Protein 1LM4 (pdb70)

Nearest PDB structures (foldseek):
  2okl-assembly2_B  TM=9.649E-01  e=1.156E-25  Bacillus cereus ATCC 14579
  1lqy-assembly1_A  TM=9.676E-01  e=3.583E-24  Geobacillus stearothermophilus
  3sw8-assembly1_P  TM=9.551E-01  e=8.329E-24  Streptococcus pneumoniae
  2ai7-assembly1_A  TM=9.554E-01  e=9.395E-24  Streptococcus pneumoniae
  2aie-assembly1_P  TM=9.704E-01  e=4.236E-23  Streptococcus pneumoniae

CATH classification: 3.90.45.10

Sequence (372 aa):
GSDKIHHMLTMKDIIRDGHPTLRQKAAELELPLTKEEKETLIAMREFLVNSQDEEIAKRYGLRSGVGLAAPQINISKRMIAVLIPDDGSGKSYDYMLVNPKIVSHSVQEAYLPTGEGLSVDDNVAGLVHRHNRITIKAKDIEGNDIQLRLKGYPAIVFQHEIDHLNGVMFYDHIDKNHPLQPHTDAVEVHMLTMKDIIRDGHPTLRQKAAELELPLTKEEKETLIAMREFLVNSQDEEIAKRYGLRSGVGLAAPQINISKRMIAVLIPDDGSGKSYDYMLVNPKIVSHSVQEAYLPTGEGLSVDDNVAGLVHRHNRITIKAKDIEGNDIQLRLKGYPAIVFQHEIDHLNGVMFYDHIDKNHPLQPHTDAVEV

Secondary structure (DSSP, 8-state):
-PBP------GGGSPPTT-GGGGSPPBPPPSSPPHHHHHHHHHHHHHHHHHHSHHHHHHHTPPPBSEEEGGGGT--BSEEEEEE---SSS--EEEEEEEEEEEEE-SSEEE-TT------SS---S---EESEEEEEEE-TTS-EEEEEEEHHHHHHHHHHHHHHTT--GGGG--SSSTTPPPTT-EE-/----GGGSPPTT-GGGGSPPBP--SSPPHHHHHHHHHHHHHHHHHTSHHHHHHHTPPP-SEEEGGGGT--BSEEEEEE---SSS--EEEEEEEEEEEEE-S-EEE-TT-------S---S---EESEEEEEEE-TTS-EEEEEEESHHHHHHHHHHHHHTT--GGGGS-SS-TTSPPTT-EE-

Organism: Staphylococcus aureus (NCBI:txid1280)

InterPro domains:
  IPR023635 Peptide deformylase [MF_00163] (3-183)
  IPR023635 Peptide deformylase [PF01327] (4-171)
  IPR023635 Peptide deformylase [PIRSF004749] (5-173)
  IPR023635 Peptide deformylase [PR01576] (47-76)
  IPR023635 Peptide deformylase [PR01576] (109-120)
  IPR023635 Peptide deformylase [PR01576] (122-140)
  IPR023635 Peptide deformylase [PR01576] (141-170)
  IPR023635 Peptide deformylase [PTHR10458] (3-171)
  IPR023635 Peptide deformylase [TIGR00079] (5-176)
  IPR023635 Peptide deformylase [cd00487] (7-164)
  IPR036821 Peptide deformylase superfamily [G3DSA:3.90.45.10] (1-183)
  IPR036821 Peptide deformylase superfamily [SSF56420] (2-179)

Radius of gyration: 22.88 Å; Cα contacts (8 Å, |Δi|>4): 841; chains: 2; bounding box: 46×58×63 Å

Solvent-accessible surface area: 17957 Å² total

Structure (mmCIF, N/CA/C/O backbone):
data_1LM4
#
_entry.id   1LM4
#
_cell.length_a   38.224
_cell.length_b   76.703
_cell.length_c   112.116
_cell.angle_alpha   90.00
_cell.angle_beta   90.00
_cell.angle_gamma   90.00
#
_symmetry.space_group_name_H-M   'P 21 21 21'
#
loop_
_entity.id
_entity.type
_entity.pdbx_descrip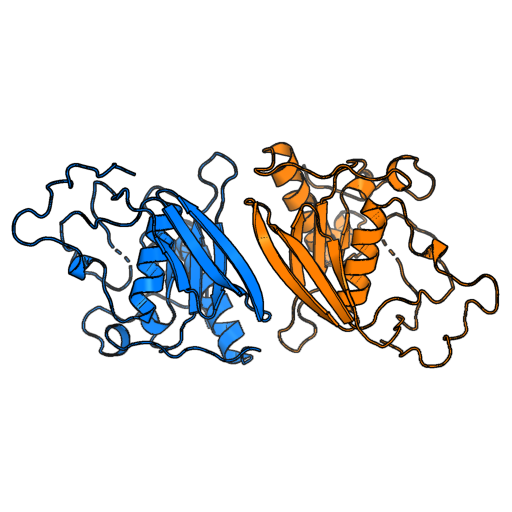tion
1 polymer 'peptide deformylase PDF1'
2 non-polymer 'FE (III) ION'
3 non-polymer GLYCEROL
4 water water
#
loop_
_atom_site.group_PDB
_atom_site.id
_atom_site.type_symbol
_atom_site.label_atom_id
_atom_site.label_alt_id
_atom_site.label_comp_id
_atom_site.label_asym_id
_atom_site.label_entity_id
_atom_site.label_seq_id
_atom_site.pdbx_PDB_ins_code
_atom_site.Cartn_x
_atom_site.Cartn_y
_atom_site.Cartn_z
_atom_site.occupancy
_atom_site.B_iso_or_equiv
_atom_site.auth_seq_id
_atom_site.auth_comp_id
_atom_site.auth_asym_id
_atom_site.auth_atom_id
_atom_site.pdbx_PDB_model_num
ATOM 1 N N . GLY A 1 1 ? 8.285 68.072 1.206 1.00 17.29 -10 GLY A N 1
ATOM 2 C CA . GLY A 1 1 ? 7.949 67.158 0.027 1.00 18.46 -10 GLY A CA 1
ATOM 3 C C . GLY A 1 1 ? 6.446 66.980 -0.019 1.00 20.20 -10 GLY A C 1
ATOM 4 O O . GLY A 1 1 ? 5.955 65.865 0.068 1.00 20.38 -10 GLY A O 1
ATOM 5 N N . SER A 1 2 ? 5.702 68.067 -0.181 1.00 18.99 -9 SER A N 1
ATOM 6 C CA . SER A 1 2 ? 4.229 67.986 -0.229 1.00 19.40 -9 SER A CA 1
ATOM 7 C C . SER A 1 2 ? 3.796 67.017 -1.347 1.00 20.07 -9 SER A C 1
ATOM 8 O O . SER A 1 2 ? 4.278 67.126 -2.465 1.00 20.77 -9 SER A O 1
ATOM 11 N N . ASP A 1 3 ? 2.886 66.095 -1.056 1.00 22.96 -8 ASP A N 1
ATOM 12 C CA . ASP A 1 3 ? 2.448 65.208 -2.145 1.00 24.00 -8 ASP A CA 1
ATOM 13 C C . ASP A 1 3 ? 1.461 65.895 -3.085 1.00 25.73 -8 ASP A C 1
ATOM 14 O O . ASP A 1 3 ? 0.861 66.943 -2.765 1.00 25.06 -8 ASP A O 1
ATOM 19 N N . LYS A 1 4 ? 1.342 65.372 -4.294 1.00 24.34 -7 LYS A N 1
ATOM 20 C CA . LYS A 1 4 ? 0.362 65.927 -5.235 1.00 22.63 -7 LYS A CA 1
ATOM 21 C C . LYS A 1 4 ? -0.990 65.290 -4.926 1.00 23.14 -7 LYS A C 1
ATOM 22 O O . LYS A 1 4 ? -1.111 64.051 -4.865 1.00 30.95 -7 LYS A O 1
ATOM 28 N N . ILE A 1 5 ? -2.012 66.118 -4.717 1.00 25.74 -6 ILE A N 1
ATOM 29 C CA . ILE A 1 5 ? -3.317 65.559 -4.374 1.00 29.67 -6 ILE A CA 1
ATOM 30 C C . ILE A 1 5 ? -4.437 65.996 -5.290 1.00 33.86 -6 ILE A C 1
ATOM 31 O O . ILE A 1 5 ? -5.600 65.656 -5.039 1.00 38.11 -6 ILE A O 1
ATOM 36 N N . HIS A 1 6 ? -4.117 66.761 -6.331 1.00 28.01 -5 HIS A N 1
ATOM 37 C CA . HIS A 1 6 ? -5.167 67.235 -7.236 1.00 34.68 -5 HIS A CA 1
ATOM 38 C C . HIS A 1 6 ? -4.983 66.630 -8.611 1.00 44.30 -5 HIS A C 1
ATOM 39 O O . HIS A 1 6 ? -5.162 67.361 -9.616 1.00 56.79 -5 HIS A O 1
ATOM 46 N N . HIS A 1 11 ? 22.647 64.957 -12.535 1.00 33.79 0 HIS A N 1
ATOM 47 C CA . HIS A 1 11 ? 21.944 63.728 -12.046 1.00 27.13 0 HIS A CA 1
ATOM 48 C C . HIS A 1 11 ? 20.452 63.935 -11.814 1.00 29.29 0 HIS A C 1
ATOM 49 O O . HIS A 1 11 ? 20.044 64.839 -11.063 1.00 29.53 0 HIS A O 1
ATOM 56 N N . MET A 1 12 ? 19.646 63.107 -12.465 1.00 23.04 1 MET A N 1
ATOM 57 C CA . MET A 1 12 ? 18.195 63.134 -12.265 1.00 23.35 1 MET A CA 1
ATOM 58 C C . MET A 1 12 ? 17.906 62.496 -10.884 1.00 22.07 1 MET A C 1
ATOM 59 O O . MET A 1 12 ? 18.279 61.334 -10.612 1.00 19.75 1 MET A O 1
ATOM 64 N N . LEU A 1 13 ? 17.259 63.260 -10.007 1.00 17.29 2 LEU A N 1
ATOM 65 C CA . LEU A 1 13 ? 16.955 62.731 -8.667 1.00 15.99 2 LEU A CA 1
ATOM 66 C C . LEU A 1 13 ? 15.891 61.653 -8.770 1.00 17.70 2 LEU A C 1
ATOM 67 O O . LEU A 1 13 ? 14.939 61.746 -9.532 1.00 17.52 2 LEU A O 1
ATOM 72 N N . THR A 1 14 ? 16.069 60.615 -7.963 1.00 19.61 3 THR A N 1
ATOM 73 C CA . THR A 1 14 ? 15.101 59.539 -7.887 1.00 19.86 3 THR A CA 1
ATOM 74 C C . THR A 1 14 ? 14.667 59.371 -6.431 1.00 16.41 3 THR A C 1
ATOM 75 O O . THR A 1 14 ? 15.182 60.051 -5.501 1.00 17.69 3 THR A O 1
ATOM 79 N N . MET A 1 15 ? 13.689 58.496 -6.183 1.00 17.57 4 MET A N 1
ATOM 80 C CA . MET A 1 15 ? 13.199 58.423 -4.805 1.00 15.90 4 MET A CA 1
ATOM 81 C C . MET A 1 15 ? 14.262 58.099 -3.744 1.00 15.39 4 MET A C 1
ATOM 82 O O . MET A 1 15 ? 14.172 58.541 -2.578 1.00 17.79 4 MET A O 1
ATOM 87 N N . LYS A 1 16 ? 15.272 57.296 -4.078 1.00 16.30 5 LYS A N 1
ATOM 88 C CA . LYS A 1 16 ? 16.263 57.014 -3.054 1.00 16.73 5 LYS A CA 1
ATOM 89 C C . LYS A 1 16 ? 17.142 58.196 -2.700 1.00 16.51 5 LYS A C 1
ATOM 90 O O . LYS A 1 16 ? 17.850 58.172 -1.691 1.00 18.17 5 LYS A O 1
ATOM 96 N N . ASP A 1 17 ? 17.130 59.213 -3.577 1.00 15.03 6 ASP A N 1
ATOM 97 C CA . ASP A 1 17 ? 17.891 60.438 -3.279 1.00 16.55 6 ASP A CA 1
ATOM 98 C C . ASP A 1 17 ? 17.133 61.262 -2.238 1.00 16.25 6 ASP A C 1
ATOM 99 O O . ASP A 1 17 ? 17.700 62.191 -1.639 1.00 20.71 6 ASP A O 1
ATOM 104 N N . ILE A 1 18 ? 15.857 60.955 -2.050 1.00 16.83 7 ILE A N 1
ATOM 105 C CA . ILE A 1 18 ? 15.082 61.694 -1.058 1.00 18.01 7 ILE A CA 1
ATOM 106 C C . ILE A 1 18 ? 15.175 60.946 0.256 1.00 16.97 7 ILE A C 1
ATOM 107 O O . ILE A 1 18 ? 14.683 59.822 0.362 1.00 19.58 7 ILE A O 1
ATOM 112 N N . ILE A 1 19 ? 15.850 61.529 1.240 1.00 17.02 8 ILE A N 1
ATOM 113 C CA . ILE A 1 19 ? 16.038 60.884 2.538 1.00 17.06 8 ILE A CA 1
ATOM 114 C C . ILE A 1 19 ? 14.724 60.727 3.249 1.00 17.75 8 ILE A C 1
ATOM 115 O O . ILE A 1 19 ? 13.773 61.498 3.061 1.00 19.39 8 ILE A O 1
ATOM 120 N N . ARG A 1 20 ? 14.693 59.687 4.071 1.00 23.68 9 ARG A N 1
ATOM 121 C CA . ARG A 1 20 ? 13.489 59.315 4.797 1.00 22.19 9 ARG A CA 1
ATOM 122 C C . ARG A 1 20 ? 13.453 59.752 6.240 1.00 20.91 9 ARG A C 1
ATOM 123 O O . ARG A 1 20 ? 14.482 59.931 6.882 1.00 21.12 9 ARG A O 1
ATOM 131 N N . ASP A 1 21 ? 12.237 59.935 6.736 1.00 21.05 10 ASP A N 1
ATOM 132 C CA . ASP A 1 21 ? 12.052 60.371 8.084 1.00 21.18 10 ASP A CA 1
ATOM 133 C C . ASP A 1 21 ? 12.897 59.472 8.931 1.00 23.95 10 ASP A C 1
ATOM 134 O O . ASP A 1 21 ? 12.929 58.263 8.715 1.00 23.49 10 ASP A O 1
ATOM 139 N N . GLY A 1 22 ? 13.591 60.107 9.855 1.00 21.65 11 GLY A N 1
ATOM 140 C CA . GLY A 1 22 ? 14.521 59.434 10.737 1.00 30.14 11 GLY A CA 1
ATOM 141 C C . GLY A 1 22 ? 15.928 59.919 10.421 1.00 28.85 11 GLY A C 1
ATOM 142 O O . GLY A 1 22 ? 16.824 59.867 11.261 1.00 28.98 11 GLY A O 1
ATOM 143 N N . HIS A 1 23 ? 16.147 60.391 9.200 1.00 23.64 12 HIS A N 1
ATOM 144 C CA . HIS A 1 23 ? 17.470 60.877 8.839 1.00 23.28 12 HIS A CA 1
ATOM 145 C C . HIS A 1 23 ? 17.727 62.173 9.591 1.00 27.17 12 HIS A C 1
ATOM 146 O O . HIS A 1 23 ? 16.914 63.076 9.593 1.00 23.43 12 HIS A O 1
ATOM 153 N N . PRO A 1 24 ? 18.891 62.298 10.232 1.00 24.51 13 PRO A N 1
ATOM 154 C CA . PRO A 1 24 ? 19.216 63.497 10.989 1.00 24.08 13 PRO A CA 1
ATOM 155 C C . PRO A 1 24 ? 19.100 64.810 10.214 1.00 20.13 13 PRO A C 1
ATOM 156 O O . PRO A 1 24 ? 18.710 65.812 10.791 1.00 25.80 13 PRO A O 1
ATOM 160 N N . THR A 1 25 ? 19.412 64.802 8.917 1.00 20.61 14 THR A N 1
ATOM 161 C CA . THR A 1 25 ? 19.367 66.063 8.191 1.00 19.65 14 THR A CA 1
ATOM 162 C C . THR A 1 25 ? 17.992 66.692 8.161 1.00 22.39 14 THR A C 1
ATOM 163 O O . THR A 1 25 ? 17.877 67.920 8.141 1.00 21.94 14 THR A O 1
ATOM 167 N N . LEU A 1 26 ? 16.955 65.862 8.231 1.00 21.34 15 LEU A N 1
ATOM 168 C CA . LEU A 1 26 ? 15.600 66.391 8.207 1.00 21.61 15 LEU A CA 1
ATOM 169 C C . LEU A 1 26 ? 15.257 67.138 9.465 1.00 21.44 15 LEU A C 1
ATOM 170 O O . LEU A 1 26 ? 14.281 67.870 9.478 1.00 23.24 15 LEU A O 1
ATOM 175 N N . ARG A 1 27 ? 16.032 66.950 10.537 1.00 23.83 16 ARG A N 1
ATOM 176 C CA . ARG A 1 27 ? 15.748 67.623 11.810 1.00 21.68 16 ARG A CA 1
ATOM 177 C C . ARG A 1 27 ? 16.656 68.812 12.126 1.00 23.82 16 ARG A C 1
ATOM 178 O O . ARG A 1 27 ? 16.497 69.505 13.147 1.00 23.13 16 ARG A O 1
ATOM 186 N N . GLN A 1 28 ? 17.591 69.084 11.219 1.00 21.01 17 GLN A N 1
ATOM 187 C CA . GLN A 1 28 ? 18.503 70.183 11.416 1.00 25.45 17 GLN A CA 1
ATOM 188 C C . GLN A 1 28 ? 17.902 71.462 10.885 1.00 22.35 17 GLN A C 1
ATOM 189 O O . GLN A 1 28 ? 17.002 71.432 10.046 1.00 28.75 17 GLN A O 1
ATOM 195 N N . LYS A 1 29 ? 18.370 72.583 11.378 1.00 20.68 18 LYS A N 1
ATOM 196 C CA . LYS A 1 29 ? 17.974 73.885 10.850 1.00 20.04 18 LYS A CA 1
ATOM 197 C C . LYS A 1 29 ? 18.964 74.180 9.711 1.00 21.55 18 LYS A C 1
ATOM 198 O O . LYS A 1 29 ? 20.188 74.234 9.919 1.00 22.55 18 LYS A O 1
ATOM 204 N N . ALA A 1 30 ? 18.433 74.352 8.509 1.00 19.04 19 ALA A N 1
ATOM 205 C CA . ALA A 1 30 ? 19.226 74.574 7.318 1.00 18.40 19 ALA A CA 1
ATOM 206 C C . ALA A 1 30 ? 19.844 75.969 7.327 1.00 17.42 19 ALA A C 1
ATOM 207 O O . ALA A 1 30 ? 19.270 76.929 7.869 1.00 20.18 19 ALA A O 1
ATOM 209 N N . ALA A 1 31 ? 20.971 76.045 6.635 1.00 19.74 20 ALA A N 1
ATOM 210 C CA . ALA A 1 31 ? 21.767 77.263 6.488 1.00 24.24 20 ALA A CA 1
ATOM 211 C C . ALA A 1 31 ? 21.214 78.286 5.545 1.00 15.76 20 ALA A C 1
ATOM 212 O O . ALA A 1 31 ? 20.908 77.962 4.380 1.00 20.46 20 ALA A O 1
ATOM 214 N N . GLU A 1 32 ? 21.214 79.545 5.987 1.00 18.82 21 GLU A N 1
ATOM 215 C CA . GLU A 1 32 ? 20.882 80.665 5.103 1.00 17.85 21 GLU A CA 1
ATOM 216 C C . GLU A 1 32 ? 22.011 80.704 4.059 1.00 19.53 21 GLU A C 1
ATOM 217 O O . GLU A 1 32 ? 23.188 80.521 4.384 1.00 22.15 21 GLU A O 1
ATOM 223 N N . LEU A 1 33 ? 21.655 80.957 2.823 1.00 18.27 22 LEU A N 1
ATOM 224 C CA . LEU A 1 33 ? 22.666 81.068 1.791 1.00 17.84 22 LEU A CA 1
ATOM 225 C C . LEU A 1 33 ? 22.978 82.512 1.463 1.00 18.42 22 LEU A C 1
ATOM 226 O O . LEU A 1 33 ? 22.137 83.396 1.577 1.00 19.82 22 LEU A O 1
ATOM 231 N N . GLU A 1 34 ? 24.219 82.762 1.060 1.00 20.00 23 GLU A N 1
ATOM 232 C CA . GLU A 1 34 ? 24.603 84.060 0.583 1.00 20.44 23 GLU A CA 1
ATOM 233 C C . GLU A 1 34 ? 24.359 83.978 -0.925 1.00 22.09 23 GLU A C 1
ATOM 234 O O . GLU A 1 34 ? 24.403 82.904 -1.557 1.00 22.21 23 GLU A O 1
ATOM 240 N N . LEU A 1 35 ? 23.974 85.093 -1.488 1.00 20.18 24 LEU A N 1
ATOM 241 C CA . LEU A 1 35 ? 23.781 85.194 -2.894 1.00 18.31 24 LEU A CA 1
ATOM 242 C C . LEU A 1 35 ? 24.994 85.958 -3.413 1.00 23.65 24 LEU A C 1
ATOM 243 O O . LEU A 1 35 ? 25.504 86.865 -2.756 1.00 26.25 24 LEU A O 1
ATOM 248 N N . PRO A 1 36 ? 25.437 85.648 -4.628 1.00 22.44 25 PRO A N 1
ATOM 249 C CA . PRO A 1 36 ? 24.879 84.643 -5.533 1.00 18.28 25 PRO A CA 1
ATOM 250 C C . PRO A 1 36 ? 25.151 83.226 -5.130 1.00 17.40 25 PRO A C 1
ATOM 251 O O . PRO A 1 36 ? 26.127 82.925 -4.439 1.00 18.73 25 PRO A O 1
ATOM 255 N N . LEU A 1 37 ? 24.258 82.348 -5.582 1.00 15.87 26 LEU A N 1
ATOM 256 C CA . LEU A 1 37 ? 24.402 80.928 -5.328 1.00 14.81 26 LEU A CA 1
ATOM 257 C C . LEU A 1 37 ? 25.610 80.366 -6.054 1.00 17.18 26 LEU A C 1
ATOM 258 O O . LEU A 1 37 ? 26.047 80.904 -7.089 1.00 17.15 26 LEU A O 1
ATOM 263 N N . THR A 1 38 ? 26.154 79.276 -5.509 1.00 15.25 27 THR A N 1
ATOM 264 C CA . THR A 1 38 ? 27.213 78.600 -6.221 1.00 15.84 27 THR A CA 1
ATOM 265 C C . THR A 1 38 ? 26.555 77.846 -7.391 1.00 15.86 27 THR A C 1
ATOM 266 O O . THR A 1 38 ? 25.329 77.654 -7.454 1.00 15.24 27 THR A O 1
ATOM 270 N N . LYS A 1 39 ? 27.386 77.423 -8.334 1.00 16.84 28 LYS A N 1
ATOM 271 C CA . LYS A 1 39 ? 26.866 76.681 -9.477 1.00 15.32 28 LYS A CA 1
ATOM 272 C C . LYS A 1 39 ? 26.200 75.413 -8.960 1.00 15.51 28 LYS A C 1
ATOM 273 O O . LYS A 1 39 ? 25.141 75.018 -9.440 1.00 16.83 28 LYS A O 1
ATOM 279 N N . GLU A 1 40 ? 26.830 74.765 -7.990 1.00 16.79 29 GLU A N 1
ATOM 280 C CA . GLU A 1 40 ? 26.234 73.541 -7.446 1.00 16.79 29 GLU A CA 1
ATOM 281 C C . GLU A 1 40 ? 24.852 73.810 -6.838 1.00 18.15 29 GLU A C 1
ATOM 282 O O . GLU A 1 40 ? 23.932 72.992 -6.982 1.00 17.69 29 GLU A O 1
ATOM 288 N N . GLU A 1 41 ? 24.699 74.930 -6.137 1.00 15.58 30 GLU A N 1
ATOM 289 C CA . GLU A 1 41 ? 23.439 75.268 -5.541 1.00 14.20 30 GLU A CA 1
ATOM 290 C C . GLU A 1 41 ? 22.405 75.524 -6.626 1.00 16.79 30 GLU A C 1
ATOM 291 O O . GLU A 1 41 ? 21.229 75.144 -6.492 1.00 16.89 30 GLU A O 1
ATOM 297 N N . LYS A 1 42 ? 22.795 76.204 -7.707 1.00 15.76 31 LYS A N 1
ATOM 298 C CA . LYS A 1 42 ? 21.822 76.405 -8.753 1.00 15.95 31 LYS A CA 1
ATOM 299 C C . LYS A 1 42 ? 21.405 75.057 -9.344 1.00 15.81 31 LYS A C 1
ATOM 300 O O . LYS A 1 42 ? 20.215 74.842 -9.614 1.00 16.14 31 LYS A O 1
ATOM 306 N N . GLU A 1 43 ? 22.379 74.172 -9.570 1.00 16.37 32 GLU A N 1
ATOM 307 C CA . GLU A 1 43 ? 22.039 72.894 -10.165 1.00 16.16 32 GLU A CA 1
ATOM 308 C C . GLU A 1 43 ? 21.153 72.120 -9.215 1.00 16.08 32 GLU A C 1
ATOM 309 O O . GLU A 1 43 ? 20.263 71.398 -9.664 1.00 17.53 32 GLU A O 1
ATOM 315 N N . THR A 1 44 ? 21.364 72.315 -7.927 1.00 17.53 33 THR A N 1
ATOM 316 C CA . THR A 1 44 ? 20.556 71.620 -6.928 1.00 21.67 33 THR A CA 1
ATOM 317 C C . THR A 1 44 ? 19.105 72.048 -7.008 1.00 17.16 33 THR A C 1
ATOM 318 O O . THR A 1 44 ? 18.187 71.211 -7.094 1.00 18.28 33 THR A O 1
ATOM 322 N N . LEU A 1 45 ? 18.873 73.358 -7.029 1.00 17.01 34 LEU A N 1
ATOM 323 C CA . LEU A 1 45 ? 17.537 73.904 -7.105 1.00 17.01 34 LEU A CA 1
ATOM 324 C C . LEU A 1 45 ? 16.881 73.476 -8.393 1.00 13.98 34 LEU A C 1
ATOM 325 O O . LEU A 1 45 ? 15.717 73.087 -8.366 1.00 14.69 34 LEU A O 1
ATOM 330 N N . ILE A 1 46 ? 17.603 73.556 -9.506 1.00 14.89 35 ILE A N 1
ATOM 331 C CA . ILE A 1 46 ? 17.033 73.139 -10.784 1.00 15.37 35 ILE A CA 1
ATOM 332 C C . ILE A 1 46 ? 16.665 71.638 -10.765 1.00 14.71 35 ILE A C 1
ATOM 333 O O . ILE A 1 46 ? 15.588 71.268 -11.239 1.00 14.10 35 ILE A O 1
ATOM 338 N N . ALA A 1 47 ? 17.500 70.793 -10.161 1.00 14.24 36 ALA A N 1
ATOM 339 C CA . ALA A 1 47 ? 17.215 69.369 -10.100 1.00 14.39 36 ALA A CA 1
ATOM 340 C C . ALA A 1 47 ? 16.042 69.103 -9.157 1.00 15.95 36 ALA A C 1
ATOM 341 O O . ALA A 1 47 ? 15.271 68.179 -9.407 1.00 15.39 36 ALA A O 1
ATOM 343 N N . MET A 1 48 ? 15.900 69.868 -8.068 1.00 13.77 37 MET A N 1
ATOM 344 C CA . MET A 1 48 ? 14.760 69.691 -7.170 1.00 15.24 37 MET A CA 1
ATOM 345 C C . MET A 1 48 ? 13.487 69.996 -7.961 1.00 16.50 37 MET A C 1
ATOM 346 O O . MET A 1 48 ? 12.503 69.256 -7.909 1.00 16.57 37 MET A O 1
ATOM 351 N N . ARG A 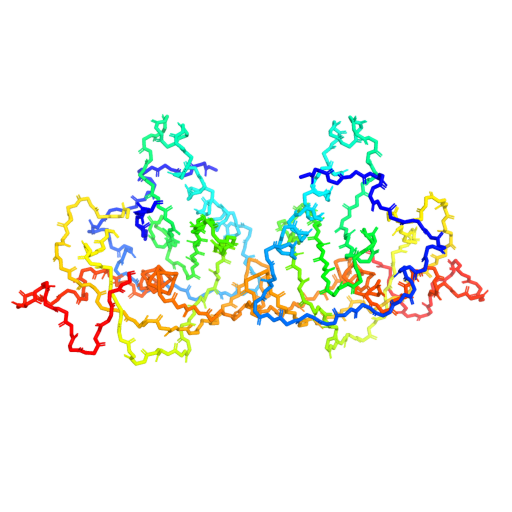1 49 ? 13.465 71.115 -8.669 1.00 14.53 38 ARG A N 1
ATOM 352 C CA . ARG A 1 49 ? 12.295 71.406 -9.494 1.00 13.56 38 ARG A CA 1
ATOM 353 C C . ARG A 1 49 ? 12.081 70.322 -10.582 1.00 15.57 38 ARG A C 1
ATOM 354 O O . ARG A 1 49 ? 10.929 69.948 -10.837 1.00 15.09 38 ARG A O 1
ATOM 362 N N . GLU A 1 50 ? 13.165 69.813 -11.174 1.00 14.82 39 GLU A N 1
ATOM 363 C CA . GLU A 1 50 ? 12.988 68.839 -12.252 1.00 15.16 39 GLU A CA 1
ATOM 364 C C . GLU A 1 50 ? 12.421 67.559 -11.681 1.00 15.10 39 GLU A C 1
ATOM 365 O O . GLU A 1 50 ? 11.602 66.915 -12.333 1.00 16.24 39 GLU A O 1
ATOM 371 N N . PHE A 1 51 ? 12.759 67.248 -10.435 1.00 15.21 40 PHE A N 1
ATOM 372 C CA . PHE A 1 51 ? 12.187 66.071 -9.822 1.00 14.75 40 PHE A CA 1
ATOM 373 C C . PHE A 1 51 ? 10.671 66.273 -9.720 1.00 15.44 40 PHE A C 1
ATOM 374 O O . PHE A 1 51 ? 9.893 65.364 -10.012 1.00 15.81 40 PHE A O 1
ATOM 382 N N . LEU A 1 52 ? 10.210 67.456 -9.307 1.00 15.38 41 LEU A N 1
ATOM 383 C CA . LEU A 1 52 ? 8.759 67.676 -9.213 1.00 13.20 41 LEU A CA 1
ATOM 384 C C . LEU A 1 52 ? 8.116 67.550 -10.603 1.00 15.28 41 LEU A C 1
ATOM 385 O O . LEU A 1 52 ? 7.080 66.943 -10.730 1.00 16.54 41 LEU A O 1
ATOM 390 N N . VAL A 1 53 ? 8.755 68.091 -11.626 1.00 15.89 42 VAL A N 1
ATOM 391 C CA . VAL A 1 53 ? 8.262 67.975 -13.021 1.00 15.85 42 VAL A CA 1
ATOM 392 C C . VAL A 1 53 ? 8.149 66.504 -13.406 1.00 17.09 42 VAL A C 1
ATOM 393 O O . VAL A 1 53 ? 7.108 66.042 -13.888 1.00 17.81 42 VAL A O 1
ATOM 397 N N . ASN A 1 54 ? 9.200 65.770 -13.106 1.00 16.11 43 ASN A N 1
ATOM 398 C CA . ASN A 1 54 ? 9.229 64.341 -13.455 1.00 15.00 43 ASN A CA 1
ATOM 399 C C . ASN A 1 54 ? 8.207 63.587 -12.682 1.00 17.68 43 ASN A C 1
ATOM 400 O O . ASN A 1 54 ? 7.532 62.718 -13.224 1.00 17.64 43 ASN A O 1
ATOM 405 N N . SER A 1 55 ? 8.055 63.917 -11.405 1.00 16.18 44 SER A N 1
ATOM 406 C CA . SER A 1 55 ? 7.111 63.192 -10.566 1.00 16.92 44 SER A CA 1
ATOM 407 C C . SER A 1 55 ? 5.662 63.442 -10.930 1.00 17.53 44 SER A C 1
ATOM 408 O O . SER A 1 55 ? 4.789 62.623 -10.590 1.00 19.16 44 SER A O 1
ATOM 411 N N . GLN A 1 56 ? 5.409 64.552 -11.627 1.00 15.99 45 GLN A N 1
ATOM 412 C CA . GLN A 1 56 ? 4.065 64.941 -12.030 1.00 17.68 45 GLN A CA 1
ATOM 413 C C . GLN A 1 56 ? 3.690 64.416 -13.387 1.00 21.73 45 GLN A C 1
ATOM 414 O O . GLN A 1 56 ? 2.504 64.440 -13.731 1.00 22.81 45 GLN A O 1
ATOM 420 N N . ASP A 1 57 ? 4.679 63.960 -14.146 1.00 17.74 46 ASP A N 1
ATOM 421 C CA . ASP A 1 57 ? 4.426 63.398 -15.474 1.00 19.30 46 ASP A CA 1
ATOM 422 C C . ASP A 1 57 ? 4.091 61.933 -15.288 1.00 18.68 46 ASP A C 1
ATOM 423 O O . ASP A 1 57 ? 4.893 61.142 -14.782 1.00 19.83 46 ASP A O 1
ATOM 428 N N . GLU A 1 58 ? 2.879 61.583 -15.706 1.00 17.92 47 GLU A N 1
ATOM 429 C CA . GLU A 1 58 ? 2.419 60.239 -15.468 1.00 19.04 47 GLU A CA 1
ATOM 430 C C . GLU A 1 58 ? 3.377 59.186 -15.989 1.00 19.62 47 GLU A C 1
ATOM 431 O O . GLU A 1 58 ? 3.704 58.259 -15.270 1.00 21.67 47 GLU A O 1
ATOM 437 N N . GLU A 1 59 ? 3.869 59.340 -17.223 1.00 19.77 48 GLU A N 1
ATOM 438 C CA . GLU A 1 59 ? 4.756 58.308 -17.715 1.00 21.65 48 GLU A CA 1
ATOM 439 C C . GLU A 1 59 ? 6.114 58.270 -17.070 1.00 18.67 48 GLU A C 1
ATOM 440 O O . GLU A 1 59 ? 6.646 57.203 -16.763 1.00 21.78 48 GLU A O 1
ATOM 446 N N . ILE A 1 60 ? 6.722 59.438 -16.836 1.00 18.68 49 ILE A N 1
ATOM 447 C CA . ILE A 1 60 ? 8.044 59.410 -16.241 1.00 17.97 49 ILE A CA 1
ATOM 448 C C . ILE A 1 60 ? 7.956 58.883 -14.800 1.00 19.31 49 ILE A C 1
ATOM 449 O O . ILE A 1 60 ? 8.791 58.090 -14.344 1.00 19.34 49 ILE A O 1
ATOM 454 N N . ALA A 1 61 ? 6.940 59.337 -14.091 1.00 18.71 50 ALA A N 1
ATOM 455 C CA . ALA A 1 61 ? 6.770 58.920 -12.708 1.00 18.75 50 ALA A CA 1
ATOM 456 C C . ALA A 1 61 ? 6.587 57.390 -12.627 1.00 18.71 50 ALA A C 1
ATOM 457 O O . ALA A 1 61 ? 7.171 56.746 -11.774 1.00 21.21 50 ALA A O 1
ATOM 459 N N . LYS A 1 62 ? 5.835 56.833 -13.566 1.00 19.96 51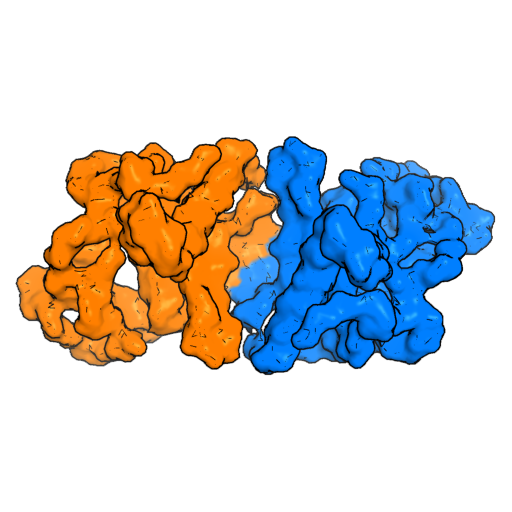 LYS A N 1
ATOM 460 C CA . LYS A 1 62 ? 5.619 55.387 -13.555 1.00 19.54 51 LYS A CA 1
ATOM 461 C C . LYS A 1 62 ? 6.910 54.675 -13.959 1.00 20.34 51 LYS A C 1
ATOM 462 O O . LYS A 1 62 ? 7.290 53.660 -13.355 1.00 23.47 51 LYS A O 1
ATOM 468 N N . ARG A 1 63 ? 7.619 55.210 -14.952 1.00 21.67 52 ARG A N 1
ATOM 469 C CA . ARG A 1 63 ? 8.836 54.581 -15.440 1.00 23.33 52 ARG A CA 1
ATOM 470 C C . ARG A 1 63 ? 9.942 54.521 -14.421 1.00 23.19 52 ARG A C 1
ATOM 471 O O . ARG A 1 63 ? 10.721 53.561 -14.368 1.00 24.22 52 ARG A O 1
ATOM 479 N N . TYR A 1 64 ? 10.030 55.560 -13.586 1.00 23.13 53 TYR A N 1
ATOM 480 C CA . TYR A 1 64 ? 11.091 55.615 -12.603 1.00 23.85 53 TYR A CA 1
ATOM 481 C C . TYR A 1 64 ? 10.631 55.456 -11.162 1.00 18.82 53 TYR A C 1
ATOM 482 O O . TYR A 1 64 ? 11.406 55.702 -10.229 1.00 21.99 53 TYR A O 1
ATOM 491 N N . GLY A 1 65 ? 9.382 55.048 -10.995 1.00 19.70 54 GLY A N 1
ATOM 492 C CA . GLY A 1 65 ? 8.898 54.817 -9.638 1.00 20.48 54 GLY A CA 1
ATOM 493 C C . GLY A 1 65 ? 8.821 56.045 -8.745 1.00 22.33 54 GLY A C 1
ATOM 494 O O . GLY A 1 65 ? 9.015 55.932 -7.536 1.00 21.04 54 GLY A O 1
ATOM 495 N N . LEU A 1 66 ? 8.519 57.188 -9.337 1.00 18.89 55 LEU A N 1
ATOM 496 C CA . LEU A 1 66 ? 8.441 58.392 -8.540 1.00 18.96 55 LEU A CA 1
ATOM 497 C C . LEU A 1 66 ? 7.091 58.613 -7.922 1.00 17.41 55 LEU A C 1
ATOM 498 O O . LEU A 1 66 ? 6.045 58.318 -8.501 1.00 20.26 55 LEU A O 1
ATOM 503 N N . ARG A 1 67 ? 7.118 59.146 -6.711 1.00 18.56 56 ARG A N 1
ATOM 504 C CA . ARG A 1 67 ? 5.901 59.511 -6.026 1.00 18.58 56 ARG A CA 1
ATOM 505 C C . ARG A 1 67 ? 5.667 60.989 -6.419 1.00 20.05 56 ARG A C 1
ATOM 506 O O . ARG A 1 67 ? 6.606 61.790 -6.347 1.00 19.94 56 ARG A O 1
ATOM 514 N N . SER A 1 68 ? 4.450 61.360 -6.799 1.00 18.70 57 SER A N 1
ATOM 515 C CA . SER A 1 68 ? 4.150 62.702 -7.240 1.00 17.42 57 SER A CA 1
ATOM 516 C C . SER A 1 68 ? 4.167 63.706 -6.090 1.00 18.83 57 SER A C 1
ATOM 517 O O . SER A 1 68 ? 3.544 63.514 -5.030 1.00 21.31 57 SER A O 1
ATOM 520 N N . GLY A 1 69 ? 4.910 64.785 -6.323 1.00 19.24 58 GLY A N 1
ATOM 521 C CA . GLY A 1 69 ? 5.046 65.825 -5.331 1.00 18.74 58 GLY A CA 1
ATOM 522 C C . GLY A 1 69 ? 4.903 67.195 -5.954 1.00 15.17 58 GLY A C 1
ATOM 523 O O . GLY A 1 69 ? 5.066 67.358 -7.161 1.00 17.08 58 GLY A O 1
ATOM 524 N N . VAL A 1 70 ? 4.573 68.182 -5.116 1.00 16.73 59 VAL A N 1
ATOM 525 C CA . VAL A 1 70 ? 4.468 69.567 -5.602 1.00 16.49 59 VAL A CA 1
ATOM 526 C C . VAL A 1 70 ? 5.433 70.465 -4.862 1.00 16.17 59 VAL A C 1
ATOM 527 O O . VAL A 1 70 ? 5.465 71.670 -5.133 1.00 15.70 59 VAL A O 1
ATOM 531 N N . GLY A 1 71 ? 6.193 69.919 -3.918 1.00 15.87 60 GLY A N 1
ATOM 532 C CA . GLY A 1 71 ? 7.187 70.740 -3.248 1.00 12.97 60 GLY A CA 1
ATOM 533 C C . GLY A 1 71 ? 8.345 69.902 -2.805 1.00 14.36 60 GLY A C 1
ATOM 534 O O . GLY A 1 71 ? 8.166 68.698 -2.583 1.00 14.85 60 GLY A O 1
ATOM 535 N N . LEU A 1 72 ? 9.539 70.477 -2.680 1.00 14.19 61 LEU A N 1
ATOM 536 C CA . LEU A 1 72 ? 10.689 69.728 -2.199 1.00 14.11 61 LEU A CA 1
ATOM 537 C C . LEU A 1 72 ? 11.637 70.740 -1.566 1.00 15.89 61 LEU A C 1
ATOM 538 O O . LEU A 1 72 ? 11.809 71.869 -2.088 1.00 15.32 61 LEU A O 1
ATOM 543 N N . ALA A 1 73 ? 12.231 70.375 -0.432 1.00 14.64 62 ALA A N 1
ATOM 544 C CA . ALA A 1 73 ? 13.178 71.251 0.258 1.00 15.18 62 ALA A CA 1
ATOM 545 C C . ALA A 1 73 ? 14.523 70.589 0.211 1.00 12.84 62 ALA A C 1
ATOM 546 O O . ALA A 1 73 ? 14.615 69.364 0.310 1.00 14.53 62 ALA A O 1
ATOM 548 N N . ALA A 1 74 ? 15.569 71.385 0.079 1.00 14.56 63 ALA A N 1
ATOM 549 C CA . ALA A 1 74 ? 16.909 70.832 -0.018 1.00 13.66 63 ALA A CA 1
ATOM 550 C C . ALA A 1 74 ? 17.311 69.839 1.093 1.00 14.08 63 ALA A C 1
ATOM 551 O O . ALA A 1 74 ? 17.992 68.844 0.810 1.00 14.98 63 ALA A O 1
ATOM 553 N N . PRO A 1 75 ? 16.882 70.057 2.340 1.00 14.37 64 PRO A N 1
ATOM 554 C CA . PRO A 1 75 ? 17.261 69.089 3.368 1.00 15.10 64 PRO A CA 1
ATOM 555 C C . PRO A 1 75 ? 16.790 67.687 2.957 1.00 14.79 64 PRO A C 1
ATOM 556 O O . PRO A 1 75 ? 17.396 66.688 3.386 1.00 17.04 64 PRO A O 1
ATOM 560 N N . GLN A 1 76 ? 15.686 67.592 2.194 1.00 15.02 65 GLN A N 1
ATOM 561 C CA . GLN A 1 76 ? 15.170 66.263 1.789 1.00 16.60 65 GLN A CA 1
ATOM 562 C C . GLN A 1 76 ? 16.058 65.510 0.847 1.00 16.44 65 GLN A C 1
ATOM 563 O O . GLN A 1 76 ? 15.854 64.291 0.672 1.00 16.35 65 GLN A O 1
ATOM 569 N N . ILE A 1 77 ? 17.030 66.183 0.230 1.00 14.98 66 ILE A N 1
ATOM 570 C CA . ILE A 1 77 ? 18.013 65.475 -0.574 1.00 13.87 66 ILE A CA 1
ATOM 571 C C . ILE A 1 77 ? 19.365 65.567 0.127 1.00 16.50 66 ILE A C 1
ATOM 572 O O . ILE A 1 77 ? 20.429 65.492 -0.481 1.00 17.64 66 ILE A O 1
ATOM 577 N N . ASN A 1 78 ? 19.298 65.721 1.451 1.00 15.09 67 ASN A N 1
ATOM 578 C CA . ASN A 1 78 ? 20.486 65.755 2.307 1.00 15.99 67 ASN A CA 1
ATOM 579 C C . ASN A 1 78 ? 21.411 66.942 2.081 1.00 16.90 67 ASN A C 1
ATOM 580 O O . ASN A 1 78 ? 22.629 66.853 2.271 1.00 18.30 67 ASN A O 1
ATOM 585 N N . ILE A 1 79 ? 20.810 68.086 1.748 1.00 16.03 68 ILE A N 1
ATOM 586 C CA . ILE A 1 79 ? 21.555 69.322 1.581 1.00 14.53 68 ILE A CA 1
ATOM 587 C C . ILE A 1 79 ? 20.932 70.276 2.580 1.00 16.40 68 ILE A C 1
ATOM 588 O O . ILE A 1 79 ? 19.795 70.707 2.405 1.00 16.40 68 ILE A O 1
ATOM 593 N N . SER A 1 80 ? 21.691 70.602 3.624 1.00 14.99 69 SER A N 1
ATOM 594 C CA . SER A 1 80 ? 21.148 71.450 4.700 1.00 15.24 69 SER A CA 1
ATOM 595 C C . SER A 1 80 ? 21.288 72.917 4.377 1.00 15.64 69 SER A C 1
ATOM 596 O O . SER A 1 80 ? 22.022 73.660 5.044 1.00 17.45 69 SER A O 1
ATOM 599 N N . LYS A 1 81 ? 20.524 73.341 3.366 1.00 14.19 70 LYS A N 1
ATOM 600 C CA . LYS A 1 81 ? 20.574 74.719 2.896 1.00 12.92 70 LYS A CA 1
ATOM 601 C C . LYS A 1 81 ? 19.147 75.171 2.685 1.00 15.45 70 LYS A C 1
ATOM 602 O O . LYS A 1 81 ? 18.252 74.387 2.320 1.00 15.17 70 LYS A O 1
ATOM 608 N N . ARG A 1 82 ? 18.937 76.482 2.850 1.00 15.96 71 ARG A N 1
ATOM 609 C CA . ARG A 1 82 ? 17.588 77.049 2.760 1.00 14.38 71 ARG A CA 1
ATOM 610 C C . ARG A 1 82 ? 17.168 77.299 1.314 1.00 16.28 71 ARG A C 1
ATOM 611 O O . ARG A 1 82 ? 17.159 78.431 0.841 1.00 19.01 71 ARG A O 1
ATOM 619 N N . MET A 1 83 ? 16.795 76.225 0.615 1.00 14.10 72 MET A N 1
ATOM 620 C CA . MET A 1 83 ? 16.338 76.326 -0.776 1.00 16.05 72 MET A CA 1
ATOM 621 C C . MET A 1 83 ? 15.149 75.380 -0.879 1.00 15.68 72 MET A C 1
ATOM 622 O O . MET A 1 83 ? 15.167 74.245 -0.327 1.00 14.48 72 MET A O 1
ATOM 627 N N . ILE A 1 84 ? 14.137 75.820 -1.605 1.00 13.96 73 ILE A N 1
ATOM 628 C CA . ILE A 1 84 ? 12.976 74.988 -1.850 1.00 14.92 73 ILE A CA 1
ATOM 629 C C . ILE A 1 84 ? 12.538 75.175 -3.298 1.00 14.55 73 ILE A C 1
ATOM 630 O O . ILE A 1 84 ? 12.827 76.178 -3.950 1.00 15.25 73 ILE A O 1
ATOM 635 N N . ALA A 1 85 ? 11.842 74.149 -3.797 1.00 14.13 74 ALA A N 1
ATOM 636 C CA . ALA A 1 85 ? 11.178 74.266 -5.084 1.00 13.88 74 ALA A CA 1
ATOM 637 C C . ALA A 1 85 ? 9.738 73.901 -4.859 1.00 15.77 74 ALA A C 1
ATOM 638 O O . ALA A 1 85 ? 9.423 72.892 -4.182 1.00 15.75 74 ALA A O 1
ATOM 640 N N . VAL A 1 86 ? 8.852 74.717 -5.440 1.00 13.85 75 VAL A N 1
ATOM 641 C CA . VAL A 1 86 ? 7.430 74.456 -5.415 1.00 14.60 75 VAL A CA 1
ATOM 642 C C . VAL A 1 86 ? 6.966 74.466 -6.851 1.00 15.50 75 VAL A C 1
ATOM 643 O O . VAL A 1 86 ? 7.308 75.367 -7.619 1.00 15.35 75 VAL A O 1
ATOM 647 N N . LEU A 1 87 ? 6.219 73.428 -7.201 1.00 14.81 76 LEU A N 1
ATOM 648 C CA . LEU A 1 87 ? 5.693 73.316 -8.549 1.00 16.84 76 LEU A CA 1
ATOM 649 C C . LEU A 1 87 ? 4.285 72.774 -8.439 1.00 14.65 76 LEU A C 1
ATOM 650 O O . LEU A 1 87 ? 4.063 71.560 -8.328 1.00 16.94 76 LEU A O 1
ATOM 655 N N . ILE A 1 88 ? 3.324 73.683 -8.357 1.00 16.47 77 ILE A N 1
ATOM 656 C CA . ILE A 1 88 ? 1.935 73.292 -8.274 1.00 15.75 77 ILE A CA 1
ATOM 657 C C . ILE A 1 88 ? 1.396 73.601 -9.673 1.00 19.16 77 ILE A C 1
ATOM 658 O O . ILE A 1 88 ? 1.282 74.764 -10.048 1.00 17.99 77 ILE A O 1
ATOM 663 N N . PRO A 1 89 ? 1.038 72.589 -10.452 1.00 18.78 78 PRO A N 1
ATOM 664 C CA . PRO A 1 89 ? 0.555 72.875 -11.796 1.00 19.53 78 PRO A CA 1
ATOM 665 C C . PRO A 1 89 ? -0.782 73.603 -11.817 1.00 17.85 78 PRO A C 1
ATOM 666 O O . PRO A 1 89 ? -1.511 73.625 -10.850 1.00 18.13 78 PRO A O 1
ATOM 670 N N . ASP A 1 90 ? -1.060 74.161 -12.974 1.00 17.74 79 ASP A N 1
ATOM 671 C CA . ASP A 1 90 ? -2.269 74.910 -13.249 1.00 17.81 79 ASP A CA 1
ATOM 672 C C . ASP A 1 90 ? -3.440 74.105 -12.672 1.00 18.11 79 ASP A C 1
ATOM 673 O O . ASP A 1 90 ? -3.611 72.910 -12.970 1.00 20.49 79 ASP A O 1
ATOM 678 N N . ASP A 1 91 ? -4.254 74.744 -11.841 1.00 17.48 80 ASP A N 1
ATOM 679 C CA . ASP A 1 91 ? -5.402 74.075 -11.239 1.00 19.65 80 ASP A CA 1
ATOM 680 C C . ASP A 1 91 ? -6.648 74.125 -12.109 1.00 18.80 80 ASP A C 1
ATOM 681 O O . ASP A 1 91 ? -7.745 73.703 -11.678 1.00 21.66 80 ASP A O 1
ATOM 686 N N . GLY A 1 92 ? -6.475 74.566 -13.354 1.00 18.14 81 GLY A N 1
ATOM 687 C CA . GLY A 1 92 ? -7.606 74.669 -14.249 1.00 20.94 81 GLY A CA 1
ATOM 688 C C . GLY A 1 92 ? -8.003 76.107 -14.468 1.00 22.27 81 GLY A C 1
ATOM 689 O O . GLY A 1 92 ? -8.713 76.412 -15.433 1.00 23.77 81 GLY A O 1
ATOM 690 N N . SER A 1 93 ? -7.562 76.988 -13.584 1.00 18.91 82 SER A N 1
ATOM 691 C CA . SER A 1 93 ? -7.881 78.423 -13.717 1.00 18.87 82 SER A CA 1
ATOM 692 C C . SER A 1 93 ? -6.770 79.216 -14.366 1.00 19.08 82 SER A C 1
ATOM 693 O O . SER A 1 93 ? -6.972 80.379 -14.715 1.00 21.06 82 SER A O 1
ATOM 696 N N . GLY A 1 94 ? -5.628 78.576 -14.587 1.00 19.19 83 GLY A N 1
ATOM 697 C CA . GLY A 1 94 ? -4.479 79.325 -15.077 1.00 19.48 83 GLY A CA 1
ATOM 698 C C . GL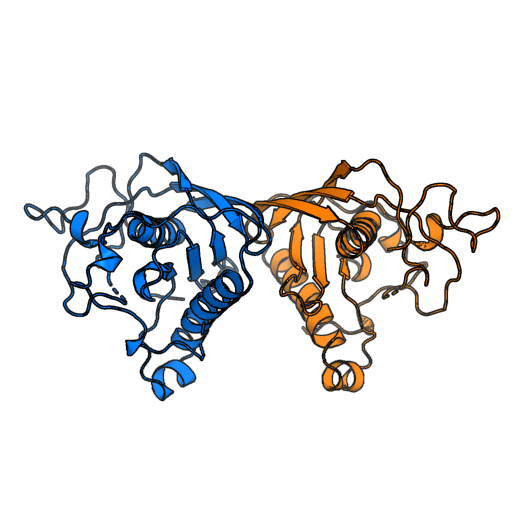Y A 1 94 ? -3.570 79.703 -13.902 1.00 17.43 83 GLY A C 1
ATOM 699 O O . GLY A 1 94 ? -2.462 80.178 -14.138 1.00 20.52 83 GLY A O 1
ATOM 700 N N . LYS A 1 95 ? -4.016 79.547 -12.656 1.00 16.95 84 LYS A N 1
ATOM 701 C CA . LYS A 1 95 ? -3.121 79.829 -11.519 1.00 16.87 84 LYS A CA 1
ATOM 702 C C . LYS A 1 95 ? -2.173 78.641 -11.385 1.00 19.10 84 LYS A C 1
ATOM 703 O O . LYS A 1 95 ? -2.613 77.481 -11.253 1.00 19.83 84 LYS A O 1
ATOM 709 N N . SER A 1 96 ? -0.872 78.939 -11.427 1.00 17.78 85 SER A N 1
ATOM 710 C CA . SER A 1 96 ? 0.182 77.920 -11.392 1.00 17.42 85 SER A CA 1
ATOM 711 C C . SER A 1 96 ? 1.258 78.462 -10.515 1.00 20.68 85 SER A C 1
ATOM 712 O O . SER A 1 96 ? 1.467 79.655 -10.480 1.00 18.48 85 SER A O 1
ATOM 715 N N . TYR A 1 97 ? 1.995 77.598 -9.852 1.00 16.90 86 TYR A N 1
ATOM 716 C CA . TYR A 1 97 ? 3.063 78.059 -8.963 1.00 15.90 86 TYR A CA 1
ATOM 717 C C . TYR A 1 97 ? 4.331 77.331 -9.324 1.00 16.91 86 TYR A C 1
ATOM 718 O O . TYR A 1 97 ? 4.419 76.119 -9.127 1.00 22.50 86 TYR A O 1
ATOM 727 N N . ASP A 1 98 ? 5.300 78.028 -9.869 1.00 15.16 87 ASP A N 1
ATOM 728 C CA . ASP A 1 98 ? 6.569 77.403 -10.245 1.00 14.60 87 ASP A CA 1
ATOM 729 C C . ASP A 1 98 ? 7.631 78.337 -9.700 1.00 15.75 87 ASP A C 1
ATOM 730 O O . ASP A 1 98 ? 7.987 79.367 -10.313 1.00 17.33 87 ASP A O 1
ATOM 735 N N . TYR A 1 99 ? 8.108 78.011 -8.500 1.00 15.36 88 TYR A N 1
ATOM 736 C CA . TYR A 1 99 ? 9.087 78.866 -7.844 1.00 16.32 88 TYR A CA 1
ATOM 737 C C . TYR A 1 99 ? 10.228 78.090 -7.238 1.00 16.10 88 TYR A C 1
ATOM 738 O O . TYR A 1 99 ? 9.992 77.132 -6.481 1.00 18.51 88 TYR A O 1
ATOM 747 N N . MET A 1 100 ? 11.439 78.532 -7.500 1.00 14.13 89 MET A N 1
ATOM 748 C CA . MET A 1 100 ? 12.643 77.963 -6.902 1.00 17.13 89 MET A CA 1
ATOM 749 C C . MET A 1 100 ? 13.097 79.119 -6.011 1.00 16.58 89 MET A C 1
ATOM 750 O O . MET A 1 100 ? 13.478 80.208 -6.500 1.00 17.10 89 MET A O 1
ATOM 755 N N . LEU A 1 101 ? 13.039 78.920 -4.700 1.00 14.98 90 LEU A N 1
ATOM 756 C CA . LEU A 1 101 ? 13.363 79.997 -3.763 1.00 15.38 90 LEU A CA 1
ATOM 757 C C . LEU A 1 101 ? 14.525 79.727 -2.864 1.00 15.10 90 LEU A C 1
ATOM 758 O O . LEU A 1 101 ? 14.706 78.608 -2.346 1.00 16.13 90 LEU A O 1
ATOM 763 N N . VAL A 1 102 ? 15.264 80.781 -2.609 1.00 13.83 91 VAL A N 1
ATOM 764 C CA . VAL A 1 102 ? 16.413 80.775 -1.730 1.00 13.33 91 VAL A CA 1
ATOM 765 C C . VAL A 1 102 ? 16.047 81.618 -0.508 1.00 14.49 91 VAL A C 1
ATOM 766 O O . VAL A 1 102 ? 15.460 82.721 -0.620 1.00 14.00 91 VAL A O 1
ATOM 770 N N . ASN A 1 103 ? 16.401 81.109 0.662 1.00 14.52 92 ASN A N 1
ATOM 771 C CA . ASN A 1 103 ? 16.115 81.797 1.929 1.00 14.84 92 ASN A CA 1
ATOM 772 C C . ASN A 1 103 ? 14.670 82.260 2.084 1.00 14.95 92 ASN A C 1
ATOM 773 O O . ASN A 1 103 ? 14.412 83.381 2.488 1.00 16.86 92 ASN A O 1
ATOM 778 N N . PRO A 1 104 ? 13.721 81.430 1.739 1.00 13.36 93 PRO A N 1
ATOM 779 C CA . PRO A 1 104 ? 12.328 81.872 1.888 1.00 16.04 93 PRO A CA 1
ATOM 780 C C . PRO A 1 104 ? 11.961 82.067 3.347 1.00 16.82 93 PRO A C 1
ATOM 781 O O . PRO A 1 104 ? 12.326 81.266 4.202 1.00 18.51 93 PRO A O 1
ATOM 785 N N . LYS A 1 105 ? 11.243 83.128 3.621 1.00 16.26 94 LYS A N 1
ATOM 786 C CA . LYS A 1 105 ? 10.859 83.387 4.972 1.00 16.92 94 LYS A CA 1
ATOM 787 C C . LYS A 1 105 ? 9.465 83.976 4.976 1.00 15.31 94 LYS A C 1
ATOM 788 O O . LYS A 1 105 ? 9.134 84.859 4.171 1.00 16.46 94 LYS A O 1
ATOM 794 N N . ILE A 1 106 ? 8.626 83.489 5.881 1.00 14.93 95 ILE A N 1
ATOM 795 C CA . ILE A 1 106 ? 7.293 84.029 6.009 1.00 14.29 95 ILE A CA 1
ATOM 796 C C . ILE A 1 106 ? 7.381 85.297 6.815 1.00 16.98 95 ILE A C 1
ATOM 797 O O . ILE A 1 106 ? 7.853 85.282 7.950 1.00 17.26 95 ILE A O 1
ATOM 802 N N . VAL A 1 107 ? 6.949 86.407 6.225 1.00 15.31 96 VAL A N 1
ATOM 803 C CA . VAL A 1 107 ? 6.983 87.703 6.923 1.00 16.92 96 VAL A CA 1
ATOM 804 C C . VAL A 1 107 ? 5.607 88.132 7.420 1.00 18.51 96 VAL A C 1
ATOM 805 O O . VAL A 1 107 ? 5.512 89.008 8.281 1.00 19.25 96 VAL A O 1
ATOM 809 N N . SER A 1 108 ? 4.542 87.567 6.859 1.00 14.03 97 SER A N 1
ATOM 810 C CA . SER A 1 108 ? 3.193 87.859 7.311 1.00 14.36 97 SER A CA 1
ATOM 811 C C . SER A 1 108 ? 2.468 86.540 7.427 1.00 17.23 97 SER A C 1
ATOM 812 O O . SER A 1 108 ? 2.427 85.762 6.469 1.00 17.14 97 SER A O 1
ATOM 815 N N . HIS A 1 109 ? 1.891 86.294 8.589 1.00 14.69 98 HIS A N 1
ATOM 816 C CA . HIS A 1 109 ? 1.157 85.066 8.862 1.00 14.10 98 HIS A CA 1
ATOM 817 C C . HIS A 1 109 ? -0.290 85.397 9.092 1.00 15.90 98 HIS A C 1
ATOM 818 O O . HIS A 1 109 ? -0.552 86.097 10.091 1.00 15.69 98 HIS A O 1
ATOM 825 N N . SER A 1 110 ? -1.200 84.912 8.251 1.00 15.08 99 SER A N 1
ATOM 826 C CA . SER A 1 110 ? -2.663 85.133 8.373 1.00 15.71 99 SER A CA 1
ATOM 827 C C . SER A 1 110 ? -3.121 84.487 9.650 1.00 15.98 99 SER A C 1
ATOM 828 O O . SER A 1 110 ? -2.775 83.332 9.937 1.00 17.51 99 SER A O 1
ATOM 831 N N . VAL A 1 111 ? -3.973 85.172 10.393 1.00 17.14 100 VAL A N 1
ATOM 832 C CA . VAL A 1 111 ? -4.458 84.572 11.617 1.00 16.86 100 VAL A CA 1
ATOM 833 C C . VAL A 1 111 ? -5.413 83.417 11.323 1.00 15.46 100 VAL A C 1
ATOM 834 O O . VAL A 1 111 ? -5.305 82.361 11.931 1.00 18.26 100 VAL A O 1
ATOM 838 N N . GLN A 1 112 ? -6.299 83.580 10.365 1.00 15.97 101 GLN A N 1
ATOM 839 C CA . GLN A 1 112 ? -7.248 82.514 10.043 1.00 17.03 101 GLN A CA 1
ATOM 840 C C . GLN A 1 112 ? -6.470 81.306 9.578 1.00 18.35 101 GLN A C 1
ATOM 841 O O . GLN A 1 112 ? -5.578 81.395 8.717 1.00 16.67 101 GLN A O 1
ATOM 847 N N . GLU A 1 113 ? -6.828 80.173 10.160 1.00 18.69 102 GLU A N 1
ATOM 848 C CA . GLU A 1 113 ? -6.164 78.921 9.808 1.00 22.06 102 GLU A CA 1
ATOM 849 C C . GLU A 1 113 ? -6.879 78.177 8.701 1.00 23.46 102 GLU A C 1
ATOM 850 O O . GLU A 1 113 ? -8.073 78.374 8.441 1.00 21.51 102 GLU A O 1
ATOM 856 N N . ALA A 1 114 ? -6.102 77.346 8.025 1.00 18.24 103 ALA A N 1
ATOM 857 C CA . ALA A 1 114 ? -6.636 76.514 6.949 1.00 19.48 103 ALA A CA 1
ATOM 858 C C . ALA A 1 114 ? -5.934 75.167 7.047 1.00 17.83 103 ALA A C 1
ATOM 859 O O . ALA A 1 114 ? -4.856 75.036 7.614 1.00 18.96 103 ALA A O 1
ATOM 861 N N . TYR A 1 115 ? -6.609 74.141 6.537 1.00 17.65 104 TYR A N 1
ATOM 862 C CA . TYR A 1 115 ? -6.039 72.798 6.564 1.00 17.29 104 TYR A CA 1
ATOM 863 C C . TYR A 1 115 ? -6.550 71.970 5.402 1.00 19.44 104 TYR A C 1
ATOM 864 O O . TYR A 1 115 ? -7.614 72.208 4.868 1.00 20.11 104 TYR A O 1
ATOM 873 N N . LEU A 1 116 ? -5.744 70.993 5.000 1.00 18.64 105 LEU A N 1
ATOM 874 C CA . LEU A 1 116 ? -6.176 70.036 3.990 1.00 18.36 105 LEU A CA 1
ATOM 875 C C . LEU A 1 116 ? -7.009 69.031 4.801 1.00 17.95 105 LEU A C 1
ATOM 876 O O . LEU A 1 116 ? -6.567 68.496 5.824 1.00 18.54 105 LEU A O 1
ATOM 881 N N . PRO A 1 117 ? -8.233 68.766 4.365 1.00 16.75 106 PRO A N 1
ATOM 882 C CA . PRO A 1 117 ? -9.080 67.840 5.113 1.00 17.82 106 PRO A CA 1
ATOM 883 C C . PRO A 1 117 ? -8.593 66.424 5.264 1.00 16.22 106 PRO A C 1
ATOM 884 O O . PRO A 1 117 ? -9.036 65.739 6.191 1.00 19.97 106 PRO A O 1
ATOM 888 N N . THR A 1 118 ? -7.732 66.002 4.350 1.00 16.70 107 THR A N 1
ATOM 889 C CA . THR A 1 118 ? -7.211 64.619 4.469 1.00 18.74 107 THR A CA 1
ATOM 890 C C . THR A 1 118 ? -5.885 64.586 5.220 1.00 21.37 107 THR A C 1
ATOM 891 O O . THR A 1 118 ? -5.282 63.516 5.370 1.00 21.66 107 THR A O 1
ATOM 895 N N . GLY A 1 119 ? -5.462 65.732 5.737 1.00 16.40 108 GLY A N 1
ATOM 896 C CA . GLY A 1 119 ? -4.170 65.798 6.407 1.00 17.12 108 GLY A CA 1
ATOM 897 C C . GLY A 1 119 ? -3.098 66.088 5.370 1.00 17.00 108 GLY A C 1
ATOM 898 O O . GLY A 1 119 ? -3.367 66.606 4.279 1.00 17.66 108 GLY A O 1
ATOM 899 N N . GLU A 1 120 ? -1.862 65.758 5.728 1.00 17.94 109 GLU A N 1
ATOM 900 C CA . GLU A 1 120 ? -0.747 65.958 4.818 1.00 18.11 109 GLU A CA 1
ATOM 901 C C . GLU A 1 120 ? 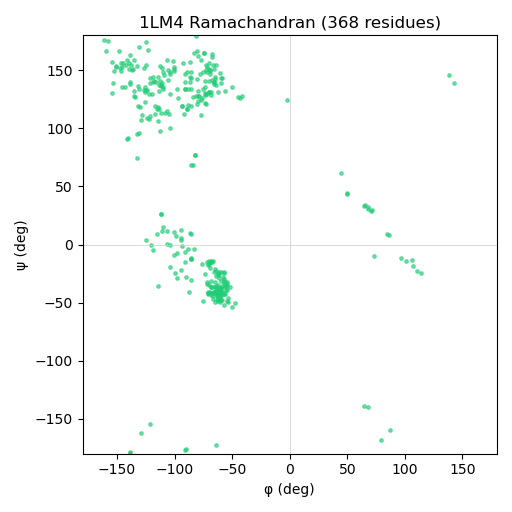0.126 64.739 4.754 1.00 16.96 109 GLU A C 1
ATOM 902 O O . GLU A 1 120 ? 0.150 63.949 5.662 1.00 20.46 109 GLU A O 1
ATOM 908 N N . GLY A 1 121 ? 0.785 64.605 3.617 1.00 19.62 110 GLY A N 1
ATOM 909 C CA . GLY A 1 121 ? 1.775 63.560 3.398 1.00 19.48 110 GLY A CA 1
ATOM 910 C C . GLY A 1 121 ? 3.096 64.264 3.064 1.00 17.13 110 GLY A C 1
ATOM 911 O O . GLY A 1 121 ? 3.167 65.516 3.002 1.00 20.02 110 GLY A O 1
ATOM 920 N N . LEU A 1 123 ? 6.965 63.355 0.814 1.00 17.08 112 LEU A N 1
ATOM 921 C CA . LEU A 1 123 ? 7.790 62.380 0.098 1.00 18.70 112 LEU A CA 1
ATOM 922 C C . LEU A 1 123 ? 8.824 61.680 0.995 1.00 19.70 112 LEU A C 1
ATOM 923 O O . LEU A 1 123 ? 9.275 60.578 0.655 1.00 20.31 112 LEU A O 1
ATOM 928 N N . SER A 1 124 ? 9.189 62.295 2.128 1.00 16.81 113 SER A N 1
ATOM 929 C CA . SER A 1 124 ? 10.165 61.699 3.052 1.00 19.33 113 SER A CA 1
ATOM 930 C C . SER A 1 124 ? 9.496 60.796 4.064 1.00 20.33 113 SER A C 1
ATOM 931 O O . SER A 1 124 ? 10.197 60.093 4.824 1.00 23.06 113 SER A O 1
ATOM 934 N N . VAL A 1 125 ? 8.162 60.742 4.024 1.00 17.86 114 VAL A N 1
ATOM 935 C CA . VAL A 1 125 ? 7.413 59.954 5.010 1.00 21.06 114 VAL A CA 1
ATOM 936 C C . VAL A 1 125 ? 6.640 58.831 4.374 1.00 18.54 114 VAL A C 1
ATOM 937 O O . VAL A 1 125 ? 5.730 59.020 3.587 1.00 19.80 114 VAL A O 1
ATOM 941 N N . ASP A 1 126 ? 7.060 57.603 4.673 1.00 20.17 115 ASP A N 1
ATOM 942 C CA . ASP A 1 126 ? 6.410 56.440 4.110 1.00 19.98 115 ASP A CA 1
ATOM 943 C C . ASP A 1 126 ? 5.266 55.920 4.958 1.00 21.33 115 ASP A C 1
ATOM 944 O O . ASP A 1 126 ? 4.298 55.332 4.444 1.00 27.72 115 ASP A O 1
ATOM 949 N N . ASP A 1 127 ? 5.368 56.152 6.248 1.00 18.84 116 ASP A N 1
ATOM 950 C CA . ASP A 1 127 ? 4.325 55.725 7.179 1.00 22.23 116 ASP A CA 1
ATOM 951 C C . ASP A 1 127 ? 3.537 56.969 7.555 1.00 18.49 116 ASP A C 1
ATOM 952 O O . ASP A 1 127 ? 3.894 57.777 8.402 1.00 22.93 116 ASP A O 1
ATOM 957 N N . ASN A 1 128 ? 2.419 57.064 6.890 1.00 17.55 117 ASN A N 1
ATOM 958 C CA . ASN A 1 128 ? 1.578 58.230 7.035 1.00 17.15 117 ASN A CA 1
ATOM 959 C C . ASN A 1 128 ? 0.999 58.399 8.413 1.00 21.54 117 ASN A C 1
ATOM 960 O O . ASN A 1 128 ? 0.664 57.398 9.090 1.00 24.09 117 ASN A O 1
ATOM 965 N N . VAL A 1 129 ? 0.886 59.668 8.816 1.00 17.30 118 VAL A N 1
ATOM 966 C CA . VAL A 1 129 ? 0.364 60.043 10.128 1.00 17.57 118 VAL A CA 1
ATOM 967 C C . VAL A 1 129 ? -0.911 60.854 9.934 1.00 18.31 118 VAL A C 1
ATOM 968 O O . VAL A 1 129 ? -0.901 61.927 9.311 1.00 19.27 118 VAL A O 1
ATOM 972 N N . ALA A 1 130 ? -2.005 60.355 10.462 1.00 16.62 119 ALA A N 1
ATOM 973 C CA . ALA A 1 130 ? -3.282 61.003 10.346 1.00 17.83 119 ALA A CA 1
ATOM 974 C C . ALA A 1 130 ? -3.387 62.194 11.259 1.00 15.23 119 ALA A C 1
ATOM 975 O O . ALA A 1 130 ? -2.839 62.213 12.355 1.00 16.34 119 ALA A O 1
ATOM 977 N N . GLY A 1 131 ? -4.153 63.172 10.794 1.00 16.32 120 GLY A N 1
ATOM 978 C CA . GLY A 1 131 ? -4.372 64.375 11.581 1.00 17.01 120 GLY A CA 1
ATOM 979 C C . GLY A 1 131 ? -4.329 65.644 10.761 1.00 15.74 120 GLY A C 1
ATOM 980 O O . GLY A 1 131 ? -3.574 65.766 9.797 1.00 17.22 120 GLY A O 1
ATOM 981 N N . LEU A 1 132 ? -5.145 66.610 11.149 1.00 17.28 121 LEU A N 1
ATOM 982 C CA . LEU A 1 132 ? -5.148 67.877 10.462 1.00 16.57 121 LEU A CA 1
ATOM 983 C C . LEU A 1 132 ? -3.910 68.692 10.802 1.00 17.72 121 LEU A C 1
ATOM 984 O O . LEU A 1 132 ? -3.445 68.703 11.926 1.00 19.12 121 LEU A O 1
ATOM 989 N N . VAL A 1 133 ? -3.385 69.350 9.794 1.00 17.04 122 VAL A N 1
ATOM 990 C CA . VAL A 1 133 ? -2.209 70.186 9.950 1.00 15.05 122 VAL A CA 1
ATOM 991 C C . VAL A 1 133 ? -2.712 71.594 9.711 1.00 16.22 122 VAL A C 1
ATOM 992 O O . VAL A 1 133 ? -2.881 72.037 8.566 1.00 17.55 122 VAL A O 1
ATOM 996 N N . HIS A 1 134 ? -2.992 72.285 10.795 1.00 16.63 123 HIS A N 1
ATOM 997 C CA . HIS A 1 134 ? -3.471 73.667 10.686 1.00 16.32 123 HIS A CA 1
ATOM 998 C C . HIS A 1 134 ? -2.333 74.606 10.301 1.00 15.72 123 HIS A C 1
ATOM 999 O O . HIS A 1 134 ? -1.269 74.606 10.924 1.00 20.39 123 HIS A O 1
ATOM 1006 N N . ARG A 1 135 ? -2.608 75.383 9.269 1.00 16.09 124 ARG A N 1
ATOM 1007 C CA . ARG A 1 135 ? -1.651 76.327 8.762 1.00 16.45 124 ARG A CA 1
ATOM 1008 C C . ARG A 1 135 ? -2.281 77.693 8.579 1.00 16.12 124 ARG A C 1
ATOM 1009 O O . ARG A 1 135 ? -3.497 77.888 8.732 1.00 17.24 124 ARG A O 1
ATOM 1017 N N . HIS A 1 136 ? -1.448 78.674 8.308 1.00 17.60 125 HIS A N 1
ATOM 1018 C CA . HIS A 1 136 ? -1.981 80.000 8.055 1.00 15.22 125 HIS A CA 1
ATOM 1019 C C . HIS A 1 136 ? -2.639 79.973 6.697 1.00 14.83 125 HIS A C 1
ATOM 1020 O O . HIS A 1 136 ? -2.035 79.523 5.728 1.00 17.18 125 HIS A O 1
ATOM 1027 N N . ASN A 1 137 ? -3.883 80.445 6.597 1.00 14.04 126 ASN A N 1
ATOM 1028 C CA . ASN A 1 137 ? -4.514 80.425 5.295 1.00 14.34 126 ASN A CA 1
ATOM 1029 C C . ASN A 1 137 ? -3.847 81.369 4.321 1.00 16.26 126 ASN A C 1
ATOM 1030 O O . ASN A 1 137 ? -3.783 81.116 3.116 1.00 17.92 126 ASN A O 1
ATOM 1035 N N . ARG A 1 138 ? -3.397 82.523 4.818 1.00 15.53 127 ARG A N 1
ATOM 1036 C CA . ARG A 1 138 ? -2.742 83.517 3.983 1.00 16.27 127 ARG A CA 1
ATOM 1037 C C . ARG A 1 138 ? -1.368 83.767 4.541 1.00 16.80 127 ARG A C 1
ATOM 1038 O O . ARG A 1 138 ? -1.184 83.856 5.761 1.00 17.79 127 ARG A O 1
ATOM 1046 N N . ILE A 1 139 ? -0.394 83.890 3.662 1.00 13.99 128 ILE A N 1
ATOM 1047 C CA . ILE A 1 139 ? 0.947 84.233 4.071 1.00 15.50 128 ILE A CA 1
ATOM 1048 C C . ILE A 1 139 ? 1.605 85.114 3.042 1.00 14.51 128 ILE A C 1
ATOM 1049 O O . ILE A 1 139 ? 1.225 85.113 1.861 1.00 15.55 128 ILE A O 1
ATOM 1054 N N . THR A 1 140 ? 2.592 85.875 3.507 1.00 15.00 129 THR A N 1
ATOM 1055 C CA . THR A 1 140 ? 3.456 86.619 2.599 1.00 14.40 129 THR A CA 1
ATOM 1056 C C . THR A 1 140 ? 4.858 86.094 2.846 1.00 13.80 129 THR A C 1
ATOM 1057 O O . THR A 1 140 ? 5.309 85.986 3.998 1.00 15.56 129 THR A O 1
ATOM 1061 N N . ILE A 1 141 ? 5.543 85.734 1.764 1.00 14.24 130 ILE A N 1
ATOM 1062 C CA . ILE A 1 141 ? 6.901 85.228 1.846 1.00 14.13 130 ILE A CA 1
ATOM 1063 C C . ILE A 1 141 ? 7.845 86.185 1.143 1.00 15.38 130 ILE A C 1
ATOM 1064 O O . ILE A 1 141 ? 7.516 86.707 0.063 1.00 14.86 130 ILE A O 1
ATOM 1069 N N . LYS A 1 142 ? 9.013 86.396 1.736 1.00 14.18 131 LYS A N 1
ATOM 1070 C CA . LYS A 1 142 ? 10.096 87.090 1.059 1.00 15.64 131 LYS A CA 1
ATOM 1071 C C . LYS A 1 142 ? 11.192 86.057 0.808 1.00 15.77 131 LYS A C 1
ATOM 1072 O O . LYS A 1 142 ? 11.483 85.214 1.668 1.00 17.32 131 LYS A O 1
ATOM 1078 N N . ALA A 1 143 ? 11.771 86.081 -0.378 1.00 14.18 132 ALA A N 1
ATOM 1079 C CA . ALA A 1 143 ? 12.825 85.165 -0.714 1.00 13.66 132 ALA A CA 1
ATOM 1080 C C . ALA A 1 143 ? 13.636 85.735 -1.854 1.00 15.15 132 ALA A C 1
ATOM 1081 O O . ALA A 1 143 ? 13.342 86.833 -2.352 1.00 15.13 132 ALA A O 1
ATOM 1083 N N . LYS A 1 144 ? 14.705 85.047 -2.210 1.00 14.41 133 LYS A N 1
ATOM 1084 C CA . LYS A 1 144 ? 15.448 85.379 -3.425 1.00 13.62 133 LYS A CA 1
ATOM 1085 C C . LYS A 1 144 ? 15.227 84.253 -4.420 1.00 13.19 133 LYS A C 1
ATOM 1086 O O . LYS A 1 144 ? 14.931 83.110 -4.046 1.00 15.76 133 LYS A O 1
ATOM 1092 N N . ASP A 1 145 ? 15.310 84.596 -5.696 1.00 14.12 134 ASP A N 1
ATOM 1093 C CA . ASP A 1 145 ? 15.201 83.568 -6.704 1.00 14.88 134 ASP A CA 1
ATOM 1094 C C . ASP A 1 145 ? 16.625 83.036 -7.011 1.00 15.20 134 ASP A C 1
ATOM 1095 O O . ASP A 1 145 ? 17.647 83.414 -6.405 1.00 15.78 134 ASP A O 1
ATOM 1100 N N . ILE A 1 146 ? 16.673 82.135 -7.986 1.00 15.00 135 ILE A N 1
ATOM 1101 C CA . ILE A 1 146 ? 17.940 81.468 -8.312 1.00 18.93 135 ILE A CA 1
ATOM 1102 C C . ILE A 1 146 ? 19.073 82.430 -8.752 1.00 17.13 135 ILE A C 1
ATOM 1103 O O . ILE A 1 146 ? 20.257 82.138 -8.592 1.00 17.23 135 ILE A O 1
ATOM 1108 N N . GLU A 1 147 ? 18.682 83.592 -9.252 1.00 13.49 136 GLU A N 1
ATOM 1109 C CA . GLU A 1 147 ? 19.675 84.586 -9.653 1.00 15.45 136 GLU A CA 1
ATOM 1110 C C . GLU A 1 147 ? 19.892 85.649 -8.590 1.00 15.32 136 GLU A C 1
ATOM 1111 O O . GLU A 1 147 ? 20.604 86.641 -8.820 1.00 17.64 136 GLU A O 1
ATOM 1117 N N . GLY A 1 148 ? 19.292 85.466 -7.419 1.00 15.45 137 GLY A N 1
ATOM 1118 C CA . GLY A 1 148 ? 19.475 86.399 -6.311 1.00 15.45 137 GLY A CA 1
ATOM 1119 C C . GLY A 1 148 ? 18.565 87.600 -6.355 1.00 16.43 137 GLY A C 1
ATOM 1120 O O . GLY A 1 148 ? 18.759 88.500 -5.550 1.00 17.74 137 GLY A O 1
ATOM 1121 N N . ASN A 1 149 ? 17.590 87.607 -7.266 1.00 14.43 138 ASN A N 1
ATOM 1122 C CA . ASN A 1 149 ? 16.636 88.716 -7.314 1.00 14.06 138 ASN A CA 1
ATOM 1123 C C . ASN A 1 149 ? 15.596 88.526 -6.253 1.00 18.13 138 ASN A C 1
ATOM 1124 O O . ASN A 1 149 ? 15.455 87.427 -5.669 1.00 16.74 138 ASN A O 1
ATOM 1129 N N . ASP A 1 150 ? 14.900 89.580 -5.930 1.00 16.24 139 ASP A N 1
ATOM 1130 C CA . ASP A 1 150 ? 13.943 89.519 -4.835 1.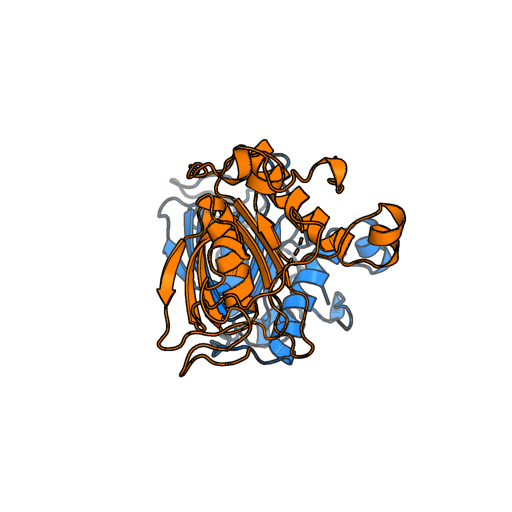00 16.46 139 ASP A CA 1
ATOM 1131 C C . ASP A 1 150 ? 12.566 89.086 -5.256 1.00 17.58 139 ASP A C 1
ATOM 1132 O O . ASP A 1 150 ? 12.025 89.638 -6.221 1.00 19.24 139 ASP A O 1
ATOM 1137 N N . ILE A 1 151 ? 11.975 88.162 -4.492 1.00 14.69 140 ILE A N 1
ATOM 1138 C CA . ILE A 1 151 ? 10.644 87.710 -4.749 1.00 17.23 140 ILE A CA 1
ATOM 1139 C C . ILE A 1 151 ? 9.824 87.900 -3.484 1.00 14.54 140 ILE A C 1
ATOM 1140 O O . ILE A 1 151 ? 10.300 87.596 -2.369 1.00 16.76 140 ILE A O 1
ATOM 1145 N N . GLN A 1 152 ? 8.637 88.469 -3.619 1.00 14.22 141 GLN A N 1
ATOM 1146 C CA . GLN A 1 152 ? 7.725 88.534 -2.471 1.00 14.97 141 GLN A CA 1
ATOM 1147 C C . GLN A 1 152 ? 6.421 87.912 -2.945 1.00 14.07 141 GLN A C 1
ATOM 1148 O O . GLN A 1 152 ? 5.805 88.349 -3.942 1.00 15.43 141 GLN A O 1
ATOM 1154 N N . LEU A 1 153 ? 5.994 86.876 -2.244 1.00 13.93 142 LEU A N 1
ATOM 1155 C CA . LEU A 1 153 ? 4.770 86.173 -2.635 1.00 13.06 142 LEU A CA 1
ATOM 1156 C C . LEU A 1 153 ? 3.662 86.365 -1.670 1.00 12.69 142 LEU A C 1
ATOM 1157 O O . LEU A 1 153 ? 3.886 86.344 -0.456 1.00 16.00 142 LEU A O 1
ATOM 1162 N N . ARG A 1 154 ? 2.460 86.553 -2.165 1.00 14.33 143 ARG A N 1
ATOM 1163 C CA . ARG A 1 154 ? 1.264 86.623 -1.338 1.00 16.12 143 ARG A CA 1
ATOM 1164 C C . ARG A 1 154 ? 0.494 85.396 -1.749 1.00 15.75 143 ARG A C 1
ATOM 1165 O O . ARG A 1 154 ? 0.071 85.258 -2.890 1.00 19.62 143 ARG A O 1
ATOM 1173 N N . LEU A 1 155 ? 0.293 84.490 -0.806 1.00 15.55 144 LEU A N 1
ATOM 1174 C CA . LEU A 1 155 ? -0.340 83.216 -1.083 1.00 13.35 144 LEU A CA 1
ATOM 1175 C C . LEU A 1 155 ? -1.531 82.991 -0.184 1.00 15.58 144 LEU A C 1
ATOM 1176 O O . LEU A 1 155 ? -1.575 83.460 0.959 1.00 15.12 144 LEU A O 1
ATOM 1181 N N . LYS A 1 156 ? -2.466 82.169 -0.664 1.00 17.29 145 LYS A N 1
ATOM 1182 C CA . LYS A 1 156 ? -3.605 81.852 0.117 1.00 16.40 145 LYS A CA 1
ATOM 1183 C C . LYS A 1 156 ? -4.018 80.410 -0.167 1.00 15.90 145 LYS A C 1
ATOM 1184 O O . LYS A 1 156 ? -3.739 79.877 -1.248 1.00 19.08 145 LYS A O 1
ATOM 1190 N N . GLY A 1 157 ? -4.647 79.796 0.811 1.00 17.99 146 GLY A N 1
ATOM 1191 C CA . GLY A 1 157 ? -5.166 78.443 0.574 1.00 16.37 146 GLY A CA 1
ATOM 1192 C C . GLY A 1 157 ? -4.132 77.365 0.305 1.00 16.07 146 GLY A C 1
ATOM 1193 O O . GLY A 1 157 ? -3.064 77.344 0.905 1.00 16.95 146 GLY A O 1
ATOM 1194 N N . TYR A 1 158 ? -4.435 76.496 -0.644 1.00 16.87 147 TYR A N 1
ATOM 1195 C CA . TYR A 1 158 ? -3.540 75.380 -0.904 1.00 15.01 147 TYR A CA 1
ATOM 1196 C C . TYR A 1 158 ? -2.091 75.791 -1.196 1.00 14.99 147 TYR A C 1
ATOM 1197 O O . TYR A 1 158 ? -1.160 75.221 -0.611 1.00 16.78 147 TYR A O 1
ATOM 1206 N N . PRO A 1 159 ? -1.858 76.755 -2.077 1.00 15.91 148 PRO A N 1
ATOM 1207 C CA . PRO A 1 159 ? -0.456 77.137 -2.315 1.00 15.05 148 PRO A CA 1
ATOM 1208 C C . PRO A 1 159 ? 0.211 77.598 -0.993 1.00 14.22 148 PRO A C 1
ATOM 1209 O O . PRO A 1 159 ? 1.385 77.306 -0.769 1.00 15.02 148 PRO A O 1
ATOM 1213 N N . ALA A 1 160 ? -0.515 78.366 -0.158 1.00 14.92 149 ALA A N 1
ATOM 1214 C CA . ALA A 1 160 ? 0.055 78.773 1.125 1.00 14.41 149 ALA A CA 1
ATOM 1215 C C . ALA A 1 160 ? 0.469 77.600 1.947 1.00 15.92 149 ALA A C 1
ATOM 1216 O O . ALA A 1 160 ? 1.523 77.633 2.602 1.00 15.32 149 ALA A O 1
ATOM 1218 N N . ILE A 1 161 ? -0.376 76.568 1.968 1.00 16.16 150 ILE A N 1
ATOM 1219 C CA . ILE A 1 161 ? -0.088 75.369 2.725 1.00 15.60 150 ILE A CA 1
ATOM 1220 C C . ILE A 1 161 ? 1.168 74.689 2.226 1.00 15.50 150 ILE A C 1
ATOM 1221 O O . ILE A 1 161 ? 2.035 74.321 3.024 1.00 16.01 150 ILE A O 1
ATOM 1226 N N . VAL A 1 162 ? 1.265 74.535 0.916 1.00 13.77 151 VAL A N 1
ATOM 1227 C CA . VAL A 1 162 ? 2.417 73.898 0.349 1.00 13.78 151 VAL A CA 1
ATOM 1228 C C . VAL A 1 162 ? 3.678 74.646 0.695 1.00 15.32 151 VAL A C 1
ATOM 1229 O O . VAL A 1 162 ? 4.648 74.066 1.144 1.00 15.38 151 VAL A O 1
ATOM 1233 N N . PHE A 1 163 ? 3.679 75.956 0.528 1.00 14.40 152 PHE A N 1
ATOM 1234 C CA . PHE A 1 163 ? 4.922 76.661 0.852 1.00 13.86 152 PHE A CA 1
ATOM 1235 C C . PHE A 1 163 ? 5.253 76.564 2.355 1.00 13.22 152 PHE A C 1
ATOM 1236 O O . PHE A 1 163 ? 6.430 76.500 2.718 1.00 14.96 152 PHE A O 1
ATOM 1244 N N . GLN A 1 164 ? 4.248 76.591 3.215 1.00 14.00 153 GLN A N 1
ATOM 1245 C CA . GLN A 1 164 ? 4.543 76.455 4.637 1.00 12.84 153 GLN A CA 1
ATOM 1246 C C . GLN A 1 164 ? 5.140 75.095 4.927 1.00 14.38 153 GLN A C 1
ATOM 1247 O O . GLN A 1 164 ? 6.049 74.983 5.756 1.00 15.69 153 GLN A O 1
ATOM 1253 N N . HIS A 1 165 ? 4.618 74.068 4.261 1.00 14.17 154 HIS A N 1
ATOM 1254 C CA . HIS A 1 165 ? 5.165 72.758 4.488 1.00 15.14 154 HIS A CA 1
ATOM 1255 C C . HIS A 1 165 ? 6.634 72.722 4.098 1.00 16.22 154 HIS A C 1
ATOM 1256 O O . HIS A 1 165 ? 7.475 72.146 4.811 1.00 15.08 154 HIS A O 1
ATOM 1263 N N . GLU A 1 166 ? 6.945 73.297 2.945 1.00 13.53 155 GLU A N 1
ATOM 1264 C CA . GLU A 1 166 ? 8.331 73.247 2.497 1.00 13.11 155 GLU A CA 1
ATOM 1265 C C . GLU A 1 166 ? 9.260 74.096 3.344 1.00 14.20 155 GLU A C 1
ATOM 1266 O O . GLU A 1 166 ? 10.382 73.687 3.648 1.00 15.05 155 GLU A O 1
ATOM 1272 N N . ILE A 1 167 ? 8.801 75.289 3.724 1.00 15.59 156 ILE A N 1
ATOM 1273 C CA . ILE A 1 167 ? 9.629 76.130 4.560 1.00 15.12 156 ILE A CA 1
ATOM 1274 C C . ILE A 1 167 ? 9.888 75.460 5.917 1.00 13.98 156 ILE A C 1
ATOM 1275 O O . ILE A 1 167 ? 10.996 75.532 6.469 1.00 14.33 156 ILE A O 1
ATOM 1280 N N . ASP A 1 168 ? 8.882 74.762 6.427 1.00 15.04 157 ASP A N 1
ATOM 1281 C CA . ASP A 1 168 ? 9.058 74.052 7.699 1.00 14.79 157 ASP A CA 1
ATOM 1282 C C . ASP A 1 168 ? 10.257 73.126 7.606 1.00 15.61 157 ASP A C 1
ATOM 1283 O O . ASP A 1 168 ? 10.979 72.967 8.573 1.00 16.22 157 ASP A O 1
ATOM 1288 N N . HIS A 1 169 ? 10.455 72.468 6.452 1.00 14.69 158 HIS A N 1
ATOM 1289 C CA . HIS A 1 169 ? 11.605 71.573 6.339 1.00 15.00 158 HIS A CA 1
ATOM 1290 C C . HIS A 1 169 ? 12.919 72.242 6.616 1.00 13.92 158 HIS A C 1
ATOM 1291 O O . HIS A 1 169 ? 13.852 71.598 7.118 1.00 17.92 158 HIS A O 1
ATOM 1298 N N . LEU A 1 170 ? 13.001 73.537 6.274 1.00 14.24 159 LEU A N 1
ATOM 1299 C CA . LEU A 1 170 ? 14.252 74.281 6.444 1.00 15.72 159 LEU A CA 1
ATOM 1300 C C . LEU A 1 170 ? 14.524 74.516 7.910 1.00 17.58 159 LEU A C 1
ATOM 1301 O O . LEU A 1 170 ? 15.649 74.829 8.261 1.00 18.07 159 LEU A O 1
ATOM 1306 N N . ASN A 1 171 ? 13.500 74.378 8.740 1.00 17.42 160 ASN A N 1
ATOM 1307 C CA . ASN A 1 171 ? 13.666 74.556 10.172 1.00 17.55 160 ASN A CA 1
ATOM 1308 C C . ASN A 1 171 ? 13.622 73.239 10.895 1.00 20.29 160 ASN A C 1
ATOM 1309 O O . ASN A 1 171 ? 13.530 73.241 12.127 1.00 23.38 160 ASN A O 1
ATOM 1314 N N . GLY A 1 172 ? 13.686 72.133 10.151 1.00 18.90 161 GLY A N 1
ATOM 1315 C CA . GLY A 1 172 ? 13.684 70.801 10.735 1.00 18.42 161 GLY A CA 1
ATOM 1316 C C . GLY A 1 172 ? 12.323 70.417 11.301 1.00 21.57 161 GLY A C 1
ATOM 1317 O O . GLY A 1 172 ? 12.246 69.618 12.244 1.00 25.30 161 GLY A O 1
ATOM 1318 N N . VAL A 1 173 ? 11.255 70.946 10.726 1.00 18.69 162 VAL A N 1
ATOM 1319 C CA . VAL A 1 173 ? 9.895 70.691 11.214 1.00 16.54 162 VAL A CA 1
ATOM 1320 C C . VAL A 1 173 ? 9.186 69.828 10.183 1.00 18.25 162 VAL A C 1
ATOM 1321 O O . VAL A 1 173 ? 9.279 70.096 8.987 1.00 18.76 162 VAL A O 1
ATOM 1325 N N . MET A 1 174 ? 8.501 68.767 10.636 1.00 19.65 163 MET A N 1
ATOM 1326 C CA . MET A 1 174 ? 7.764 67.852 9.742 1.00 18.65 163 MET A CA 1
ATOM 1327 C C . MET A 1 174 ? 6.296 68.146 9.929 1.00 16.98 163 MET A C 1
ATOM 1328 O O . MET A 1 174 ? 5.896 68.664 10.963 1.00 17.99 163 MET A O 1
ATOM 1333 N N . PHE A 1 175 ? 5.480 67.762 8.941 1.00 17.68 164 PHE A N 1
ATOM 1334 C CA . PHE A 1 175 ? 4.063 68.129 9.056 1.00 17.48 164 PHE A CA 1
ATOM 1335 C C . PHE A 1 175 ? 3.413 67.580 10.313 1.00 17.86 164 PHE A C 1
ATOM 1336 O O . PHE A 1 175 ? 2.570 68.233 10.914 1.00 18.62 164 PHE A O 1
ATOM 1344 N N . TYR A 1 176 ? 3.816 66.384 10.707 1.00 16.67 165 TYR A N 1
ATOM 1345 C CA . TYR A 1 176 ? 3.176 65.791 11.867 1.00 17.65 165 TYR A CA 1
ATOM 1346 C C . TYR A 1 176 ? 3.467 66.484 13.187 1.00 20.39 165 TYR A C 1
ATOM 1347 O O . TYR A 1 176 ? 2.752 66.244 14.158 1.00 18.88 165 TYR A O 1
ATOM 1356 N N . ASP A 1 177 ? 4.477 67.351 13.215 1.00 20.97 166 ASP A N 1
ATOM 1357 C CA . ASP A 1 177 ? 4.751 68.097 14.451 1.00 17.66 166 ASP A CA 1
ATOM 1358 C C . ASP A 1 177 ? 3.594 69.030 14.772 1.00 22.30 166 ASP A C 1
ATOM 1359 O O . ASP A 1 177 ? 3.459 69.486 15.901 1.00 22.04 166 ASP A O 1
ATOM 1364 N N . HIS A 1 178 ? 2.790 69.352 13.776 1.00 16.99 167 HIS A N 1
ATOM 1365 C CA . HIS A 1 178 ? 1.609 70.195 13.920 1.00 18.92 167 HIS A CA 1
ATOM 1366 C C . HIS A 1 178 ? 0.343 69.450 14.345 1.00 16.53 167 HIS A C 1
ATOM 1367 O O . HIS A 1 178 ? -0.633 70.096 14.708 1.00 23.10 167 HIS A O 1
ATOM 1374 N N . ILE A 1 179 ? 0.389 68.122 14.290 1.00 19.20 168 ILE A N 1
ATOM 1375 C CA . ILE A 1 179 ? -0.803 67.312 14.593 1.00 22.49 168 ILE A CA 1
ATOM 1376 C C . ILE A 1 179 ? -1.102 67.218 16.086 1.00 23.18 168 ILE A C 1
ATOM 1377 O O . ILE A 1 179 ? -0.248 66.820 16.870 1.00 25.21 168 ILE A O 1
ATOM 1382 N N . ASP A 1 180 ? -2.329 67.580 16.448 1.00 23.90 169 ASP A N 1
ATOM 1383 C CA . ASP A 1 180 ? -2.762 67.502 17.847 1.00 24.25 169 ASP A CA 1
ATOM 1384 C C . ASP A 1 180 ? -3.049 66.029 18.141 1.00 24.75 169 ASP A C 1
ATOM 1385 O O . ASP A 1 180 ? -3.974 65.452 17.577 1.00 26.05 169 ASP A O 1
ATOM 1390 N N . LYS A 1 181 ? -2.234 65.389 18.983 1.00 27.99 170 LYS A N 1
ATOM 1391 C CA . LYS A 1 181 ? -2.449 63.981 19.293 1.00 29.82 170 LYS A CA 1
ATOM 1392 C C . LYS A 1 181 ? -3.756 63.742 20.062 1.00 28.73 170 LYS A C 1
ATOM 1393 O O . LYS A 1 181 ? -4.297 62.642 20.005 1.00 33.13 170 LYS A O 1
ATOM 1399 N N . ASN A 1 182 ? -4.249 64.766 20.754 1.00 32.79 171 ASN A N 1
ATOM 1400 C CA . ASN A 1 182 ? -5.497 64.622 21.504 1.00 40.01 171 ASN A CA 1
ATOM 1401 C C . ASN A 1 182 ? -6.750 64.628 20.622 1.00 37.57 171 ASN A C 1
ATOM 1402 O O . ASN A 1 182 ? -7.611 63.757 20.760 1.00 43.43 171 ASN A O 1
ATOM 1407 N N . HIS A 1 183 ? -6.855 65.591 19.715 1.00 35.38 172 HIS A N 1
ATOM 1408 C CA . HIS A 1 183 ? -8.004 65.663 18.799 1.00 32.76 172 HIS A CA 1
ATOM 1409 C C . HIS A 1 183 ? -7.405 65.895 17.391 1.00 26.38 172 HIS A C 1
ATOM 1410 O O . HIS A 1 183 ? -7.471 66.987 16.807 1.00 32.10 172 HIS A O 1
ATOM 1417 N N . PRO A 1 184 ? -6.837 64.839 16.834 1.00 26.92 173 PRO A N 1
ATOM 1418 C CA . PRO A 1 184 ? -6.205 64.958 15.519 1.00 24.45 173 PRO A CA 1
ATOM 1419 C C . PRO A 1 184 ? -7.045 65.475 14.374 1.00 24.70 173 PRO A C 1
ATOM 1420 O O . PRO A 1 184 ? -6.558 66.245 13.553 1.00 22.97 173 PRO A O 1
ATOM 1424 N N . LEU A 1 185 ? -8.279 65.019 14.284 1.00 24.24 174 LEU A N 1
ATOM 1425 C CA . LEU A 1 185 ? -9.134 65.403 13.163 1.00 22.87 174 LEU A CA 1
ATOM 1426 C C . LEU A 1 185 ? -10.133 66.492 13.461 1.00 25.14 174 LEU A C 1
ATOM 1427 O O . LEU A 1 185 ? -11.024 66.735 12.659 1.00 26.56 174 LEU A O 1
ATOM 1432 N N . GLN A 1 186 ? -10.000 67.134 14.606 1.00 23.15 175 GLN A N 1
ATOM 1433 C CA . GLN A 1 186 ? -10.925 68.196 14.940 1.00 27.41 175 GLN A CA 1
ATOM 1434 C C . GLN A 1 186 ? -10.446 69.555 14.424 1.00 23.17 175 GLN A C 1
ATOM 1435 O O . GLN A 1 186 ? -9.407 70.044 14.824 1.00 27.01 175 GLN A O 1
ATOM 1441 N N . PRO A 1 187 ? -11.207 70.172 13.514 1.00 23.07 176 PRO A N 1
ATOM 1442 C CA . PRO A 1 187 ? -10.782 71.484 12.995 1.00 24.48 176 PRO A CA 1
ATOM 1443 C C . PRO A 1 187 ? -10.902 72.519 14.083 1.00 31.02 176 PRO A C 1
ATOM 1444 O O . PRO A 1 187 ? -11.791 72.444 14.925 1.00 30.22 176 PRO A O 1
ATOM 1448 N N . HIS A 1 188 ? -10.003 73.487 14.055 1.00 28.28 177 HIS A N 1
ATOM 1449 C CA . HIS A 1 188 ? -10.052 74.587 15.000 1.00 30.06 177 HIS A CA 1
ATOM 1450 C C . HIS A 1 188 ? -11.282 75.415 14.644 1.00 26.87 177 HIS A C 1
ATOM 1451 O O . HIS A 1 188 ? -11.705 75.474 13.494 1.00 27.20 177 HIS A O 1
ATOM 1458 N N . THR A 1 189 ? -11.876 76.050 15.651 1.00 37.73 178 THR A N 1
ATOM 1459 C CA . THR A 1 189 ? -13.096 76.830 15.437 1.00 39.50 178 THR A CA 1
ATOM 1460 C C . THR A 1 189 ? -13.046 77.775 14.255 1.00 36.06 178 THR A C 1
ATOM 1461 O O . THR A 1 189 ? -13.934 77.792 13.407 1.00 46.24 178 THR A O 1
ATOM 1465 N N . ASP A 1 190 ? -11.997 78.559 14.194 1.00 35.09 179 ASP A N 1
ATOM 1466 C CA . ASP A 1 190 ? -11.855 79.529 13.135 1.00 48.86 179 ASP A CA 1
ATOM 1467 C C . ASP A 1 190 ? -11.494 78.901 11.794 1.00 42.73 179 ASP A C 1
ATOM 1468 O O . ASP A 1 190 ? -11.755 79.478 10.743 1.00 40.80 179 ASP A O 1
ATOM 1473 N N . ALA A 1 191 ? -10.874 77.729 11.848 1.00 40.57 180 ALA A N 1
ATOM 1474 C CA . ALA A 1 191 ? -10.325 77.098 10.650 1.00 29.09 180 ALA A CA 1
ATOM 1475 C C . ALA A 1 191 ? -11.171 76.748 9.462 1.00 25.68 180 ALA A C 1
ATOM 1476 O O . ALA A 1 191 ? -12.319 76.318 9.582 1.00 31.82 180 ALA A O 1
ATOM 1478 N N . VAL A 1 192 ? -10.580 76.912 8.287 1.00 21.50 181 VAL A N 1
ATOM 1479 C CA . VAL A 1 192 ? -11.252 76.610 7.061 1.00 22.16 181 VAL A CA 1
ATOM 1480 C C . VAL A 1 192 ? -10.582 75.498 6.259 1.00 25.64 181 VAL A C 1
ATOM 1481 O O . VAL A 1 192 ? -9.372 75.364 6.182 1.00 20.24 181 VAL A O 1
ATOM 1485 N N . GLU A 1 193 ? -11.426 74.678 5.685 1.00 22.90 182 GLU A N 1
ATOM 1486 C CA . GLU A 1 193 ? -11.008 73.615 4.855 1.00 22.17 182 GLU A CA 1
ATOM 1487 C C . GLU A 1 193 ? -10.531 74.192 3.520 1.00 24.81 182 GLU A C 1
ATOM 1488 O O . GLU A 1 193 ? -11.172 75.046 2.884 1.00 25.23 182 GLU A O 1
ATOM 1494 N N . VAL A 1 194 ? -9.356 73.759 3.115 1.00 25.37 183 VAL A N 1
ATOM 1495 C CA . VAL A 1 194 ? -8.821 74.134 1.865 1.00 31.07 183 VAL A CA 1
ATOM 1496 C C . VAL A 1 194 ? -9.469 73.150 0.889 1.00 37.81 183 VAL A C 1
ATOM 1497 O O . VAL A 1 194 ? -9.945 73.635 -0.138 1.00 29.10 183 VAL A O 1
ATOM 1502 N N . HIS B 1 11 ? -2.486 78.564 -29.345 1.00 48.11 0 HIS B N 1
ATOM 1503 C CA . HIS B 1 11 ? -1.931 79.070 -30.646 1.00 48.37 0 HIS B CA 1
ATOM 1504 C C . HIS B 1 11 ? -0.462 79.447 -30.504 1.00 42.02 0 HIS B C 1
ATOM 1505 O O . HIS B 1 11 ? -0.091 80.265 -29.653 1.00 50.89 0 HIS B O 1
ATOM 1512 N N . MET B 1 12 ? 0.372 78.843 -31.340 1.00 36.89 1 MET B N 1
ATOM 1513 C CA . MET B 1 12 ? 1.808 79.107 -31.324 1.00 29.16 1 MET B CA 1
ATOM 1514 C C . MET B 1 12 ? 2.093 80.407 -32.058 1.00 26.07 1 MET B C 1
ATOM 1515 O O . MET B 1 12 ? 1.710 80.561 -33.217 1.00 25.87 1 MET B O 1
ATOM 1520 N N . LEU B 1 13 ? 2.741 81.366 -31.410 1.00 20.68 2 LEU B N 1
ATOM 1521 C CA . LEU B 1 13 ? 3.049 82.597 -32.151 1.00 19.32 2 LEU B CA 1
ATOM 1522 C C . LEU B 1 13 ? 4.160 82.341 -33.183 1.00 23.12 2 LEU B C 1
ATOM 1523 O O . LEU B 1 13 ? 5.058 81.520 -32.931 1.00 21.29 2 LEU B O 1
ATOM 1528 N N . THR B 1 14 ? 4.126 83.068 -34.306 1.00 19.71 3 THR B N 1
ATOM 1529 C CA . THR B 1 14 ? 5.188 82.943 -35.314 1.00 22.50 3 THR B CA 1
ATOM 1530 C C . THR B 1 14 ? 5.460 84.370 -35.776 1.00 26.37 3 THR B C 1
ATOM 1531 O O . THR B 1 14 ? 4.841 85.327 -35.271 1.00 24.04 3 THR B O 1
ATOM 1535 N N . MET B 1 15 ? 6.382 84.535 -36.724 1.00 23.96 4 MET B N 1
ATOM 1536 C CA . MET B 1 15 ? 6.679 85.887 -37.200 1.00 23.65 4 MET B CA 1
ATOM 1537 C C . MET B 1 15 ? 5.415 86.571 -37.723 1.00 23.07 4 MET B C 1
ATOM 1538 O O . MET B 1 15 ? 5.348 87.796 -37.766 1.00 25.95 4 MET B O 1
ATOM 1543 N N . LYS B 1 16 ? 4.409 85.807 -38.127 1.00 25.19 5 LYS B N 1
ATOM 1544 C CA . LYS B 1 16 ? 3.151 86.371 -38.626 1.00 25.10 5 LYS B CA 1
ATOM 1545 C C . LYS B 1 16 ? 2.424 87.265 -37.578 1.00 22.89 5 LYS B C 1
ATOM 1546 O O . LYS B 1 16 ? 1.733 88.232 -37.934 1.00 25.31 5 LYS B O 1
ATOM 1552 N N . ASP B 1 17 ? 2.605 86.918 -36.301 1.00 21.09 6 ASP B N 1
ATOM 1553 C CA . ASP B 1 17 ? 2.007 87.641 -35.174 1.00 18.79 6 ASP B CA 1
ATOM 1554 C C . ASP B 1 17 ? 2.855 88.838 -34.718 1.00 20.64 6 ASP B C 1
ATOM 1555 O O . ASP B 1 17 ? 2.394 89.657 -33.918 1.00 21.62 6 ASP B O 1
ATOM 1560 N N . ILE B 1 18 ? 4.093 88.932 -35.190 1.00 19.50 7 ILE B N 1
ATOM 1561 C CA . ILE B 1 18 ? 4.956 90.022 -34.777 1.00 19.79 7 ILE B CA 1
ATOM 1562 C C . ILE B 1 18 ? 4.794 91.199 -35.688 1.00 21.19 7 ILE B C 1
ATOM 1563 O O . ILE B 1 18 ? 5.084 91.113 -36.882 1.00 22.79 7 ILE B O 1
ATOM 1568 N N . ILE B 1 19 ? 4.310 92.310 -35.136 1.00 17.96 8 ILE B N 1
ATOM 1569 C CA . ILE B 1 19 ? 4.099 93.502 -35.933 1.00 16.92 8 ILE B CA 1
ATOM 1570 C C . ILE B 1 19 ? 5.397 94.241 -36.199 1.00 16.61 8 ILE B C 1
ATOM 1571 O O . ILE B 1 19 ? 6.358 94.182 -35.415 1.00 18.66 8 ILE B O 1
ATOM 1576 N N . ARG B 1 20 ? 5.455 94.855 -37.363 1.00 18.06 9 ARG B N 1
ATOM 1577 C CA . ARG B 1 20 ? 6.699 95.494 -37.783 1.00 19.07 9 ARG B CA 1
ATOM 1578 C C . ARG B 1 20 ? 6.767 96.965 -37.626 1.00 16.10 9 ARG B C 1
ATOM 1579 O O . ARG B 1 20 ? 5.747 97.665 -37.596 1.00 20.39 9 ARG B O 1
ATOM 1587 N N . ASP B 1 21 ? 8.017 97.439 -37.567 1.00 17.67 10 ASP B N 1
ATOM 1588 C CA . ASP B 1 21 ? 8.370 98.849 -37.438 1.00 20.76 10 ASP B CA 1
ATOM 1589 C C . ASP B 1 21 ? 7.451 99.666 -38.350 1.00 20.93 10 ASP B C 1
ATOM 1590 O O . ASP B 1 21 ? 7.344 99.401 -39.542 1.00 22.11 10 ASP B O 1
ATOM 1595 N N . GLY B 1 22 ? 6.810 100.680 -37.786 1.00 21.98 11 GLY B N 1
ATOM 1596 C CA . GLY B 1 22 ? 5.874 101.502 -38.531 1.00 23.09 11 GLY B CA 1
ATOM 1597 C C . GLY B 1 22 ? 4.431 101.280 -38.078 1.00 24.16 11 GLY B C 1
ATOM 1598 O O . GLY B 1 22 ? 3.586 102.126 -38.269 1.00 25.76 11 GLY B O 1
ATOM 1599 N N . HIS B 1 23 ? 4.162 100.126 -37.473 1.00 19.95 12 HIS B N 1
ATOM 1600 C CA . HIS B 1 23 ? 2.827 99.818 -36.969 1.00 19.40 12 HIS B CA 1
ATOM 1601 C C . HIS B 1 23 ? 2.538 100.741 -35.795 1.00 17.54 12 HIS B C 1
ATOM 1602 O O . HIS B 1 23 ? 3.357 100.864 -34.881 1.00 18.96 12 HIS B O 1
ATOM 1609 N N . PRO B 1 24 ? 1.374 101.397 -35.788 1.00 20.46 13 PRO B N 1
ATOM 1610 C CA . PRO B 1 24 ? 1.050 102.310 -34.696 1.00 17.51 13 PRO B CA 1
ATOM 1611 C C . PRO B 1 24 ? 1.139 101.724 -33.291 1.00 17.34 13 PRO B C 1
ATOM 1612 O O . PRO B 1 24 ? 1.483 102.427 -32.359 1.00 18.13 13 PRO B O 1
ATOM 1616 N N . THR B 1 25 ? 0.843 100.436 -33.132 1.00 17.55 14 THR B N 1
ATOM 1617 C CA . THR B 1 25 ? 0.875 99.935 -31.775 1.00 17.84 14 THR B CA 1
ATOM 1618 C C . THR B 1 25 ? 2.248 99.985 -31.141 1.00 16.89 14 THR B C 1
ATOM 1619 O O . THR B 1 25 ? 2.371 100.085 -29.922 1.00 16.37 14 THR B O 1
ATOM 1623 N N . LEU B 1 26 ? 3.302 99.928 -31.937 1.00 17.65 15 LEU B N 1
ATOM 1624 C CA . LEU B 1 26 ? 4.662 100.007 -31.381 1.00 15.21 15 LEU B CA 1
ATOM 1625 C C . LEU B 1 26 ? 5.027 101.361 -30.806 1.00 17.11 15 LEU B C 1
ATOM 1626 O O . LEU B 1 26 ? 6.030 101.469 -30.075 1.00 18.08 15 LEU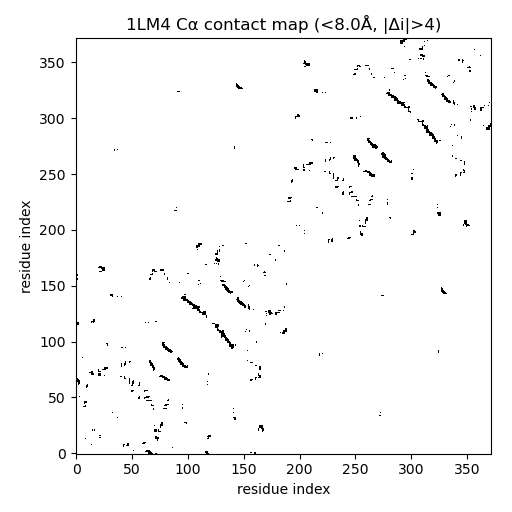 B O 1
ATOM 1631 N N . ARG B 1 27 ? 4.228 102.378 -31.152 1.00 16.64 16 ARG B N 1
ATOM 1632 C CA . ARG B 1 27 ? 4.479 103.716 -30.688 1.00 17.81 16 ARG B CA 1
ATOM 1633 C C . ARG B 1 27 ? 3.517 104.194 -29.622 1.00 17.25 16 ARG B C 1
ATOM 1634 O O . ARG B 1 27 ? 3.623 105.312 -29.128 1.00 19.39 16 ARG B O 1
ATOM 1642 N N . GLN B 1 28 ? 2.580 103.352 -29.238 1.00 17.13 17 GLN B N 1
ATOM 1643 C CA . GLN B 1 28 ? 1.649 103.731 -28.191 1.00 16.29 17 GLN B CA 1
ATOM 1644 C C . GLN B 1 28 ? 2.303 103.480 -26.841 1.00 17.55 17 GLN B C 1
ATOM 1645 O O . GLN B 1 28 ? 3.313 102.790 -26.754 1.00 19.41 17 GLN B O 1
ATOM 1651 N N . LYS B 1 29 ? 1.728 104.063 -25.787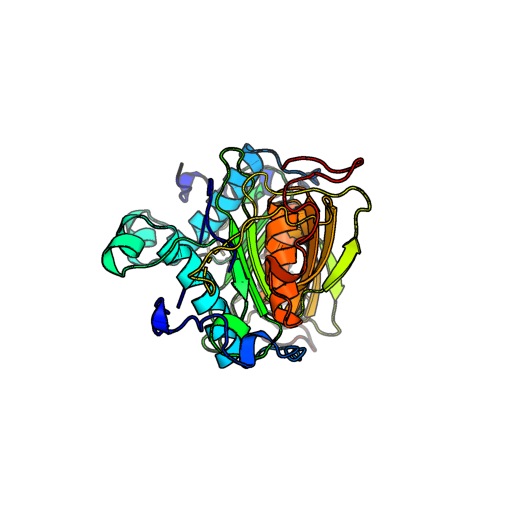 1.00 17.81 18 LYS B N 1
ATOM 1652 C CA . LYS B 1 29 ? 2.181 103.817 -24.427 1.00 16.09 18 LYS B CA 1
ATOM 1653 C C . LYS B 1 29 ? 1.288 102.677 -23.958 1.00 16.76 18 LYS B C 1
ATOM 1654 O O . LYS B 1 29 ? 0.052 102.828 -23.879 1.00 20.55 18 LYS B O 1
ATOM 1660 N N . ALA B 1 30 ? 1.883 101.538 -23.602 1.00 15.49 19 ALA B N 1
ATOM 1661 C CA . ALA B 1 30 ? 1.077 100.410 -23.205 1.00 15.87 19 ALA B CA 1
ATOM 1662 C C . ALA B 1 30 ? 0.365 100.580 -21.861 1.00 16.43 19 ALA B C 1
ATOM 1663 O O . ALA B 1 30 ? 0.838 101.309 -20.986 1.00 17.36 19 ALA B O 1
ATOM 1665 N N . ALA B 1 31 ? -0.719 99.833 -21.702 1.00 16.11 20 ALA B N 1
ATOM 1666 C CA . ALA B 1 31 ? -1.470 99.939 -20.468 1.00 18.49 20 ALA B CA 1
ATOM 1667 C C . ALA B 1 31 ? -0.906 99.197 -19.300 1.00 15.95 20 ALA B C 1
ATOM 1668 O O . ALA B 1 31 ? -0.525 98.021 -19.400 1.00 17.36 20 ALA B O 1
ATOM 1670 N N . GLU B 1 32 ? -0.831 99.888 -18.174 1.00 16.38 21 GLU B N 1
ATOM 1671 C CA . GLU B 1 32 ? -0.490 99.227 -16.934 1.00 19.00 21 GLU B CA 1
ATOM 1672 C C . GLU B 1 32 ? -1.660 98.256 -16.630 1.00 18.52 21 GLU B C 1
ATOM 1673 O O . GLU B 1 32 ? -2.856 98.556 -16.828 1.00 20.13 21 GLU B O 1
ATOM 1679 N N . LEU B 1 33 ? -1.312 97.086 -16.147 1.00 16.55 22 LEU B N 1
ATOM 1680 C CA . LEU B 1 33 ? -2.319 96.096 -15.845 1.00 16.49 22 LEU B CA 1
ATOM 1681 C C . LEU B 1 33 ? -2.597 95.954 -14.380 1.00 15.51 22 LEU B C 1
ATOM 1682 O O . LEU B 1 33 ? -1.730 96.113 -13.511 1.00 17.80 22 LEU B O 1
ATOM 1687 N N . GLU B 1 34 ? -3.852 95.627 -14.107 1.00 16.46 23 GLU B N 1
ATOM 1688 C CA . GLU B 1 34 ? -4.226 95.290 -12.759 1.00 16.89 23 GLU B CA 1
ATOM 1689 C C . GLU B 1 34 ? -3.933 93.811 -12.558 1.00 15.40 23 GLU B C 1
ATOM 1690 O O . GLU B 1 34 ? -3.959 93.001 -13.503 1.00 19.38 23 GLU B O 1
ATOM 1696 N N . LEU B 1 35 ? -3.587 93.458 -11.334 1.00 17.70 24 LEU B N 1
ATOM 1697 C CA . LEU B 1 35 ? -3.354 92.073 -11.010 1.00 18.96 24 LEU B CA 1
ATOM 1698 C C . LEU B 1 35 ? -4.531 91.661 -10.117 1.00 19.94 24 LEU B C 1
ATOM 1699 O O . LEU B 1 35 ? -5.055 92.463 -9.355 1.00 23.08 24 LEU B O 1
ATOM 1704 N N . PRO B 1 36 ? -4.972 90.416 -10.228 1.00 17.75 25 PRO B N 1
ATOM 1705 C CA . PRO B 1 36 ? -4.469 89.349 -11.106 1.00 17.16 25 PRO B CA 1
ATOM 1706 C C . PRO B 1 36 ? -4.744 89.542 -12.580 1.00 16.43 25 PRO B C 1
ATOM 1707 O O . PRO B 1 36 ? -5.724 90.164 -12.981 1.00 18.96 25 PRO B O 1
ATOM 1711 N N . LEU B 1 37 ? -3.856 88.982 -13.377 1.00 17.53 26 LEU B N 1
ATOM 1712 C CA . LEU B 1 37 ? -4.023 88.997 -14.809 1.00 16.50 26 LEU B CA 1
ATOM 1713 C C . LEU B 1 37 ? -5.250 88.218 -15.254 1.00 15.85 26 LEU B C 1
ATOM 1714 O O . LEU B 1 37 ? -5.701 87.291 -14.579 1.00 16.75 26 LEU B O 1
ATOM 1719 N N . THR B 1 38 ? -5.775 88.585 -16.419 1.00 15.21 27 THR B N 1
ATOM 1720 C CA . THR B 1 38 ? -6.857 87.784 -16.992 1.00 16.72 27 THR B CA 1
ATOM 1721 C C . THR B 1 38 ? -6.242 86.500 -17.547 1.00 15.21 27 THR B C 1
ATOM 1722 O O . THR B 1 38 ? -5.028 86.398 -17.740 1.00 15.57 27 THR B O 1
ATOM 1726 N N . LYS B 1 39 ? -7.089 85.509 -17.825 1.00 17.46 28 LYS B N 1
ATOM 1727 C CA . LYS B 1 39 ? -6.564 84.273 -18.398 1.00 16.67 28 LYS B CA 1
ATOM 1728 C C . LYS B 1 39 ? -5.888 84.568 -19.735 1.00 17.82 28 LYS B C 1
ATOM 1729 O O . LYS B 1 39 ? -4.813 84.037 -20.048 1.00 18.29 28 LYS B O 1
ATOM 1735 N N . GLU B 1 40 ? -6.504 85.420 -20.552 1.00 16.99 29 GLU B N 1
ATOM 1736 C CA . GLU B 1 40 ? -5.902 85.770 -21.832 1.00 19.13 29 GLU B CA 1
ATOM 1737 C C . GLU B 1 40 ? -4.524 86.416 -21.626 1.00 17.87 29 GLU B C 1
ATOM 1738 O O . GLU B 1 40 ? -3.575 86.121 -22.390 1.00 19.00 29 GLU B O 1
ATOM 1744 N N . GLU B 1 41 ? -4.374 87.271 -20.613 1.00 16.15 30 GLU B N 1
ATOM 1745 C CA . GLU B 1 41 ? -3.076 87.886 -20.400 1.00 17.25 30 GLU B CA 1
ATOM 1746 C C . GLU B 1 41 ? -2.032 86.856 -19.981 1.00 16.97 30 GLU B C 1
ATOM 1747 O O . GLU B 1 41 ? -0.897 86.913 -20.427 1.00 17.54 30 GLU B O 1
ATOM 1753 N N . LYS B 1 42 ? -2.411 85.925 -19.093 1.00 16.98 31 LYS B N 1
ATOM 1754 C CA . LYS B 1 42 ? -1.463 84.892 -18.695 1.00 16.32 31 LYS B CA 1
ATOM 1755 C C . LYS B 1 42 ? -1.061 84.084 -19.949 1.00 16.31 31 LYS B C 1
ATOM 1756 O O . LYS B 1 42 ? 0.124 83.822 -20.159 1.00 16.49 31 LYS B O 1
ATOM 1762 N N . GLU B 1 43 ? -2.027 83.741 -20.798 1.00 17.84 32 GLU B N 1
ATOM 1763 C CA . GLU B 1 43 ? -1.749 82.966 -22.013 1.00 18.29 32 GLU B CA 1
ATOM 1764 C C . GLU B 1 43 ? -0.835 83.724 -22.941 1.00 17.42 32 GLU B C 1
ATOM 1765 O O . GLU B 1 43 ? 0.048 83.158 -23.586 1.00 19.67 32 GLU B O 1
ATOM 1771 N N . THR B 1 44 ? -1.001 85.032 -22.958 1.00 18.08 33 THR B N 1
ATOM 1772 C CA . THR B 1 44 ? -0.180 85.874 -23.798 1.00 18.04 33 THR B CA 1
ATOM 1773 C C . THR B 1 44 ? 1.265 85.866 -23.347 1.00 17.90 33 THR B C 1
ATOM 1774 O O . THR B 1 44 ? 2.191 85.714 -24.161 1.00 20.16 33 THR B O 1
ATOM 1778 N N . LEU B 1 45 ? 1.503 86.026 -22.041 1.00 18.94 34 LEU B N 1
ATOM 1779 C CA . LEU B 1 45 ? 2.851 86.022 -21.529 1.00 16.89 34 LEU B CA 1
ATOM 1780 C C . LEU B 1 45 ? 3.495 84.680 -21.789 1.00 16.64 34 LEU B C 1
ATOM 1781 O O . LEU B 1 45 ? 4.636 84.635 -22.234 1.00 17.31 34 LEU B O 1
ATOM 1786 N N . ILE B 1 46 ? 2.751 83.602 -21.539 1.00 16.44 35 ILE B N 1
ATOM 1787 C CA . ILE B 1 46 ? 3.273 82.268 -21.736 1.00 15.75 35 ILE B CA 1
ATOM 1788 C C . ILE B 1 46 ? 3.598 82.047 -23.217 1.00 15.43 35 ILE B C 1
ATOM 1789 O O . ILE B 1 46 ? 4.638 81.476 -23.544 1.00 16.89 35 ILE B O 1
ATOM 1794 N N . ALA B 1 47 ? 2.746 82.528 -24.099 1.00 16.53 36 ALA B N 1
ATOM 1795 C CA . ALA B 1 47 ? 2.988 82.378 -25.533 1.00 15.56 36 ALA B CA 1
ATOM 1796 C C . ALA B 1 47 ? 4.179 83.213 -25.991 1.00 17.80 36 ALA B C 1
ATOM 1797 O O . ALA B 1 47 ? 4.902 82.808 -26.902 1.00 17.47 36 ALA B O 1
ATOM 1799 N N . MET B 1 48 ? 4.355 84.400 -25.412 1.00 15.79 37 MET B N 1
ATOM 1800 C CA . MET B 1 48 ? 5.490 85.217 -25.756 1.00 16.93 37 MET B CA 1
ATOM 1801 C C . MET B 1 48 ? 6.762 84.506 -25.362 1.00 15.23 37 MET B C 1
ATOM 1802 O O . MET B 1 48 ? 7.722 84.427 -26.136 1.00 16.25 37 MET B O 1
ATOM 1807 N N . ARG B 1 49 ? 6.798 83.991 -24.135 1.00 16.46 38 ARG B N 1
ATOM 1808 C CA . ARG B 1 49 ? 7.957 83.236 -23.696 1.00 16.69 38 ARG B CA 1
ATOM 1809 C C . ARG B 1 49 ? 8.197 82.021 -24.610 1.00 16.27 38 ARG B C 1
ATOM 1810 O O . ARG B 1 49 ? 9.352 81.751 -24.999 1.00 16.95 38 ARG B O 1
ATOM 1818 N N . GLU B 1 50 ? 7.120 81.317 -24.947 1.00 17.18 39 GLU B N 1
ATOM 1819 C CA . GLU B 1 50 ? 7.214 80.132 -25.808 1.00 17.24 39 GLU B CA 1
ATOM 1820 C C . GLU B 1 50 ? 7.789 80.546 -27.154 1.00 17.85 39 GLU B C 1
ATOM 1821 O O . GLU B 1 50 ? 8.602 79.825 -27.737 1.00 18.54 39 GLU B O 1
ATOM 1827 N N . PHE B 1 51 ? 7.414 81.739 -27.644 1.00 16.30 40 PHE B N 1
ATOM 1828 C CA . PHE B 1 51 ? 7.970 82.202 -28.912 1.00 16.27 40 PHE B CA 1
ATOM 1829 C C . PHE B 1 51 ? 9.487 82.338 -28.784 1.00 15.17 40 PHE B C 1
ATOM 1830 O O . PHE B 1 51 ? 10.247 81.898 -29.657 1.00 17.47 40 PHE B O 1
ATOM 1838 N N . LEU B 1 52 ? 9.955 82.893 -27.672 1.00 16.91 41 LEU B N 1
ATOM 1839 C CA . LEU B 1 52 ? 11.409 83.047 -27.476 1.00 16.86 41 LEU B CA 1
ATOM 1840 C C . LEU B 1 52 ? 12.087 81.678 -27.428 1.00 17.64 41 LEU B C 1
ATOM 1841 O O . LEU B 1 52 ? 13.119 81.480 -28.048 1.00 17.67 41 LEU B O 1
ATOM 1846 N N . VAL B 1 53 ? 11.492 80.732 -26.702 1.00 16.29 42 VAL B N 1
ATOM 1847 C CA . VAL B 1 53 ? 12.034 79.357 -26.601 1.00 19.27 42 VAL B CA 1
ATOM 1848 C C . VAL B 1 53 ? 12.147 78.783 -28.003 1.00 16.90 42 VAL B C 1
ATOM 1849 O O . VAL B 1 53 ? 13.232 78.284 -28.381 1.00 21.14 42 VAL B O 1
ATOM 1853 N N . ASN B 1 54 ? 11.053 78.839 -28.756 1.00 18.36 43 ASN B N 1
ATOM 1854 C CA . ASN B 1 54 ? 11.026 78.306 -30.113 1.00 16.32 43 ASN B CA 1
ATOM 1855 C C . ASN B 1 54 ? 12.045 79.001 -31.003 1.00 20.23 43 ASN B C 1
ATOM 1856 O O . ASN B 1 54 ? 12.717 78.342 -31.822 1.00 18.93 43 ASN B O 1
ATOM 1861 N N . SER B 1 55 ? 12.175 80.318 -30.874 1.00 18.44 44 SER B N 1
ATOM 1862 C CA . SER B 1 55 ? 13.112 81.040 -31.747 1.00 17.62 44 SER B CA 1
ATOM 1863 C C . SER B 1 55 ? 14.572 80.643 -31.536 1.00 20.58 44 SER B C 1
ATOM 1864 O O . SER B 1 55 ? 15.411 80.846 -32.428 1.00 20.55 44 SER B O 1
ATOM 1867 N N . GLN B 1 56 ? 14.857 80.107 -30.343 1.00 18.84 45 GLN B N 1
ATOM 1868 C CA . GLN B 1 56 ? 16.177 79.644 -29.945 1.00 22.02 45 GLN B CA 1
ATOM 1869 C C . GLN B 1 56 ? 16.450 78.182 -30.242 1.00 25.52 45 GLN B C 1
ATOM 1870 O O . GLN B 1 56 ? 17.574 77.721 -30.035 1.00 34.37 45 GLN B O 1
ATOM 1876 N N . ASP B 1 57 ? 15.444 77.460 -30.694 1.00 23.12 46 ASP B N 1
ATOM 1877 C CA . ASP B 1 57 ? 15.625 76.051 -31.020 1.00 24.15 46 ASP B CA 1
ATOM 1878 C C . ASP B 1 57 ? 15.941 76.078 -32.529 1.00 26.66 46 ASP B C 1
ATOM 1879 O O . ASP B 1 57 ? 15.147 76.551 -33.345 1.00 25.34 46 ASP B O 1
ATOM 1884 N N . GLU B 1 58 ? 17.123 75.598 -32.886 1.00 29.89 47 GLU B N 1
ATOM 1885 C CA . GLU B 1 58 ? 17.534 75.610 -34.295 1.00 34.07 47 GLU B CA 1
ATOM 1886 C C . GLU B 1 58 ? 16.529 75.045 -35.271 1.00 30.74 47 GLU B C 1
ATOM 1887 O O . GLU B 1 58 ? 16.166 75.693 -36.244 1.00 28.46 47 GLU B O 1
ATOM 1893 N N . GLU B 1 59 ? 16.079 73.824 -35.038 1.00 30.12 48 GLU B N 1
ATOM 1894 C CA . GLU B 1 59 ? 15.135 73.230 -35.951 1.00 29.84 48 GLU B CA 1
ATOM 1895 C C . GLU B 1 59 ? 13.789 73.898 -35.969 1.00 28.92 48 GLU B C 1
ATOM 1896 O O . GLU B 1 59 ? 13.243 74.138 -37.028 1.00 29.37 48 GLU B O 1
ATOM 1902 N N . ILE B 1 60 ? 13.270 74.199 -34.776 1.00 30.08 49 ILE B N 1
ATOM 1903 C CA . ILE B 1 60 ? 11.979 74.827 -34.678 1.00 29.74 49 ILE B CA 1
ATOM 1904 C C . ILE B 1 60 ? 12.003 76.182 -35.391 1.00 26.04 49 ILE B C 1
ATOM 1905 O O . ILE B 1 60 ? 11.161 76.473 -36.231 1.00 22.78 49 ILE B O 1
ATOM 1910 N N . ALA B 1 61 ? 13.002 76.982 -35.074 1.00 21.85 50 ALA B N 1
ATOM 1911 C CA . ALA B 1 61 ? 13.079 78.324 -35.683 1.00 20.94 50 ALA B CA 1
ATOM 1912 C C . ALA B 1 61 ? 13.155 78.208 -37.202 1.00 23.00 50 ALA B C 1
ATOM 1913 O O . ALA B 1 61 ? 12.500 78.956 -37.932 1.00 24.33 50 ALA B O 1
ATOM 1915 N N . LYS B 1 62 ? 13.935 77.254 -37.684 1.00 24.21 51 LYS B N 1
ATOM 1916 C CA . LYS B 1 62 ? 14.017 77.066 -39.134 1.00 22.22 51 LYS B CA 1
ATOM 1917 C C . LYS B 1 62 ? 12.694 76.484 -39.656 1.00 28.63 51 LYS B C 1
ATOM 1918 O O . LYS B 1 62 ? 12.205 76.916 -40.690 1.00 30.37 51 LYS B O 1
ATOM 1924 N N . ARG B 1 63 ? 12.126 75.530 -38.923 1.00 28.20 52 ARG B N 1
ATOM 1925 C CA . ARG B 1 63 ? 10.861 74.879 -39.288 1.00 28.56 52 ARG B CA 1
ATOM 1926 C C . ARG B 1 63 ? 9.742 75.889 -39.472 1.00 34.57 52 ARG B C 1
ATOM 1927 O O . ARG B 1 63 ? 8.902 75.719 -40.352 1.00 36.73 52 ARG B O 1
ATOM 1935 N N . TYR B 1 64 ? 9.759 76.956 -38.658 1.00 29.15 53 TYR B N 1
ATOM 1936 C CA . TYR B 1 64 ? 8.710 77.968 -38.685 1.00 28.56 53 TYR B CA 1
ATOM 1937 C C . TYR B 1 64 ? 9.147 79.369 -39.113 1.00 26.74 53 TYR B C 1
ATOM 1938 O O . TYR B 1 64 ? 8.370 80.314 -39.015 1.00 34.05 53 TYR B O 1
ATOM 1947 N N . GLY B 1 65 ? 10.383 79.511 -39.589 1.00 24.91 54 GLY B N 1
ATOM 1948 C CA . GLY B 1 65 ? 10.882 80.801 -40.056 1.00 25.35 54 GLY B CA 1
ATOM 1949 C C . GLY B 1 65 ? 11.073 81.862 -38.977 1.00 26.03 54 GLY B C 1
ATOM 1950 O O . GLY B 1 65 ? 10.965 83.079 -39.198 1.00 26.84 54 GLY B O 1
ATOM 1951 N N . LEU B 1 66 ? 11.396 81.405 -37.774 1.00 20.73 55 LEU B N 1
ATOM 1952 C CA . LEU B 1 66 ? 11.549 82.350 -36.695 1.00 21.92 55 LEU B CA 1
ATOM 1953 C C . LEU B 1 66 ? 12.918 82.935 -36.588 1.00 20.19 55 LEU B C 1
ATOM 1954 O O . LEU B 1 66 ? 13.926 82.271 -36.780 1.00 21.81 55 LEU B O 1
ATOM 1959 N N . ARG B 1 67 ? 12.949 84.221 -36.297 1.00 22.68 56 ARG B N 1
ATOM 1960 C CA . ARG B 1 67 ? 14.192 84.893 -36.083 1.00 20.44 56 ARG B CA 1
ATOM 1961 C C . ARG B 1 67 ? 14.484 84.803 -34.555 1.00 20.98 56 ARG B C 1
ATOM 1962 O O . ARG B 1 67 ? 13.581 85.025 -33.735 1.00 25.44 56 ARG B O 1
ATOM 1970 N N . SER B 1 68 ? 15.708 84.443 -34.199 1.00 19.89 57 SER B N 1
ATOM 1971 C CA . SER B 1 68 ? 16.080 84.276 -32.798 1.00 25.41 57 SER B CA 1
ATOM 1972 C C . SER B 1 68 ? 15.884 85.573 -32.006 1.00 22.26 57 SER B C 1
ATOM 1973 O O . SER B 1 68 ? 16.078 86.724 -32.502 1.00 24.24 57 SER B O 1
ATOM 1976 N N . GLY B 1 69 ? 15.442 85.397 -30.759 1.00 23.99 58 GLY B N 1
ATOM 1977 C CA . GLY B 1 69 ? 15.242 86.566 -29.935 1.00 24.65 58 GLY B CA 1
ATOM 1978 C C . GLY B 1 69 ? 15.362 86.160 -28.480 1.00 17.29 58 GLY B C 1
ATOM 1979 O O . GLY B 1 69 ? 15.185 85.003 -28.160 1.00 21.60 58 GLY B O 1
ATOM 1980 N N . VAL B 1 70 ? 15.676 87.139 -27.640 1.00 17.02 59 VAL B N 1
ATOM 1981 C CA . VAL B 1 70 ? 15.763 86.917 -26.193 1.00 17.92 59 VAL B CA 1
ATOM 1982 C C . VAL B 1 70 ? 14.779 87.763 -25.412 1.00 16.62 59 VAL B C 1
ATOM 1983 O O . VAL B 1 70 ? 14.718 87.690 -24.179 1.00 16.22 59 VAL B O 1
ATOM 1987 N N . GLY B 1 71 ? 14.057 88.635 -26.098 1.00 15.82 60 GLY B N 1
ATOM 1988 C CA . GLY B 1 71 ? 13.059 89.429 -25.425 1.00 15.01 60 GLY B CA 1
ATOM 1989 C C . GLY B 1 71 ? 11.909 89.696 -26.345 1.00 14.47 60 GLY B C 1
ATOM 1990 O O . GLY B 1 71 ? 12.055 89.717 -27.582 1.00 16.43 60 GLY B O 1
ATOM 1991 N N . LEU B 1 72 ? 10.740 89.875 -25.763 1.00 12.90 61 LEU B N 1
ATOM 1992 C CA . LEU B 1 72 ? 9.548 90.147 -26.543 1.00 14.30 61 LEU B CA 1
ATOM 1993 C C . LEU B 1 72 ? 8.597 90.902 -25.656 1.00 16.60 61 LEU B C 1
ATOM 1994 O O . LEU B 1 72 ? 8.379 90.531 -24.521 1.00 17.04 61 LEU B O 1
ATOM 1999 N N . ALA B 1 73 ? 8.067 92.010 -26.141 1.00 14.82 62 ALA B N 1
ATOM 2000 C CA . ALA B 1 73 ? 7.116 92.814 -25.360 1.00 14.76 62 ALA B CA 1
ATOM 2001 C C . ALA B 1 73 ? 5.750 92.677 -26.002 1.00 14.59 62 ALA B C 1
ATOM 2002 O O . ALA B 1 73 ? 5.662 92.520 -27.229 1.00 14.34 62 ALA B O 1
ATOM 2004 N N . ALA B 1 74 ? 4.695 92.736 -25.208 1.00 13.49 63 ALA B N 1
ATOM 2005 C CA . ALA B 1 74 ? 3.354 92.537 -25.735 1.00 14.07 63 ALA B CA 1
ATOM 2006 C C . ALA B 1 74 ? 2.994 93.471 -26.902 1.00 14.90 63 ALA B C 1
ATOM 2007 O O . ALA B 1 74 ? 2.323 93.053 -27.845 1.00 14.66 63 ALA B O 1
ATOM 2009 N N . PRO B 1 75 ? 3.463 94.726 -26.882 1.00 15.17 64 PRO B N 1
ATOM 2010 C CA . PRO B 1 75 ? 3.116 95.587 -28.026 1.00 14.46 64 PRO B CA 1
ATOM 2011 C C . PRO B 1 75 ? 3.580 94.990 -29.345 1.00 15.73 64 PRO B C 1
ATOM 2012 O O . PRO B 1 75 ? 2.960 95.241 -30.403 1.00 15.27 64 PRO B O 1
ATOM 2016 N N . GLN B 1 76 ? 4.660 94.190 -29.303 1.00 15.54 65 GLN B N 1
ATOM 2017 C CA . GLN B 1 76 ? 5.169 93.604 -30.532 1.00 15.35 65 GLN B CA 1
ATOM 2018 C C . GLN B 1 76 ? 4.277 92.529 -31.128 1.00 15.32 65 GLN B C 1
ATOM 2019 O O . GLN B 1 76 ? 4.504 92.138 -32.298 1.00 16.39 65 GLN B O 1
ATOM 2025 N N . ILE B 1 77 ? 3.312 92.042 -30.354 1.00 13.79 66 ILE B N 1
ATOM 2026 C CA . ILE B 1 77 ? 2.296 91.159 -30.918 1.00 15.69 66 ILE B CA 1
ATOM 2027 C C . ILE B 1 77 ? 0.937 91.847 -30.931 1.00 15.84 66 ILE B C 1
ATOM 2028 O O . ILE B 1 77 ? -0.126 91.220 -30.869 1.00 17.35 66 ILE B O 1
ATOM 2033 N N . ASN B 1 78 ? 0.996 93.177 -30.983 1.00 15.15 67 ASN B N 1
ATOM 2034 C CA . ASN B 1 78 ? -0.191 94.034 -31.105 1.00 14.69 67 ASN B CA 1
ATOM 2035 C C . ASN B 1 78 ? -1.088 94.027 -29.894 1.00 13.21 67 ASN B C 1
ATOM 2036 O O . ASN B 1 78 ? -2.308 94.162 -30.002 1.00 17.61 67 ASN B O 1
ATOM 2041 N N . ILE B 1 79 ? -0.500 93.858 -28.710 1.00 15.03 68 ILE B N 1
ATOM 2042 C CA . ILE B 1 79 ? -1.294 93.881 -27.459 1.00 16.33 68 ILE B CA 1
ATOM 2043 C C . ILE B 1 79 ? -0.654 95.014 -26.643 1.00 13.31 68 ILE B C 1
ATOM 2044 O O . ILE B 1 79 ? 0.494 94.904 -26.187 1.00 16.43 68 ILE B O 1
ATOM 2049 N N . SER B 1 80 ? -1.357 96.134 -26.517 1.00 14.92 69 SER B N 1
ATOM 2050 C CA . SER B 1 80 ? -0.803 97.318 -25.883 1.00 14.09 69 SER B CA 1
ATOM 2051 C C . SER B 1 80 ? -0.947 97.261 -24.373 1.00 13.70 69 SER B C 1
ATOM 2052 O O . SER B 1 80 ? -1.719 98.025 -23.774 1.00 16.67 69 SER B O 1
ATOM 2055 N N . LYS B 1 81 ? -0.183 96.333 -23.799 1.00 14.74 70 LYS B N 1
ATOM 2056 C CA . LYS B 1 81 ? -0.216 96.054 -22.377 1.00 14.91 70 LYS B CA 1
ATOM 2057 C C . LYS B 1 81 ? 1.205 95.897 -21.883 1.00 15.56 70 LYS B C 1
ATOM 2058 O O . LYS B 1 81 ? 2.096 95.459 -22.604 1.00 14.38 70 LYS B O 1
ATOM 2064 N N . ARG B 1 82 ? 1.395 96.252 -20.614 1.00 14.36 71 ARG B N 1
ATOM 2065 C CA . ARG B 1 82 ? 2.745 96.229 -20.040 1.00 14.45 71 ARG B CA 1
ATOM 2066 C C . ARG B 1 82 ? 3.156 94.837 -19.585 1.00 15.89 71 ARG B C 1
ATOM 2067 O O . ARG B 1 82 ? 3.114 94.509 -18.402 1.00 16.86 71 ARG B O 1
ATOM 2075 N N . MET B 1 83 ? 3.512 94.015 -20.549 1.00 15.35 72 MET B N 1
ATOM 2076 C CA . MET B 1 83 ? 3.969 92.659 -20.265 1.00 14.71 72 MET B CA 1
ATOM 2077 C C . MET B 1 83 ? 5.140 92.405 -21.174 1.00 17.09 72 MET B C 1
ATOM 2078 O O . MET B 1 83 ? 5.093 92.773 -22.363 1.00 15.78 72 MET B O 1
ATOM 2083 N N . ILE B 1 84 ? 6.168 91.767 -20.628 1.00 14.57 73 ILE B N 1
ATOM 2084 C CA . ILE B 1 84 ? 7.337 91.398 -21.382 1.00 13.95 73 ILE B CA 1
ATOM 2085 C C . ILE B 1 84 ? 7.773 89.997 -21.001 1.00 14.58 73 ILE B C 1
ATOM 2086 O O . ILE B 1 84 ? 7.513 89.538 -19.876 1.00 15.26 73 ILE B O 1
ATOM 2091 N N . ALA B 1 85 ? 8.445 89.331 -21.915 1.00 15.23 74 ALA B N 1
ATOM 2092 C CA . ALA B 1 85 ? 9.068 88.049 -21.634 1.00 15.40 74 ALA B CA 1
ATOM 2093 C C . ALA B 1 85 ? 10.540 88.212 -21.997 1.00 16.01 74 ALA B C 1
ATOM 2094 O O . ALA B 1 85 ? 10.862 88.765 -23.068 1.00 15.72 74 ALA B O 1
ATOM 2096 N N . VAL B 1 86 ? 11.436 87.773 -21.113 1.00 15.60 75 VAL B N 1
ATOM 2097 C CA . VAL B 1 86 ? 12.836 87.806 -21.407 1.00 16.73 75 VAL B CA 1
ATOM 2098 C C . VAL B 1 86 ? 13.311 86.377 -21.164 1.00 16.72 75 VAL B C 1
ATOM 2099 O O . VAL B 1 86 ? 12.963 85.736 -20.154 1.00 16.80 75 VAL B O 1
ATOM 2103 N N . LEU B 1 87 ? 14.081 85.866 -22.118 1.00 14.26 76 LEU B N 1
ATOM 2104 C CA . LEU B 1 87 ? 14.602 84.502 -22.064 1.00 14.77 76 LEU B CA 1
ATOM 2105 C C . LEU B 1 87 ? 16.006 84.552 -22.604 1.00 16.94 76 LEU B C 1
ATOM 2106 O O . LEU B 1 87 ? 16.223 84.471 -23.815 1.00 19.78 76 LEU B O 1
ATOM 2111 N N . ILE B 1 88 ? 16.953 84.753 -21.706 1.00 14.66 77 ILE B N 1
ATOM 2112 C CA . ILE B 1 88 ? 18.349 84.787 -22.067 1.00 15.55 77 ILE B CA 1
ATOM 2113 C C . ILE B 1 88 ? 18.882 83.488 -21.487 1.00 17.52 77 ILE B C 1
ATOM 2114 O O . ILE B 1 88 ? 18.935 83.300 -20.285 1.00 18.76 77 ILE B O 1
ATOM 2119 N N . PRO B 1 89 ? 19.284 82.568 -22.347 1.00 17.21 78 PRO B N 1
ATOM 2120 C CA . PRO B 1 89 ? 19.791 81.292 -21.864 1.00 19.58 78 PRO B CA 1
ATOM 2121 C C . PRO B 1 89 ? 21.121 81.388 -21.128 1.00 17.19 78 PRO B C 1
ATOM 2122 O O . PRO B 1 89 ? 21.846 82.375 -21.233 1.00 18.64 78 PRO B O 1
ATOM 2126 N N . ASP B 1 90 ? 21.387 80.342 -20.371 1.00 18.96 79 ASP B N 1
ATOM 2127 C CA . ASP B 1 90 ? 22.598 80.223 -19.598 1.00 18.16 79 ASP B CA 1
ATOM 2128 C C . ASP B 1 90 ? 23.779 80.678 -20.475 1.00 22.04 79 ASP B C 1
ATOM 2129 O O . ASP B 1 90 ? 23.953 80.182 -21.590 1.00 20.86 79 ASP B O 1
ATOM 2134 N N . ASP B 1 91 ? 24.573 81.630 -19.989 1.00 19.58 80 ASP B N 1
ATOM 2135 C CA . ASP B 1 91 ? 25.701 82.139 -20.754 1.00 20.46 80 ASP B CA 1
ATOM 2136 C C . ASP B 1 91 ? 26.948 81.295 -20.564 1.00 19.63 80 ASP B C 1
ATOM 2137 O O . ASP B 1 91 ? 28.011 81.694 -20.994 1.00 22.80 80 ASP B O 1
ATOM 2142 N N . GLY B 1 92 ? 26.788 80.148 -19.908 1.00 19.25 81 GLY B N 1
ATOM 2143 C CA . GLY B 1 92 ? 27.901 79.250 -19.643 1.00 19.57 81 GLY B CA 1
ATOM 2144 C C . GLY B 1 92 ? 28.334 79.277 -18.191 1.00 20.55 81 GLY B C 1
ATOM 2145 O O . GLY B 1 92 ? 29.109 78.441 -17.762 1.00 25.16 81 GLY B O 1
ATOM 2146 N N . SER B 1 93 ? 27.873 80.261 -17.429 1.00 16.93 82 SER B N 1
ATOM 2147 C CA . SER B 1 93 ? 28.216 80.376 -16.020 1.00 20.10 82 SER B CA 1
ATOM 2148 C C . SER B 1 93 ? 27.123 79.866 -15.114 1.00 18.46 82 SER B C 1
ATOM 2149 O O . SER B 1 93 ? 27.325 79.820 -13.914 1.00 21.31 82 SER B O 1
ATOM 2152 N N . GLY B 1 94 ? 25.957 79.574 -15.676 1.00 17.97 83 GLY B N 1
ATOM 2153 C CA . GLY B 1 94 ? 24.825 79.229 -14.831 1.00 17.03 83 GLY B CA 1
ATOM 2154 C C . GLY B 1 94 ? 23.893 80.426 -14.687 1.00 17.43 83 GLY B C 1
ATOM 2155 O O . GLY B 1 94 ? 22.785 80.265 -14.184 1.00 21.16 83 GLY B O 1
ATOM 2156 N N . LYS B 1 95 ? 24.325 81.620 -15.061 1.00 17.56 84 LYS B N 1
ATOM 2157 C CA . LYS B 1 95 ? 23.399 82.743 -14.997 1.00 18.77 84 LYS B CA 1
ATOM 2158 C C . LYS B 1 95 ? 22.488 82.680 -16.223 1.00 17.42 84 LYS B C 1
ATOM 2159 O O . LYS B 1 95 ? 22.972 82.587 -17.376 1.00 17.99 84 LYS B O 1
ATOM 2165 N N . SER B 1 96 ? 21.178 82.731 -15.980 1.00 16.09 85 SER B N 1
ATOM 2166 C CA . SER B 1 96 ? 20.206 82.715 -17.053 1.00 17.20 85 SER B CA 1
ATOM 2167 C C . SER B 1 96 ? 19.068 83.562 -16.611 1.00 17.22 85 SER B C 1
ATOM 2168 O O . SER B 1 96 ? 18.851 83.741 -15.412 1.00 17.34 85 SER B O 1
ATOM 2171 N N . TYR B 1 97 ? 18.326 84.077 -17.581 1.00 16.15 86 TYR B N 1
ATOM 2172 C CA . TYR B 1 97 ? 17.239 84.996 -17.288 1.00 16.13 86 TYR B CA 1
ATOM 2173 C C . TYR B 1 97 ? 15.974 84.567 -17.948 1.00 18.49 86 TYR B C 1
ATOM 2174 O O . TYR B 1 97 ? 15.830 84.746 -19.165 1.00 21.64 86 TYR B O 1
ATOM 2183 N N . ASP B 1 98 ? 15.036 84.066 -17.166 1.00 15.61 87 ASP B N 1
ATOM 2184 C CA . ASP B 1 98 ? 13.784 83.600 -17.725 1.00 14.75 87 ASP B CA 1
ATOM 2185 C C . ASP B 1 98 ? 12.728 84.251 -16.875 1.00 15.73 87 ASP B C 1
ATOM 2186 O O . ASP B 1 98 ? 12.379 83.802 -15.766 1.00 17.21 87 ASP B O 1
ATOM 2191 N N . TYR B 1 99 ? 12.241 85.376 -17.387 1.00 15.50 88 TYR B N 1
ATOM 2192 C CA . TYR B 1 99 ? 11.266 86.163 -16.660 1.00 15.02 88 TYR B CA 1
ATOM 2193 C C . TYR B 1 99 ? 10.112 86.650 -17.492 1.00 14.54 88 TYR B C 1
ATOM 2194 O O . TYR B 1 99 ? 10.346 87.239 -18.555 1.00 18.49 88 TYR B O 1
ATOM 2203 N N . MET B 1 100 ? 8.892 86.386 -17.026 1.00 15.55 89 MET B N 1
ATOM 2204 C CA . MET B 1 100 ? 7.652 86.912 -17.638 1.00 14.55 89 MET B CA 1
ATOM 2205 C C . MET B 1 100 ? 7.223 87.984 -16.629 1.00 16.49 89 MET B C 1
ATOM 2206 O O . MET B 1 100 ? 6.884 87.666 -15.467 1.00 16.91 89 MET B O 1
ATOM 2211 N N . LEU B 1 101 ? 7.235 89.250 -17.050 1.00 15.33 90 LEU B N 1
ATOM 2212 C CA . LEU B 1 101 ? 6.956 90.362 -16.138 1.00 15.21 90 LEU B CA 1
ATOM 2213 C C . LEU B 1 101 ? 5.808 91.224 -16.535 1.00 16.48 90 LEU B C 1
ATOM 2214 O O . LEU B 1 101 ? 5.584 91.445 -17.727 1.00 15.98 90 LEU B O 1
ATOM 2219 N N . VAL B 1 102 ? 5.069 91.671 -15.531 1.00 14.36 91 VAL B N 1
ATOM 2220 C CA . VAL B 1 102 ? 3.923 92.548 -15.689 1.00 15.06 91 VAL B CA 1
ATOM 2221 C C . VAL B 1 102 ? 4.312 93.860 -15.039 1.00 14.40 91 VAL B C 1
ATOM 2222 O O . VAL B 1 102 ? 4.887 93.919 -13.934 1.00 15.78 91 VAL B O 1
ATOM 2226 N N . ASN B 1 103 ? 3.962 94.948 -15.725 1.00 14.25 92 ASN B N 1
ATOM 2227 C CA . ASN B 1 103 ? 4.262 96.306 -15.283 1.00 14.12 92 ASN B CA 1
ATOM 2228 C C . ASN B 1 103 ? 5.715 96.533 -14.878 1.00 15.18 92 ASN B C 1
ATOM 2229 O O . ASN B 1 103 ? 5.987 97.204 -13.880 1.00 16.64 92 ASN B O 1
ATOM 2234 N N . PRO B 1 104 ? 6.665 96.013 -15.649 1.00 14.64 93 PRO B N 1
ATOM 2235 C CA . PRO B 1 104 ? 8.051 96.236 -15.244 1.00 14.61 93 PRO B CA 1
ATOM 2236 C C . PRO B 1 104 ? 8.422 97.682 -15.377 1.00 17.06 93 PRO B C 1
ATOM 2237 O O . PRO B 1 104 ? 8.034 98.342 -16.344 1.00 18.35 93 PRO B O 1
ATOM 2241 N N . LYS B 1 105 ? 9.202 98.146 -14.419 1.00 15.59 94 LYS B N 1
ATOM 2242 C CA . LYS B 1 105 ? 9.651 99.528 -14.422 1.00 16.60 94 LYS B CA 1
ATOM 2243 C C . LYS B 1 105 ? 11.044 99.644 -13.848 1.00 15.50 94 LYS B C 1
ATOM 2244 O O . LYS B 1 105 ? 11.357 99.023 -12.822 1.00 16.76 94 LYS B O 1
ATOM 2250 N N . ILE B 1 106 ? 11.897 100.425 -14.506 1.00 14.17 95 ILE B N 1
ATOM 2251 C CA . ILE B 1 106 ? 13.230 100.700 -13.971 1.00 16.45 95 ILE B CA 1
ATOM 2252 C C . ILE B 1 106 ? 13.061 101.651 -12.787 1.00 15.57 95 ILE B C 1
ATOM 2253 O O . ILE B 1 106 ? 12.456 102.730 -12.940 1.00 17.60 95 ILE B O 1
ATOM 2258 N N . VAL B 1 107 ? 13.505 101.235 -11.601 1.00 15.08 96 VAL B N 1
ATOM 2259 C CA . VAL B 1 107 ? 13.404 102.125 -10.430 1.00 16.22 96 VAL B CA 1
ATOM 2260 C C . VAL B 1 107 ? 14.708 102.818 -10.146 1.00 16.34 96 VAL B C 1
ATOM 2261 O O . VAL B 1 107 ? 14.680 103.903 -9.552 1.00 17.67 96 VAL B O 1
ATOM 2265 N N . SER B 1 108 ? 15.857 102.274 -10.560 1.00 14.76 97 SER B N 1
ATOM 2266 C CA . SER B 1 108 ? 17.126 102.951 -10.336 1.00 13.08 97 SER B CA 1
ATOM 2267 C C . SER B 1 108 ? 18.141 102.413 -11.295 1.00 13.71 97 SER B C 1
ATOM 2268 O O . SER B 1 108 ? 17.962 101.371 -11.940 1.00 15.96 97 SER B O 1
ATOM 2271 N N . HIS B 1 109 ? 19.237 103.132 -11.387 1.00 14.01 98 HIS B N 1
ATOM 2272 C CA . HIS B 1 109 ? 20.314 102.729 -12.245 1.00 14.66 98 HIS B CA 1
ATOM 2273 C C . HIS B 1 109 ? 21.637 103.158 -11.692 1.00 15.25 98 HIS B C 1
ATOM 2274 O O . HIS B 1 109 ? 21.739 103.962 -10.752 1.00 16.04 98 HIS B O 1
ATOM 2281 N N . SER B 1 110 ? 22.655 102.573 -12.299 1.00 16.46 99 SER B N 1
ATOM 2282 C CA . SER B 1 110 ? 24.089 102.729 -12.132 1.00 21.68 99 SER B CA 1
ATOM 2283 C C . SER B 1 110 ? 24.668 104.078 -12.477 1.00 15.96 99 SER B C 1
ATOM 2284 O O . SER B 1 110 ? 24.005 104.958 -12.932 1.00 19.76 99 SER B O 1
ATOM 2287 N N . VAL B 1 111 ? 25.986 104.052 -12.441 1.00 20.39 100 VAL B N 1
ATOM 2288 C CA . VAL B 1 111 ? 26.818 105.175 -12.752 1.00 24.29 100 VAL B CA 1
ATOM 2289 C C . VAL B 1 111 ? 27.131 105.267 -14.261 1.00 21.44 100 VAL B C 1
ATOM 2290 O O . VAL B 1 111 ? 27.105 106.340 -14.874 1.00 21.89 100 VAL B O 1
ATOM 2294 N N . GLN B 1 112 ? 27.380 104.104 -14.840 1.00 18.18 101 GLN B N 1
ATOM 2295 C CA . GLN B 1 112 ? 27.862 104.053 -16.192 1.00 20.10 101 GLN B CA 1
ATOM 2296 C C . GLN B 1 112 ? 26.868 103.742 -17.257 1.00 16.69 101 GLN B C 1
ATOM 2297 O O . GLN B 1 112 ? 25.875 103.053 -17.013 1.00 17.81 101 GLN B O 1
ATOM 2303 N N . GLU B 1 113 ? 27.145 104.268 -18.445 1.00 18.75 102 GLU B N 1
ATOM 2304 C CA . GLU B 1 113 ? 26.406 103.922 -19.663 1.00 16.88 102 GLU B CA 1
ATOM 2305 C C . GLU B 1 113 ? 27.129 102.709 -20.271 1.00 17.51 102 GLU B C 1
ATOM 2306 O O . GLU B 1 113 ? 28.340 102.562 -20.097 1.00 18.75 102 GLU B O 1
ATOM 2312 N N . ALA B 1 114 ? 26.383 101.843 -20.938 1.00 17.87 103 ALA B N 1
ATOM 2313 C CA . ALA B 1 114 ? 26.959 100.690 -21.606 1.00 18.12 103 ALA B CA 1
ATOM 2314 C C . ALA B 1 114 ? 26.262 100.551 -22.937 1.00 16.10 103 ALA B C 1
ATOM 2315 O O . ALA B 1 114 ? 25.217 101.142 -23.181 1.00 17.59 103 ALA B O 1
ATOM 2317 N N . TYR B 1 115 ? 26.883 99.782 -23.825 1.00 17.19 104 TYR B N 1
ATOM 2318 C CA . TYR B 1 115 ? 26.328 99.530 -25.136 1.00 14.68 104 TYR B CA 1
ATOM 2319 C C . TYR B 1 115 ? 26.812 98.202 -25.665 1.00 16.44 104 TYR B C 1
ATOM 2320 O O . TYR B 1 115 ? 27.929 97.779 -25.347 1.00 18.11 104 TYR B O 1
ATOM 2329 N N . LEU B 1 116 ? 25.985 97.550 -26.484 1.00 15.86 105 LEU B N 1
ATOM 2330 C CA . LEU B 1 116 ? 26.420 96.325 -27.177 1.00 16.93 105 LEU B CA 1
ATOM 2331 C C . LEU B 1 116 ? 27.273 96.870 -28.350 1.00 18.48 105 LEU B C 1
ATOM 2332 O O . LEU B 1 116 ? 26.855 97.744 -29.123 1.00 18.66 105 LEU B O 1
ATOM 2337 N N . PRO B 1 117 ? 28.491 96.365 -28.494 1.00 18.53 106 PRO B N 1
ATOM 2338 C CA . PRO B 1 117 ? 29.334 96.868 -29.569 1.00 18.35 106 PRO B CA 1
ATOM 2339 C C . PRO B 1 117 ? 28.847 96.663 -30.964 1.00 19.09 106 PRO B C 1
ATOM 2340 O O . PRO B 1 117 ? 29.217 97.444 -31.852 1.00 20.01 106 PRO B O 1
ATOM 2344 N N . THR B 1 118 ? 28.011 95.649 -31.131 1.00 18.81 107 THR B N 1
ATOM 2345 C CA . THR B 1 118 ? 27.441 95.337 -32.428 1.00 23.13 107 THR B CA 1
ATOM 2346 C C . THR B 1 118 ? 26.073 95.966 -32.631 1.00 27.33 107 THR B C 1
ATOM 2347 O O . THR B 1 118 ? 25.402 95.607 -33.593 1.00 26.01 107 THR B O 1
ATOM 2351 N N . GLY B 1 119 ? 25.667 96.901 -31.762 1.00 18.19 108 GLY B N 1
ATOM 2352 C CA . GLY B 1 119 ? 24.354 97.529 -31.931 1.00 20.11 108 GLY B CA 1
ATOM 2353 C C . GLY B 1 119 ? 23.286 96.604 -31.399 1.00 21.93 108 GLY B C 1
ATOM 2354 O O . GLY B 1 119 ? 23.614 95.615 -30.743 1.00 23.31 108 GLY B O 1
ATOM 2355 N N . GLU B 1 120 ? 22.023 96.913 -31.685 1.00 19.08 109 GLU B N 1
ATOM 2356 C CA . GLU B 1 120 ? 20.940 96.074 -31.216 1.00 20.51 109 GLU B CA 1
ATOM 2357 C C . GLU B 1 120 ? 20.097 95.580 -32.364 1.00 20.55 109 GLU B C 1
ATOM 2358 O O . GLU B 1 120 ? 20.246 96.023 -33.499 1.00 21.78 109 GLU B O 1
ATOM 2364 N N . GLY B 1 121 ? 19.261 94.608 -32.037 1.00 21.84 110 GLY B N 1
ATOM 2365 C CA . GLY B 1 121 ? 18.320 94.059 -33.003 1.00 24.50 110 GLY B CA 1
ATOM 2366 C C . GLY B 1 121 ? 16.944 94.070 -32.335 1.00 19.28 110 GLY B C 1
ATOM 2367 O O . GLY B 1 121 ? 16.837 94.271 -31.110 1.00 23.47 110 GLY B O 1
ATOM 2376 N N . LEU B 1 123 ? 12.943 92.015 -33.008 1.00 22.45 112 LEU B N 1
ATOM 2377 C CA . LEU B 1 123 ? 12.103 91.122 -33.801 1.00 26.23 112 LEU B CA 1
ATOM 2378 C C . LEU B 1 123 ? 11.193 91.904 -34.771 1.00 22.14 112 LEU B C 1
ATOM 2379 O O . LEU B 1 123 ? 10.835 91.421 -35.852 1.00 27.36 112 LEU B O 1
ATOM 2384 N N . SER B 1 124 ? 10.829 93.133 -34.394 1.00 19.03 113 SER B N 1
ATOM 2385 C CA . SER B 1 124 ? 9.976 93.995 -35.227 1.00 21.17 113 SER B CA 1
ATOM 2386 C C . SER B 1 124 ? 10.688 94.792 -36.326 1.00 22.52 113 SER B C 1
ATOM 2387 O O . SER B 1 124 ? 10.053 95.476 -37.106 1.00 22.55 113 SER B O 1
ATOM 2390 N N . VAL B 1 125 ? 12.017 94.683 -36.356 1.00 19.91 114 VAL B N 1
ATOM 2391 C CA . VAL B 1 125 ? 12.833 95.378 -37.342 1.00 22.51 114 VAL B CA 1
ATOM 2392 C C . VAL B 1 125 ? 13.662 94.291 -38.048 1.00 21.17 114 VAL B C 1
ATOM 2393 O O . VAL B 1 125 ? 14.627 93.674 -37.514 1.00 23.12 114 VAL B O 1
ATOM 2397 N N . ASP B 1 126 ? 13.252 94.095 -39.266 1.00 21.80 115 ASP B N 1
ATOM 2398 C CA . ASP B 1 126 ? 13.925 93.092 -40.058 1.00 24.76 115 ASP B CA 1
ATOM 2399 C C . ASP B 1 126 ? 15.150 93.577 -40.758 1.00 22.36 115 ASP B C 1
ATOM 2400 O O . ASP B 1 126 ? 16.056 92.774 -40.948 1.00 25.30 115 ASP B O 1
ATOM 2405 N N . ASP B 1 127 ? 15.216 94.860 -41.142 1.00 23.09 116 ASP B N 1
ATOM 2406 C CA . ASP B 1 127 ? 16.455 95.249 -41.814 1.00 24.94 116 ASP B CA 1
ATOM 2407 C C . ASP B 1 127 ? 17.524 95.533 -40.790 1.00 22.01 116 ASP B C 1
ATOM 2408 O O . ASP B 1 127 ? 17.305 95.389 -39.574 1.00 23.01 116 ASP B O 1
ATOM 2413 N N . ASN B 1 128 ? 18.708 95.891 -41.295 1.00 21.70 117 ASN B N 1
ATOM 2414 C CA . ASN B 1 128 ? 19.894 96.115 -40.479 1.00 21.99 117 ASN B CA 1
ATOM 2415 C C . ASN B 1 128 ? 19.873 97.552 -39.982 1.00 19.79 117 ASN B C 1
ATOM 2416 O O . ASN B 1 128 ? 19.439 98.446 -40.670 1.00 21.54 117 ASN B O 1
ATOM 2421 N N . VAL B 1 129 ? 20.337 97.728 -38.756 1.00 18.40 118 VAL B N 1
ATOM 2422 C CA . VAL B 1 129 ? 20.415 99.055 -38.178 1.00 17.62 118 VAL B CA 1
ATOM 2423 C C . VAL B 1 129 ? 21.783 99.198 -37.596 1.00 18.56 118 VAL B C 1
ATOM 2424 O O . VAL B 1 129 ? 22.168 98.482 -36.670 1.00 19.91 118 VAL B O 1
ATOM 2428 N N . ALA B 1 130 ? 22.508 100.169 -38.121 1.00 18.53 119 ALA B N 1
ATOM 2429 C CA . ALA B 1 130 ? 23.851 100.446 -37.660 1.00 21.54 119 ALA B CA 1
ATOM 2430 C C . ALA B 1 130 ? 23.773 101.617 -36.661 1.00 18.84 119 ALA B C 1
ATOM 2431 O O . ALA B 1 130 ? 23.100 102.652 -36.886 1.00 21.36 119 ALA B O 1
ATOM 2433 N N . GLY B 1 131 ? 24.463 101.450 -35.549 1.00 18.62 120 GLY B N 1
ATOM 2434 C CA . GLY B 1 131 ? 24.457 102.516 -34.569 1.00 18.19 120 GLY B CA 1
ATOM 2435 C C . GLY B 1 131 ? 24.433 101.978 -33.166 1.00 17.16 120 GLY B C 1
ATOM 2436 O O . GLY B 1 131 ? 23.744 100.990 -32.873 1.00 18.33 120 GLY B O 1
ATOM 2437 N N . LEU B 1 132 ? 25.212 102.623 -32.317 1.00 16.28 121 LEU B N 1
ATOM 2438 C CA . LEU B 1 132 ? 25.271 102.198 -30.940 1.00 16.01 121 LEU B CA 1
ATOM 2439 C C . LEU B 1 132 ? 24.095 102.731 -30.135 1.00 16.42 121 LEU B C 1
ATOM 2440 O O . LEU B 1 132 ? 23.639 103.878 -30.308 1.00 17.53 121 LEU B O 1
ATOM 2445 N N . VAL B 1 133 ? 23.607 101.895 -29.233 1.00 15.36 122 VAL B N 1
ATOM 2446 C CA . VAL B 1 133 ? 22.489 102.250 -28.361 1.00 15.51 122 VAL B CA 1
ATOM 2447 C C . VAL B 1 133 ? 23.047 102.290 -26.940 1.00 16.18 122 VAL B C 1
ATOM 2448 O O . VAL B 1 133 ? 23.329 101.276 -26.357 1.00 16.49 122 VAL B O 1
ATOM 2452 N N . HIS B 1 134 ? 23.222 103.477 -26.393 1.00 15.32 123 HIS B N 1
ATOM 2453 C CA . HIS B 1 134 ? 23.758 103.585 -25.058 1.00 16.06 123 HIS B CA 1
ATOM 2454 C C . HIS B 1 134 ? 22.629 103.458 -24.053 1.00 16.57 123 HIS B C 1
ATOM 2455 O O . HIS B 1 134 ? 21.592 104.110 -24.149 1.00 19.08 123 HIS B O 1
ATOM 2462 N N . ARG B 1 135 ? 22.867 102.639 -23.041 1.00 16.35 124 ARG B N 1
ATOM 2463 C CA . ARG B 1 135 ? 21.862 102.442 -21.989 1.00 16.04 124 ARG B CA 1
ATOM 2464 C C . ARG B 1 135 ? 22.554 102.397 -20.672 1.00 16.70 124 ARG B C 1
ATOM 2465 O O . ARG B 1 135 ? 23.751 102.567 -20.613 1.00 17.36 124 ARG B O 1
ATOM 2473 N N . HIS B 1 136 ? 21.794 102.210 -19.603 1.00 15.36 125 HIS B N 1
ATOM 2474 C CA . HIS B 1 136 ? 22.408 102.087 -18.288 1.00 15.74 125 HIS B CA 1
ATOM 2475 C C . HIS B 1 136 ? 23.075 100.726 -18.179 1.00 16.00 125 HIS B C 1
ATOM 2476 O O . HIS B 1 136 ? 22.494 99.717 -18.568 1.00 16.42 125 HIS B O 1
ATOM 2483 N N . ASN B 1 137 ? 24.290 100.692 -17.642 1.00 13.87 126 ASN B N 1
ATOM 2484 C CA . ASN B 1 137 ? 24.963 99.439 -17.452 1.00 14.69 126 ASN B CA 1
ATOM 2485 C C . ASN B 1 137 ? 24.353 98.603 -16.308 1.00 16.60 126 ASN B C 1
ATOM 2486 O O . ASN B 1 137 ? 24.385 97.378 -16.335 1.00 17.99 126 ASN B O 1
ATOM 2491 N N . ARG B 1 138 ? 23.826 99.266 -15.283 1.00 15.30 127 ARG B N 1
ATOM 2492 C CA . ARG B 1 138 ? 23.254 98.595 -14.139 1.00 14.56 127 ARG B CA 1
ATOM 2493 C C . ARG B 1 138 ? 21.892 99.205 -13.870 1.00 15.28 127 ARG B C 1
ATOM 2494 O O . ARG B 1 138 ? 21.718 100.425 -13.886 1.00 15.49 127 ARG B O 1
ATOM 2502 N N . ILE B 1 139 ? 20.905 98.353 -13.651 1.00 14.56 128 ILE B N 1
ATOM 2503 C CA . ILE B 1 139 ? 19.551 98.811 -13.375 1.00 12.90 128 ILE B CA 1
ATOM 2504 C C . ILE B 1 139 ? 18.917 97.918 -12.323 1.00 15.11 128 ILE B C 1
ATOM 2505 O O . ILE B 1 139 ? 19.344 96.747 -12.075 1.00 14.65 128 ILE B O 1
ATOM 2510 N N . THR B 1 140 ? 17.910 98.481 -11.686 1.00 14.12 129 THR B N 1
ATOM 2511 C CA . THR B 1 140 ? 17.058 97.751 -10.759 1.00 13.14 129 THR B CA 1
ATOM 2512 C C . THR B 1 140 ? 15.659 97.901 -11.293 1.00 12.99 129 THR B C 1
ATOM 2513 O O . THR B 1 140 ? 15.221 99.029 -11.590 1.00 15.26 129 THR B O 1
ATOM 2517 N N . ILE B 1 141 ? 14.954 96.792 -11.435 1.00 14.11 130 ILE B N 1
ATOM 2518 C CA . ILE B 1 141 ? 13.597 96.808 -11.967 1.00 14.20 130 ILE B CA 1
ATOM 2519 C C . ILE B 1 141 ? 12.612 96.267 -10.945 1.00 13.84 130 ILE B C 1
ATOM 2520 O O . ILE B 1 141 ? 12.945 95.309 -10.262 1.00 15.53 130 ILE B O 1
ATOM 2525 N N . LYS B 1 142 ? 11.441 96.868 -10.825 1.00 13.79 131 LYS B N 1
ATOM 2526 C CA . LYS B 1 142 ? 10.359 96.308 -10.006 1.00 15.78 131 LYS B CA 1
ATOM 2527 C C . LYS B 1 142 ? 9.263 95.910 -10.987 1.00 16.47 131 LYS B C 1
ATOM 2528 O O . LYS B 1 142 ? 8.985 96.598 -11.986 1.00 16.36 131 LYS B O 1
ATOM 2534 N N . ALA B 1 143 ? 8.641 94.784 -10.729 1.00 15.21 132 ALA B N 1
ATOM 2535 C CA . ALA B 1 143 ? 7.568 94.284 -11.599 1.00 15.09 132 ALA B CA 1
ATOM 2536 C C . ALA B 1 143 ? 6.772 93.276 -10.813 1.00 15.69 132 ALA B C 1
ATOM 2537 O O . ALA B 1 143 ? 7.088 92.990 -9.635 1.00 15.22 132 ALA B O 1
ATOM 2539 N N . LYS B 1 144 ? 5.703 92.784 -11.442 1.00 15.74 133 LYS B N 1
ATOM 2540 C CA . LYS B 1 144 ? 4.954 91.661 -10.863 1.00 14.12 133 LYS B CA 1
ATOM 2541 C C . LYS B 1 144 ? 5.170 90.475 -11.793 1.00 14.35 133 LYS B C 1
ATOM 2542 O O . LYS B 1 144 ? 5.462 90.625 -13.003 1.00 15.11 133 LYS B O 1
ATOM 2548 N N . ASP B 1 145 ? 5.067 89.269 -11.234 1.00 14.23 134 ASP B N 1
ATOM 2549 C CA . ASP B 1 145 ? 5.164 88.090 -12.053 1.00 14.74 134 ASP B CA 1
ATOM 2550 C C . ASP B 1 145 ? 3.758 87.697 -12.533 1.00 14.21 134 ASP B C 1
ATOM 2551 O O . ASP B 1 145 ? 2.785 88.404 -12.280 1.00 15.63 134 ASP B O 1
ATOM 2556 N N . ILE B 1 146 ? 3.678 86.578 -13.249 1.00 14.24 135 ILE B N 1
ATOM 2557 C CA . ILE B 1 146 ? 2.411 86.171 -13.869 1.00 17.41 135 ILE B CA 1
ATOM 2558 C C . ILE B 1 146 ? 1.289 85.926 -12.858 1.00 16.06 135 ILE B C 1
ATOM 2559 O O . ILE B 1 146 ? 0.106 85.997 -13.215 1.00 17.40 135 ILE B O 1
ATOM 2564 N N . GLU B 1 147 ? 1.649 85.585 -11.630 1.00 15.66 136 GLU B N 1
ATOM 2565 C CA . GLU B 1 147 ? 0.685 85.358 -10.561 1.00 15.21 136 GLU B CA 1
ATOM 2566 C C . GLU B 1 147 ? 0.457 86.608 -9.699 1.00 15.69 136 GLU B C 1
ATOM 2567 O O . GLU B 1 147 ? -0.249 86.558 -8.706 1.00 17.91 136 GLU B O 1
ATOM 2573 N N . GLY B 1 148 ? 1.086 87.728 -10.068 1.00 15.76 137 GLY B N 1
ATOM 2574 C CA . GLY B 1 148 ? 0.911 88.984 -9.366 1.00 15.26 137 GLY B CA 1
ATOM 2575 C C . GLY B 1 148 ? 1.827 89.140 -8.184 1.00 17.21 137 GLY B C 1
ATOM 2576 O O . GLY B 1 148 ? 1.688 90.088 -7.431 1.00 17.57 137 GLY B O 1
ATOM 2577 N N . ASN B 1 149 ? 2.775 88.233 -8.017 1.00 15.46 138 ASN B N 1
ATOM 2578 C CA . ASN B 1 149 ? 3.713 88.399 -6.914 1.00 14.87 138 ASN B CA 1
ATOM 2579 C C . ASN B 1 149 ? 4.804 89.375 -7.269 1.00 16.13 138 ASN B C 1
ATOM 2580 O O . ASN B 1 149 ? 4.971 89.727 -8.460 1.00 15.96 138 ASN B O 1
ATOM 2585 N N . ASP B 1 150 ? 5.555 89.831 -6.285 1.00 17.84 139 ASP B N 1
ATOM 2586 C CA . ASP B 1 150 ? 6.512 90.892 -6.552 1.00 17.84 139 ASP B CA 1
ATOM 2587 C C . ASP B 1 150 ? 7.869 90.387 -6.939 1.00 18.73 139 ASP B C 1
ATOM 2588 O O . ASP B 1 150 ? 8.357 89.371 -6.401 1.00 20.74 139 ASP B O 1
ATOM 2593 N N . ILE B 1 151 ? 8.465 91.064 -7.910 1.00 16.98 140 ILE B N 1
ATOM 2594 C CA . ILE B 1 151 ? 9.805 90.743 -8.310 1.00 16.58 140 ILE B CA 1
ATOM 2595 C C . ILE B 1 151 ? 10.605 92.040 -8.384 1.00 16.89 140 ILE B C 1
ATOM 2596 O O . ILE B 1 151 ? 10.146 93.048 -8.929 1.00 17.10 140 ILE B O 1
ATOM 2601 N N . GLN B 1 152 ? 11.811 91.991 -7.862 1.00 13.94 141 GLN B N 1
ATOM 2602 C CA . GLN B 1 152 ? 12.713 93.132 -7.990 1.00 13.74 141 GLN B CA 1
ATOM 2603 C C . GLN B 1 152 ? 14.025 92.552 -8.508 1.00 15.27 141 GLN B C 1
ATOM 2604 O O . GLN B 1 152 ? 14.657 91.711 -7.840 1.00 15.75 141 GLN B O 1
ATOM 2610 N N . LEU B 1 153 ? 14.434 92.989 -9.694 1.00 14.17 142 LEU B N 1
ATOM 2611 C CA . LEU B 1 153 ? 15.649 92.511 -10.293 1.00 13.64 142 LEU B CA 1
ATOM 2612 C C . LEU B 1 153 ? 16.783 93.486 -10.269 1.00 14.56 142 LEU B C 1
ATOM 2613 O O . LEU B 1 153 ? 16.580 94.691 -10.508 1.00 15.68 142 LEU B O 1
ATOM 2618 N N . ARG B 1 154 ? 17.983 92.995 -10.038 1.00 14.54 143 ARG B N 1
ATOM 2619 C CA . ARG B 1 154 ? 19.202 93.801 -10.130 1.00 13.51 143 ARG B CA 1
ATOM 2620 C C . ARG B 1 154 ? 19.949 93.192 -11.301 1.00 16.65 143 ARG B C 1
ATOM 2621 O O . ARG B 1 154 ? 20.284 91.982 -11.312 1.00 16.68 143 ARG B O 1
ATOM 2629 N N . LEU B 1 155 ? 20.165 94.006 -12.321 1.00 15.13 144 LEU B N 1
ATOM 2630 C CA . LEU B 1 155 ? 20.756 93.569 -13.568 1.00 15.58 144 LEU B CA 1
ATOM 2631 C C . LEU B 1 155 ? 21.944 94.395 -13.964 1.00 14.84 144 LEU B C 1
ATOM 2632 O O . LEU B 1 155 ? 22.006 95.577 -13.672 1.00 16.62 144 LEU B O 1
ATOM 2637 N N . LYS B 1 156 ? 22.861 93.804 -14.701 1.00 14.92 145 LYS B N 1
ATOM 2638 C CA . LYS B 1 156 ? 24.034 94.515 -15.183 1.00 14.84 145 LYS B CA 1
ATOM 2639 C C . LYS B 1 156 ? 24.444 93.979 -16.539 1.00 15.80 145 LYS B C 1
ATOM 2640 O O . LYS B 1 156 ? 24.235 92.800 -16.824 1.00 19.33 145 LYS B O 1
ATOM 2646 N N . GLY B 1 157 ? 25.019 94.833 -17.355 1.00 16.88 146 GLY B N 1
ATOM 2647 C CA . GLY B 1 157 ? 25.511 94.353 -18.630 1.00 16.85 146 GLY B CA 1
ATOM 2648 C C . GLY B 1 157 ? 24.472 93.904 -19.635 1.00 16.60 146 GLY B C 1
ATOM 2649 O O . GLY B 1 157 ? 23.409 94.508 -19.769 1.00 15.73 146 GLY B O 1
ATOM 2650 N N . TYR B 1 158 ? 24.769 92.808 -20.338 1.00 16.22 147 TYR B N 1
ATOM 2651 C CA . TYR B 1 158 ? 23.857 92.388 -21.384 1.00 15.54 147 TYR B CA 1
ATOM 2652 C C . TYR B 1 158 ? 22.386 92.219 -20.912 1.00 14.52 147 TYR B C 1
ATOM 2653 O O . TYR B 1 158 ? 21.483 92.759 -21.541 1.00 14.97 147 TYR B O 1
ATOM 2662 N N . PRO B 1 159 ? 22.147 91.501 -19.815 1.00 15.17 148 PRO B N 1
ATOM 2663 C CA . PRO B 1 159 ? 20.758 91.370 -19.385 1.00 13.92 148 PRO B CA 1
ATOM 2664 C C . PRO B 1 159 ? 20.128 92.745 -19.096 1.00 16.17 148 PRO B C 1
ATOM 2665 O O . PRO B 1 159 ? 18.927 92.946 -19.341 1.00 15.21 148 PRO B O 1
ATOM 2669 N N . ALA B 1 160 ? 20.889 93.684 -18.523 1.00 14.07 149 ALA B N 1
ATOM 2670 C CA . ALA B 1 160 ? 20.311 94.990 -18.252 1.00 15.01 149 ALA B CA 1
ATOM 2671 C C . ALA B 1 160 ? 19.917 95.633 -19.575 1.00 15.28 149 ALA B C 1
ATOM 2672 O O . ALA B 1 160 ? 18.881 96.299 -19.636 1.00 15.21 149 ALA B O 1
ATOM 2674 N N . ILE B 1 161 ? 20.752 95.466 -20.603 1.00 15.14 150 ILE B N 1
ATOM 2675 C CA . ILE B 1 161 ? 20.435 96.040 -21.897 1.00 15.09 150 ILE B CA 1
ATOM 2676 C C . ILE B 1 161 ? 19.142 95.435 -22.431 1.00 13.81 150 ILE B C 1
ATOM 2677 O O . ILE B 1 161 ? 18.301 96.177 -22.884 1.00 15.80 150 ILE B O 1
ATOM 2682 N N . VAL B 1 162 ? 19.012 94.115 -22.362 1.00 14.19 151 VAL B N 1
ATOM 2683 C CA . VAL B 1 162 ? 17.832 93.460 -22.875 1.00 16.30 151 VAL B CA 1
ATOM 2684 C C . VAL B 1 162 ? 16.575 93.917 -22.175 1.00 14.49 151 VAL B C 1
ATOM 2685 O O . VAL B 1 162 ? 15.597 94.223 -22.842 1.00 15.86 151 VAL B O 1
ATOM 2689 N N . PHE B 1 163 ? 16.589 94.034 -20.854 1.00 14.84 152 PHE B N 1
ATOM 2690 C CA . PHE B 1 163 ? 15.380 94.459 -20.144 1.00 15.07 152 PHE B CA 1
ATOM 2691 C C . PHE B 1 163 ? 15.070 95.902 -20.459 1.00 15.18 152 PHE B C 1
ATOM 2692 O O . PHE B 1 163 ? 13.895 96.231 -20.597 1.00 16.89 152 PHE B O 1
ATOM 2700 N N . GLN B 1 164 ? 16.086 96.762 -20.606 1.00 16.13 153 GLN B N 1
ATOM 2701 C CA . GLN B 1 164 ? 15.812 98.166 -20.961 1.00 15.09 153 GLN B CA 1
ATOM 2702 C C . GLN B 1 164 ? 15.180 98.206 -22.362 1.00 15.10 153 GLN B C 1
ATOM 2703 O O . GLN B 1 164 ? 14.234 98.984 -22.589 1.00 15.79 153 GLN B O 1
ATOM 2709 N N . HIS B 1 165 ? 15.676 97.384 -23.291 1.00 14.55 154 HIS B N 1
ATOM 2710 C CA . HIS B 1 165 ? 15.098 97.346 -24.640 1.00 15.39 154 HIS B CA 1
ATOM 2711 C C . HIS B 1 165 ? 13.627 96.942 -24.575 1.00 15.55 154 HIS B C 1
ATOM 2712 O O . HIS B 1 165 ? 12.758 97.536 -25.238 1.00 15.40 154 HIS B O 1
ATOM 2719 N N . GLU B 1 166 ? 13.321 95.900 -23.815 1.00 13.25 155 GLU B N 1
ATOM 2720 C CA . GLU B 1 166 ? 11.936 95.469 -23.752 1.00 13.88 155 GLU B CA 1
ATOM 2721 C C . GLU B 1 166 ? 11.028 96.447 -23.048 1.00 15.41 155 GLU B C 1
ATOM 2722 O O . GLU B 1 166 ? 9.907 96.712 -23.516 1.00 15.58 155 GLU B O 1
ATOM 2728 N N . ILE B 1 167 ? 11.482 96.982 -21.920 1.00 14.46 156 ILE B N 1
ATOM 2729 C CA . ILE B 1 167 ? 10.643 97.962 -21.239 1.00 13.57 156 ILE B CA 1
ATOM 2730 C C . ILE B 1 167 ? 10.377 99.176 -22.158 1.00 17.82 156 ILE B C 1
ATOM 2731 O O . ILE B 1 167 ? 9.260 99.714 -22.196 1.00 15.71 156 ILE B O 1
ATOM 2736 N N . ASP B 1 168 ? 11.385 99.581 -22.937 1.00 15.16 157 ASP B N 1
ATOM 2737 C CA . ASP B 1 168 ? 11.195 100.692 -23.844 1.00 17.48 157 ASP B CA 1
ATOM 2738 C C . ASP B 1 168 ? 9.997 100.451 -24.748 1.00 14.55 157 ASP B C 1
ATOM 2739 O O . ASP B 1 168 ? 9.258 101.393 -25.067 1.00 16.13 157 ASP B O 1
ATOM 2744 N N . HIS B 1 169 ? 9.805 99.219 -25.197 1.00 15.37 158 HIS B N 1
ATOM 2745 C CA . HIS B 1 169 ? 8.653 98.976 -26.059 1.00 15.12 158 HIS B CA 1
ATOM 2746 C C . HIS B 1 169 ? 7.344 99.378 -25.399 1.00 16.02 158 HIS B C 1
ATOM 2747 O O . HIS B 1 169 ? 6.403 99.742 -26.106 1.00 15.98 158 HIS B O 1
ATOM 2754 N N . LEU B 1 170 ? 7.275 99.253 -24.076 1.00 14.70 159 LEU B N 1
ATOM 2755 C CA . LEU B 1 170 ? 6.042 99.564 -23.358 1.00 14.95 159 LEU B CA 1
ATOM 2756 C C . LEU B 1 170 ? 5.794 101.047 -23.331 1.00 15.40 159 LEU B C 1
ATOM 2757 O O . LEU B 1 170 ? 4.685 101.474 -23.035 1.00 17.04 159 LEU B O 1
ATOM 2762 N N . ASN B 1 171 ? 6.810 101.834 -23.644 1.00 15.82 160 ASN B N 1
ATOM 2763 C CA . ASN B 1 171 ? 6.689 103.282 -23.633 1.00 15.42 160 ASN B CA 1
ATOM 2764 C C . ASN B 1 171 ? 6.729 103.840 -25.050 1.00 15.85 160 ASN B C 1
ATOM 2765 O O . ASN B 1 171 ? 6.882 105.062 -25.249 1.00 17.96 160 ASN B O 1
ATOM 2770 N N . GLY B 1 172 ? 6.543 102.951 -26.030 1.00 16.15 161 GLY B N 1
ATOM 2771 C CA . GLY B 1 172 ? 6.518 103.365 -27.426 1.00 16.57 161 GLY B CA 1
ATOM 2772 C C . GLY B 1 172 ? 7.889 103.792 -27.968 1.00 17.64 161 GLY B C 1
ATOM 2773 O O . GLY B 1 172 ? 7.972 104.594 -28.897 1.00 17.97 161 GLY B O 1
ATOM 2774 N N . VAL B 1 173 ? 8.961 103.220 -27.423 1.00 17.80 162 VAL B N 1
ATOM 2775 C CA . VAL B 1 173 ? 10.315 103.571 -27.802 1.00 14.52 162 VAL B CA 1
ATOM 2776 C C . VAL B 1 173 ? 10.944 102.395 -28.488 1.00 17.25 162 VAL B C 1
ATOM 2777 O O . VAL B 1 173 ? 10.881 101.278 -27.976 1.00 17.39 162 VAL B O 1
ATOM 2781 N N . MET B 1 174 ? 11.570 102.653 -29.630 1.00 16.16 163 MET B N 1
ATOM 2782 C CA . MET B 1 174 ? 12.260 101.632 -30.419 1.00 16.99 163 MET B CA 1
ATOM 2783 C C . MET B 1 174 ? 13.755 101.866 -30.217 1.00 15.08 163 MET B C 1
ATOM 2784 O O . MET B 1 174 ? 14.203 103.017 -30.070 1.00 15.86 163 MET B O 1
ATOM 2789 N N . PHE B 1 175 ? 14.547 100.798 -30.285 1.00 15.50 164 PHE B N 1
ATOM 2790 C CA . PHE B 1 175 ? 15.954 100.979 -30.004 1.00 13.79 164 PHE B CA 1
ATOM 2791 C C . PHE B 1 175 ? 16.683 102.005 -30.845 1.00 16.37 164 PHE B C 1
ATOM 2792 O O . PHE B 1 175 ? 17.559 102.703 -30.345 1.00 17.54 164 PHE B O 1
ATOM 2800 N N . TYR B 1 176 ? 16.321 102.110 -32.129 1.00 15.55 165 TYR B N 1
ATOM 2801 C CA . TYR B 1 176 ? 17.006 103.065 -32.988 1.00 15.47 165 TYR B CA 1
ATOM 2802 C C . TYR B 1 176 ? 16.762 104.530 -32.630 1.00 16.80 165 TYR B C 1
ATOM 2803 O O . TYR B 1 176 ? 17.525 105.387 -33.070 1.00 17.97 165 TYR B O 1
ATOM 2812 N N . ASP B 1 177 ? 15.748 104.790 -31.798 1.00 16.20 166 ASP B N 1
ATOM 2813 C CA . ASP B 1 177 ? 15.459 106.141 -31.352 1.00 15.93 166 ASP B CA 1
ATOM 2814 C C . ASP B 1 177 ? 16.668 106.658 -30.559 1.00 17.62 166 ASP B C 1
ATOM 2815 O O . ASP B 1 177 ? 16.885 107.861 -30.461 1.00 19.64 166 ASP B O 1
ATOM 2820 N N . HIS B 1 178 ? 17.427 105.743 -29.979 1.00 16.45 167 HIS B N 1
ATOM 2821 C CA . HIS B 1 178 ? 18.563 106.105 -29.144 1.00 16.15 167 HIS B CA 1
ATOM 2822 C C . HIS B 1 178 ? 19.855 106.348 -29.875 1.00 17.18 167 HIS B C 1
ATOM 2823 O O . HIS B 1 178 ? 20.818 106.888 -29.300 1.00 19.53 167 HIS B O 1
ATOM 2830 N N . ILE B 1 179 ? 19.881 105.985 -31.148 1.00 16.50 168 ILE B N 1
ATOM 2831 C CA . ILE B 1 179 ? 21.118 106.123 -31.911 1.00 17.94 168 ILE B CA 1
ATOM 2832 C C . ILE B 1 179 ? 21.374 107.601 -32.122 1.00 16.58 168 ILE B C 1
ATOM 2833 O O . ILE B 1 179 ? 20.482 108.335 -32.524 1.00 20.16 168 ILE B O 1
ATOM 2838 N N . ASP B 1 180 ? 22.597 108.004 -31.839 1.00 18.06 169 ASP B N 1
ATOM 2839 C CA . ASP B 1 180 ? 22.984 109.413 -31.968 1.00 18.79 169 ASP B CA 1
ATOM 2840 C C . ASP B 1 180 ? 22.937 109.879 -33.409 1.00 19.65 169 ASP B C 1
ATOM 2841 O O . ASP B 1 180 ? 23.323 109.167 -34.325 1.00 19.44 169 ASP B O 1
ATOM 2846 N N . LYS B 1 181 ? 22.508 111.120 -33.590 1.00 20.21 170 LYS B N 1
ATOM 2847 C CA . LYS B 1 181 ? 22.537 111.714 -34.908 1.00 24.99 170 LYS B CA 1
ATOM 2848 C C . LYS B 1 181 ? 24.018 112.007 -35.245 1.00 24.35 170 LYS B C 1
ATOM 2849 O O . LYS B 1 181 ? 24.431 111.875 -36.385 1.00 24.08 170 LYS B O 1
ATOM 2855 N N . ASN B 1 182 ? 24.825 112.355 -34.243 1.00 21.57 171 ASN B N 1
ATOM 2856 C CA . ASN B 1 182 ? 26.248 112.641 -34.449 1.00 19.42 171 ASN B CA 1
ATOM 2857 C C . ASN B 1 182 ? 27.064 111.410 -34.116 1.00 23.95 171 ASN B C 1
ATOM 2858 O O . ASN B 1 182 ? 26.964 110.874 -33.012 1.00 28.43 171 ASN B O 1
ATOM 2863 N N . HIS B 1 183 ? 27.890 110.999 -35.054 1.00 23.58 172 HIS B N 1
ATOM 2864 C CA . HIS B 1 183 ? 28.770 109.825 -34.863 1.00 21.65 172 HIS B CA 1
ATOM 2865 C C . HIS B 1 183 ? 28.086 108.617 -34.230 1.00 19.83 172 HIS B C 1
ATOM 2866 O O . HIS B 1 183 ? 28.490 108.157 -33.163 1.00 21.07 172 HIS B O 1
ATOM 2873 N N . PRO B 1 184 ? 27.074 108.086 -34.899 1.00 17.31 173 PRO B N 1
ATOM 2874 C CA . PRO B 1 184 ? 26.331 106.926 -34.399 1.00 17.11 173 PRO B CA 1
ATOM 2875 C C . PRO B 1 184 ? 27.157 105.702 -34.122 1.00 19.70 173 PRO B C 1
ATOM 2876 O O . PRO B 1 184 ? 26.747 104.862 -33.299 1.00 18.79 173 PRO B O 1
ATOM 2880 N N . LEU B 1 185 ? 28.306 105.566 -34.769 1.00 18.43 174 LEU B N 1
ATOM 2881 C CA . LEU B 1 185 ? 29.108 104.367 -34.580 1.00 16.52 174 LEU B CA 1
ATOM 2882 C C . LEU B 1 185 ? 30.166 104.509 -33.499 1.00 20.78 174 LEU B C 1
ATOM 2883 O O . LEU B 1 185 ? 30.922 103.565 -33.232 1.00 24.51 174 LEU B O 1
ATOM 2888 N N . GLN B 1 186 ? 30.243 105.684 -32.888 1.00 18.70 175 GLN B N 1
ATOM 2889 C CA . GLN B 1 186 ? 31.297 105.919 -31.910 1.00 19.30 175 GLN B CA 1
ATOM 2890 C C . GLN B 1 186 ? 30.795 105.860 -30.501 1.00 17.55 175 GLN B C 1
ATOM 2891 O O . GLN B 1 186 ? 29.808 106.490 -30.178 1.00 19.32 175 GLN B O 1
ATOM 2897 N N . PRO B 1 187 ? 31.470 105.088 -29.647 1.00 17.89 176 PRO B N 1
ATOM 2898 C CA . PRO B 1 187 ? 31.020 105.005 -28.255 1.00 17.19 176 PRO B CA 1
ATOM 2899 C C . PRO B 1 187 ? 31.059 106.350 -27.572 1.00 19.98 176 PRO B C 1
ATOM 2900 O O . PRO B 1 187 ? 31.932 107.179 -27.861 1.00 22.60 176 PRO B O 1
ATOM 2904 N N . HIS B 1 188 ? 30.134 106.574 -26.656 1.00 20.54 177 HIS B N 1
ATOM 2905 C CA . HIS B 1 188 ? 30.181 107.804 -25.864 1.00 19.75 177 HIS B CA 1
ATOM 2906 C C . HIS B 1 188 ? 31.377 107.716 -24.928 1.00 23.22 177 HIS B C 1
ATOM 2907 O O . HIS B 1 188 ? 31.762 106.649 -24.495 1.00 24.08 177 HIS B O 1
ATOM 2914 N N . THR B 1 189 ? 31.962 108.867 -24.608 1.00 26.04 178 THR B N 1
ATOM 2915 C CA . THR B 1 189 ? 33.086 108.892 -23.685 1.00 30.19 178 THR B CA 1
ATOM 2916 C C . THR B 1 189 ? 32.603 108.301 -22.359 1.00 24.73 178 THR B C 1
ATOM 2917 O O . THR B 1 189 ? 31.481 108.567 -21.942 1.00 26.70 178 THR B O 1
ATOM 2921 N N . ASP B 1 190 ? 33.450 107.489 -21.747 1.00 26.85 179 ASP B N 1
ATOM 2922 C CA . ASP B 1 190 ? 33.158 106.837 -20.469 1.00 30.98 179 ASP B CA 1
ATOM 2923 C C . ASP B 1 190 ? 32.158 105.699 -20.523 1.00 25.34 179 ASP B C 1
ATOM 2924 O O . ASP B 1 190 ? 31.993 104.978 -19.536 1.00 25.40 179 ASP B O 1
ATOM 2929 N N . ALA B 1 191 ? 31.486 105.527 -21.656 1.00 21.08 180 ALA B N 1
ATOM 2930 C CA . ALA B 1 191 ? 30.568 104.386 -21.762 1.00 20.68 180 ALA B CA 1
ATOM 2931 C C . ALA B 1 191 ? 31.392 103.125 -21.896 1.00 19.68 180 ALA B C 1
ATOM 2932 O O . ALA B 1 191 ? 32.493 103.144 -22.471 1.00 23.20 180 ALA B O 1
ATOM 2934 N N . VAL B 1 192 ? 30.852 102.025 -21.400 1.00 17.52 181 VAL B N 1
ATOM 2935 C CA . VAL B 1 192 ? 31.540 100.739 -21.436 1.00 19.49 181 VAL B CA 1
ATOM 2936 C C . VAL B 1 192 ? 30.907 99.740 -22.396 1.00 23.74 181 VAL B C 1
ATOM 2937 O O . VAL B 1 192 ? 29.669 99.618 -22.522 1.00 18.26 181 VAL B O 1
ATOM 2941 N N . GLU B 1 193 ? 31.775 99.093 -23.147 1.00 18.62 182 GLU B N 1
ATOM 2942 C CA . GLU B 1 193 ? 31.363 98.068 -24.056 1.00 20.68 182 GLU B CA 1
ATOM 2943 C C . GLU B 1 193 ? 30.869 96.881 -23.239 1.00 18.80 182 GLU B C 1
ATOM 2944 O O . GLU B 1 193 ? 31.547 96.403 -22.310 1.00 23.12 182 GLU B O 1
ATOM 2950 N N . VAL B 1 194 ? 29.673 96.408 -23.551 1.00 20.60 183 VAL B N 1
ATOM 2951 C CA . VAL B 1 194 ? 29.163 95.233 -22.886 1.00 21.46 183 VAL B CA 1
ATOM 2952 C C . VAL B 1 194 ? 29.834 94.035 -23.559 1.00 27.08 183 VAL B C 1
ATOM 2953 O O . VAL B 1 194 ? 30.188 93.105 -22.838 1.00 25.43 183 VAL B O 1
#

Foldseek 3Di:
DWAADLVQDALVLFAAPVDVLLQAQAAADDPPDDPVVLVLLVNQLVLLVQCPDVVSCVVRVHGHHQKDAVSRSVHRFGWMFGWAQDSPPNDTDTAIWGPKDWPDFAPQWEWAQQATDSNYDDDDAFTQIGGQWTWIWTAGNNRHIDIDIHGHPVRVRVVQRSCSNNSHHSCVRADPVCRNDADPRYDYD/DADALVLFAADPDVLLQAQADADDPPDDPVVLVLLVNQLVLQVQLPPVVSCVVRVHHHDQKDAVSRSVHRFGWMFGWADDPPPPDTDTAIWGPKDWPDADDAWEWALQADDSNYDDDDAFTQIDTQWTWIWTAGNNRHIDIDIDGHPVVVRVVQRSCSNNSHHRCVRQDPPPRNDDDPRHYHD

B-factor: mean 22.47, std 8.45, range [12.69, 65.94]